Protein AF-A0A9N8YZ48-F1 (afdb_monomer_lite)

Sequence (680 aa):
MASTFPLLSEIAFDYMWLPISSCAVEWSFSVYNNILSDNRQNLSTESLKILNMITSTLDWCEENYKDHKCIAEFINTLTNILFIGLALFGVYNTAKQRLEKRFIVAYGGIALIGIGSWMFHMTLLYQFQLLDELPMQYATCILAYNIFETGSKTKYGIYLPLGLLTYAIGVTTIYLRIVNPVFHQVTYGILVTIINVRSYYLLGFIPKGKTHKTLKDLLFVAWTIFGTGFVFWNIDNIACDNLRLIRAKIGKPFGYLMEFHGWWHICTAIGGYYWIVFNQYLRVLLLGDISNWKLKWGFFDRIPYLNIQNNSYFRRNYHTDTTKLPNKVPFIITQEGKGIQSPQPIIGTSITEIEQTVDSKYGKKYKLKWPTPPQNVLIIKKPNTTFTADRTFVEVIEWLHETYPNLNIIIESEVAEKFRELREFAYAVSKVDFIITLGGDGTILHTSSLFDQAVPPVISFSMGTLGFLLQFHIEHYQQAISDLIKGDVSLLLRMRLACSLWTAESKRLDIGDLVDLQAMNEVSLHRGRFPNLAVINCFVDDEFLTEAVADGLVVATPTGSTAYSLSAGGPIVHPSVQSLLITPICPRSLSFRPALIPPTAKVKLEICGESRLTEVTIDGKKICMLSQGDFLEVKMSSYPIPCVNRIDKGIAWVKDINNLLKWNQSFVNKKHLIHELFET

Foldseek 3Di:
DPDDDPPPPVVPPVPPDDDPPDQPPVVVCVVVVVVPPPDPDDDPPCVLVVQQDQAAPDDFLAQACPPHVQFTHVLQLVLLVLQQVLLVVQLVQCVVQVHDCLLNVLSVLSNQLSVLSNVCRRRNHHVSVCSNQLSLLVSLLSLVVLLQQLAPDRPCPPNSNVVSVVVSVVLVVVCVVVVDVVSSVVVSVVSVVVSLVSLVVLLVVDDDDPLSVVLVVLLVLLCVLLVVLVVLRVCRVPCSVVLVVVLVVVDPDVSSVSRSSSSNSNSNSLSSSSSSQSSSSSSCVNLVVPPQWDWAADDVSPRTHIHGPPPVPDPDPDADPLLDAAAADAWAKAFPDDDDDDPPDPPDDDSHQLFDDLPDLLLGKIFIDGPDQFAEEEEFEDPPDDPQLLVLVVVLVVCCCVVPVSHQYAYHNNNCVSVVVCSSRHDPDNYHQEYEYREEPVSVQVQQQSDLFAHHEYAYEHPDDDYLQHAHHSVCVVVLVVCVSNRVFIWRWFWKKWKWKAALVRHTDDDPPDHTGIFRFKKKWFLPPDPAFFWKFKDKQNHTDDTFRARIKIKTGLSNQPPVQVVLVHHRHDRSDQWIKIGGRGTPDPPDHIDTHHLAIKMKIAGAPVGAWIWIDGNNHTRDTGGHSMIMIMHIGRYTHIYTHDPDDPCRSVVSCCSVVVPPDDPPPPPPPPPPPPDD

Radius of gyration: 38.07 Å; chains: 1; bounding box: 86×57×123 Å

InterPro domains:
  IPR002504 NAD kinase [MF_00361] (375-663)
  IPR002504 NAD kinase [PF01513] (378-489)
  IPR008901 Alkaline ceramidase [PF05875] (54-306)
  IPR008906 HAT, C-terminal dimerisation domain [PF05699] (3-51)
  IPR012337 Ribonuclease H-like superfamily [SSF53098] (2-54)
  IPR016064 NAD kinase/diacylglycerol kinase-like domain superfamily [SSF111331] (376-667)
  IPR017437 ATP-NAD kinase, PpnK-type, C-terminal [G3DSA:2.60.200.30] (496-638)
  IPR017438 Inorganic polyphosphate/ATP-NAD kinase, N-terminal [G3DSA:3.40.50.10330] (365-664)

pLDDT: mean 76.79, std 20.78, range [25.23, 97.81]

Organism: NCBI:txid1213867

Secondary structure (DSSP, 8-state):
---S--TTTHHHHTTS---TTS-S-GGGHHHHTTT-TT--S---TTHHHHTT----S---SSPTTSSBTTBSSHHHHHHHHHHHHHHHHHHHHHHHTT--HHHHHHHHHHHHHHHHHHHHHHH--HHHHHHHHHHHHHHHHHHHHHHHT-SSS-SSTTHHHHHHHHHHHHHHHHHHHH--HHHHHHHHHHHHHHHHHHHHHHHTTSPSSHHHHHHHHHHHHHHHHHHHHHHHHHHHHHSHHHHHHHHHHH-TTGGGGG-HHHHHHHHHHHHHHHHHHHHHHHHHHHHT--SSEEEEEEHHHHEEEEEE---TT--------GGGPPPBPP-EEEETT----------SS-TT-----TT--TTS-EEEE-SS---EEEEEE-TT--HHHHHHHHHHHHHHHHH-TTPEEEE-HHHHHH-GGGGGG----S-BSEEEEEESHHHHHHHHHT-SSPPPPEEEEESSS--SS--EEGGGHHHHHHHHHHT--EEEEE--EEEEEE-TTS-B--BTTBSSEEESSEEEEE-TT-SSPEEEEEEETTEEEEEEEESEEEEE-TTGGGTHHHHTTPPP--TTS--EEEEEES-S-TT---EEE-TT--EEEEE-TT---EEEEETTEEEEEE-TT-EEEEEE-S--EEEEE-S-SS-HHHHHHHHHH-TT--GGGGGGSSSSSS--

Structure (mmCIF, N/CA/C/O backbone):
data_AF-A0A9N8YZ48-F1
#
_entry.id   AF-A0A9N8YZ48-F1
#
loop_
_atom_site.group_PDB
_atom_site.id
_atom_site.type_symbol
_atom_site.label_atom_id
_atom_site.label_alt_id
_atom_site.label_comp_id
_atom_site.label_asym_id
_atom_site.label_entity_id
_atom_site.label_seq_id
_atom_site.pdbx_PDB_ins_code
_atom_site.Cartn_x
_atom_site.Cartn_y
_atom_site.Cartn_z
_atom_site.occupancy
_atom_site.B_iso_or_equiv
_atom_site.auth_seq_id
_atom_site.auth_comp_id
_atom_site.auth_asym_id
_atom_site.auth_atom_id
_atom_site.pdbx_PDB_model_num
ATOM 1 N N . MET A 1 1 ? -19.723 1.711 -37.297 1.00 32.72 1 MET A N 1
ATOM 2 C CA . MET A 1 1 ? -18.637 2.396 -38.033 1.00 32.72 1 MET A CA 1
ATOM 3 C C . MET A 1 1 ? -17.643 1.358 -38.525 1.00 32.72 1 MET A C 1
ATOM 5 O O . MET A 1 1 ? -16.574 1.195 -37.957 1.00 32.72 1 MET A O 1
ATOM 9 N N . ALA A 1 2 ? -18.048 0.610 -39.545 1.00 31.95 2 ALA A N 1
ATOM 10 C CA . ALA A 1 2 ? -17.231 -0.365 -40.247 1.00 31.95 2 ALA A CA 1
ATOM 11 C C . ALA A 1 2 ? -17.410 -0.048 -41.732 1.00 31.95 2 ALA A C 1
ATOM 13 O O . ALA A 1 2 ? -18.412 -0.460 -42.298 1.00 31.95 2 ALA A O 1
ATOM 14 N N . SER A 1 3 ? -16.524 0.784 -42.291 1.00 27.52 3 SER A N 1
ATOM 15 C CA . SER A 1 3 ? -16.393 1.040 -43.738 1.00 27.52 3 SER A CA 1
ATOM 16 C C . SER A 1 3 ? -15.394 2.180 -44.002 1.00 27.52 3 SER A C 1
ATOM 18 O O . SER A 1 3 ? -15.808 3.272 -44.366 1.00 27.52 3 SER A O 1
ATOM 20 N N . THR A 1 4 ? -14.095 1.959 -43.797 1.00 29.56 4 THR A N 1
ATOM 21 C CA . THR A 1 4 ? -13.006 2.748 -44.418 1.00 29.56 4 THR A CA 1
ATOM 22 C C . THR A 1 4 ? -11.674 2.102 -44.044 1.00 29.56 4 THR A C 1
ATOM 24 O O . THR A 1 4 ? -11.130 2.430 -43.007 1.00 29.56 4 THR A O 1
ATOM 27 N N . PHE A 1 5 ? -11.202 1.124 -44.823 1.00 31.61 5 PHE A N 1
ATOM 28 C CA . PHE A 1 5 ? -9.784 0.757 -45.041 1.00 31.61 5 PHE A CA 1
ATOM 29 C C . PHE A 1 5 ? -9.723 -0.597 -45.784 1.00 31.61 5 PHE A C 1
ATOM 31 O O . PHE A 1 5 ? -9.581 -1.628 -45.132 1.00 31.61 5 PHE A O 1
ATOM 38 N N . PRO A 1 6 ? -9.825 -0.633 -47.129 1.00 25.86 6 PRO A N 1
ATOM 39 C CA . PRO A 1 6 ? -9.418 -1.817 -47.890 1.00 25.86 6 PRO A CA 1
ATOM 40 C C . PRO A 1 6 ? -8.095 -1.632 -48.656 1.00 25.86 6 PRO A C 1
ATOM 42 O O . PRO A 1 6 ? -7.582 -2.597 -49.197 1.00 25.86 6 PRO A O 1
ATOM 45 N N . LEU A 1 7 ? -7.498 -0.433 -48.701 1.00 29.28 7 LEU A N 1
ATOM 46 C CA . LEU A 1 7 ? -6.435 -0.146 -49.681 1.00 29.28 7 LEU A CA 1
ATOM 47 C C . LEU A 1 7 ? -4.989 -0.430 -49.221 1.00 29.28 7 LEU A C 1
ATOM 49 O O . LEU A 1 7 ? -4.072 -0.321 -50.021 1.00 29.28 7 LEU A O 1
ATOM 53 N N . LEU A 1 8 ? -4.751 -0.770 -47.949 1.00 30.09 8 LEU A N 1
ATOM 54 C CA . LEU A 1 8 ? -3.388 -0.956 -47.410 1.00 30.09 8 LEU A CA 1
ATOM 55 C C . LEU A 1 8 ? -2.960 -2.424 -47.268 1.00 30.09 8 LEU A C 1
ATOM 57 O O . LEU A 1 8 ? -1.770 -2.690 -47.133 1.00 30.09 8 LEU A O 1
ATOM 61 N N . SER A 1 9 ? -3.894 -3.380 -47.310 1.00 28.45 9 SER A N 1
ATOM 62 C CA . SER A 1 9 ? -3.569 -4.809 -47.189 1.00 28.45 9 SER A CA 1
ATOM 63 C C . SER A 1 9 ? -3.205 -5.464 -48.521 1.00 28.45 9 SER A C 1
ATOM 65 O O . SER A 1 9 ? -2.387 -6.377 -48.524 1.00 28.45 9 SER A O 1
ATOM 67 N N . GLU A 1 10 ? -3.751 -4.986 -49.644 1.00 26.95 10 GLU A N 1
ATOM 68 C CA . GLU A 1 10 ? -3.410 -5.505 -50.981 1.00 26.95 10 GLU A CA 1
ATOM 69 C C . GLU A 1 10 ? -2.080 -4.935 -51.507 1.00 26.95 10 GLU A C 1
ATOM 71 O O . GLU A 1 10 ? -1.317 -5.644 -52.150 1.00 26.95 10 GLU A O 1
ATOM 76 N N . ILE A 1 11 ? -1.711 -3.705 -51.125 1.00 33.81 11 ILE A N 1
ATOM 77 C CA . ILE A 1 11 ? -0.456 -3.058 -51.564 1.00 33.81 11 ILE A CA 1
ATOM 78 C C . ILE A 1 11 ? 0.776 -3.569 -50.788 1.00 33.81 11 ILE A C 1
ATOM 80 O O . ILE A 1 11 ? 1.905 -3.361 -51.202 1.00 33.81 11 ILE A O 1
ATOM 84 N N . ALA A 1 12 ? 0.620 -4.261 -49.659 1.00 31.16 12 ALA A N 1
ATOM 85 C CA . ALA A 1 12 ? 1.775 -4.780 -48.914 1.00 31.16 12 ALA A CA 1
ATOM 86 C C . ALA A 1 12 ? 2.137 -6.228 -49.289 1.00 31.16 12 ALA A C 1
ATOM 88 O O . ALA A 1 12 ? 3.295 -6.623 -49.160 1.00 31.16 12 ALA A O 1
ATOM 89 N N . PHE A 1 13 ? 1.163 -7.028 -49.740 1.00 28.50 13 PHE A N 1
ATOM 90 C CA . PHE A 1 13 ? 1.351 -8.472 -49.910 1.00 28.50 13 PHE A CA 1
ATOM 91 C C . PHE A 1 13 ? 1.890 -8.857 -51.297 1.00 28.50 13 PHE A C 1
ATOM 93 O O . PHE A 1 13 ? 2.738 -9.743 -51.382 1.00 28.50 13 PHE A O 1
ATOM 100 N N . ASP A 1 14 ? 1.516 -8.127 -52.352 1.00 28.02 14 ASP A N 1
ATOM 101 C CA . ASP A 1 14 ? 2.036 -8.359 -53.712 1.00 28.02 14 ASP A CA 1
ATOM 102 C C . ASP A 1 14 ? 3.445 -7.770 -53.942 1.00 28.02 14 ASP A C 1
ATOM 104 O O . ASP A 1 14 ? 4.120 -8.099 -54.914 1.00 28.02 14 ASP A O 1
ATOM 108 N N . TYR A 1 15 ? 3.938 -6.938 -53.018 1.00 39.03 15 TYR A N 1
ATOM 109 C CA . TYR A 1 15 ? 5.199 -6.194 -53.162 1.00 39.03 15 TYR A CA 1
ATOM 110 C C . TYR A 1 15 ? 6.403 -6.856 -52.480 1.00 39.03 15 TYR A C 1
ATOM 112 O O . TYR A 1 15 ? 7.535 -6.405 -52.649 1.00 39.03 15 TYR A O 1
ATOM 120 N N . MET A 1 16 ? 6.184 -7.935 -51.722 1.00 32.50 16 MET A N 1
ATOM 121 C CA . MET A 1 16 ? 7.241 -8.620 -50.968 1.00 32.50 16 MET A CA 1
ATOM 122 C C . MET A 1 16 ? 7.870 -9.808 -51.721 1.00 32.50 16 MET A C 1
ATOM 124 O O . MET A 1 16 ? 8.877 -10.341 -51.261 1.00 32.50 16 MET A O 1
ATOM 128 N N . TRP A 1 17 ? 7.304 -10.217 -52.867 1.00 34.47 17 TRP A N 1
ATOM 129 C CA . TRP A 1 17 ? 7.699 -11.433 -53.601 1.00 34.47 17 TRP A CA 1
ATOM 130 C C . TRP A 1 17 ? 7.734 -11.282 -55.133 1.00 34.47 17 TRP A C 1
ATOM 132 O O . TRP A 1 17 ? 7.464 -12.238 -55.860 1.00 34.47 17 TRP A O 1
ATOM 142 N N . LEU A 1 18 ? 8.110 -10.113 -55.657 1.00 28.52 18 LEU A N 1
ATOM 143 C CA . LEU A 1 18 ? 8.438 -10.013 -57.083 1.00 28.52 18 LEU A CA 1
ATOM 144 C C . LEU A 1 18 ? 9.813 -10.659 -57.347 1.00 28.52 18 LEU A C 1
ATOM 146 O O . LEU A 1 18 ? 10.787 -10.327 -56.664 1.00 28.52 18 LEU A O 1
ATOM 150 N N . PRO A 1 19 ? 9.922 -11.600 -58.305 1.00 27.97 19 PRO A N 1
ATOM 151 C CA . PRO A 1 19 ? 11.179 -12.266 -58.586 1.00 27.97 19 PRO A CA 1
ATOM 152 C C . PRO A 1 19 ? 12.211 -11.263 -59.104 1.00 27.97 19 PRO A C 1
ATOM 154 O O . PRO A 1 19 ? 11.920 -10.404 -59.933 1.00 27.97 19 PRO A O 1
ATOM 157 N N . ILE A 1 20 ? 13.455 -11.449 -58.663 1.00 37.53 20 ILE A N 1
ATOM 158 C CA . ILE A 1 20 ? 14.687 -10.728 -59.042 1.00 37.53 20 ILE A CA 1
ATOM 159 C C . ILE A 1 20 ? 15.010 -10.856 -60.561 1.00 37.53 20 ILE A C 1
ATOM 161 O O . ILE A 1 20 ? 16.102 -10.534 -61.016 1.00 37.53 20 ILE A O 1
ATOM 165 N N . SER A 1 21 ? 14.079 -11.320 -61.399 1.00 31.75 21 SER A N 1
ATOM 166 C CA . SER A 1 21 ? 14.313 -11.646 -62.811 1.00 31.75 21 SER A CA 1
ATOM 167 C C . SER A 1 21 ? 14.188 -10.472 -63.785 1.00 31.75 21 SER A C 1
ATOM 169 O O . SER A 1 21 ? 14.523 -10.622 -64.956 1.00 31.75 21 SER A O 1
ATOM 171 N N . SER A 1 22 ? 13.777 -9.292 -63.336 1.00 34.09 22 SER A N 1
ATOM 172 C CA . SER A 1 22 ? 13.787 -8.088 -64.168 1.00 34.09 22 SER A CA 1
ATOM 173 C C . SER A 1 22 ? 13.887 -6.875 -63.258 1.00 34.09 22 SER A C 1
ATOM 175 O O . SER A 1 22 ? 12.922 -6.520 -62.592 1.00 34.09 22 SER A O 1
ATOM 177 N N . CYS A 1 23 ? 15.103 -6.318 -63.194 1.00 37.81 23 CYS A N 1
ATOM 178 C CA . CYS A 1 23 ? 15.486 -5.049 -62.566 1.00 37.81 23 CYS A CA 1
ATOM 179 C C . CYS A 1 23 ? 14.266 -4.122 -62.415 1.00 37.81 23 CYS A C 1
ATOM 181 O O . CYS A 1 23 ? 13.604 -3.859 -63.417 1.00 37.81 23 CYS A O 1
ATOM 183 N N . ALA A 1 24 ? 13.949 -3.693 -61.189 1.00 37.22 24 ALA A N 1
ATOM 184 C CA . ALA A 1 24 ? 12.758 -2.923 -60.822 1.00 37.22 24 ALA A CA 1
ATOM 185 C C . ALA A 1 24 ? 12.682 -1.564 -61.552 1.00 37.22 24 ALA A C 1
ATOM 187 O O . ALA A 1 24 ? 12.957 -0.510 -60.991 1.00 37.22 24 ALA A O 1
ATOM 188 N N . VAL A 1 25 ? 12.327 -1.612 -62.833 1.00 40.25 25 VAL A N 1
ATOM 189 C CA . VAL A 1 25 ? 12.298 -0.489 -63.779 1.00 40.25 25 VAL A CA 1
ATOM 190 C C . VAL A 1 25 ? 10.858 -0.151 -64.179 1.00 40.25 25 VAL A C 1
ATOM 192 O O . VAL A 1 25 ? 10.605 0.907 -64.746 1.00 40.25 25 VAL A O 1
ATOM 195 N N . GLU A 1 26 ? 9.868 -0.967 -63.812 1.00 36.66 26 GLU A N 1
ATOM 196 C CA . GLU A 1 26 ? 8.460 -0.657 -64.108 1.00 36.66 26 GLU A CA 1
ATOM 197 C C . GLU A 1 26 ? 7.865 0.452 -63.224 1.00 36.66 26 GLU A C 1
ATOM 199 O O . GLU A 1 26 ? 6.859 1.052 -63.597 1.00 36.66 26 GLU A O 1
ATOM 204 N N . TRP A 1 27 ? 8.511 0.828 -62.112 1.00 34.88 27 TRP A N 1
ATOM 205 C CA . TRP A 1 27 ? 8.031 1.930 -61.262 1.00 34.88 27 TRP A CA 1
ATOM 206 C C . TRP A 1 27 ? 8.182 3.316 -61.917 1.00 34.88 27 TRP A C 1
ATOM 208 O O . TRP A 1 27 ? 7.383 4.215 -61.665 1.00 34.88 27 TRP A O 1
ATOM 218 N N . SER A 1 28 ? 9.148 3.477 -62.827 1.00 38.78 28 SER A N 1
ATOM 219 C CA . SER A 1 28 ? 9.387 4.728 -63.565 1.00 38.78 28 SER A CA 1
ATOM 220 C C . SER A 1 28 ? 8.510 4.867 -64.819 1.00 38.78 28 SER A C 1
ATOM 222 O O . SER A 1 28 ? 8.435 5.948 -65.402 1.00 38.78 28 SER A O 1
ATOM 224 N N . PHE A 1 29 ? 7.818 3.805 -65.248 1.00 35.84 29 PHE A N 1
ATOM 225 C CA . PHE A 1 29 ? 7.097 3.790 -66.526 1.00 35.84 29 PHE A CA 1
ATOM 226 C C . PHE A 1 29 ? 5.754 4.538 -66.493 1.00 35.84 29 PHE A C 1
ATOM 228 O O . PHE A 1 29 ? 5.348 5.085 -67.515 1.00 35.84 29 PHE A O 1
ATOM 235 N N . SER A 1 30 ? 5.078 4.654 -65.343 1.00 34.31 30 SER A N 1
ATOM 236 C CA . SER A 1 30 ? 3.778 5.353 -65.279 1.00 34.31 30 SER A CA 1
ATOM 237 C C . SER A 1 30 ? 3.893 6.882 -65.322 1.00 34.31 30 SER A C 1
ATOM 239 O O . SER A 1 30 ? 2.966 7.540 -65.790 1.00 34.31 30 SER A O 1
ATOM 241 N N . VAL A 1 31 ? 5.001 7.460 -64.848 1.00 39.03 31 VAL A N 1
ATOM 242 C CA . VAL A 1 31 ? 5.235 8.918 -64.907 1.00 39.03 31 VAL A CA 1
ATOM 243 C C . VAL A 1 31 ? 5.903 9.303 -66.230 1.00 39.03 31 VAL A C 1
ATOM 245 O O . VAL A 1 31 ? 5.611 10.357 -66.789 1.00 39.03 31 VAL A O 1
ATOM 248 N N . TYR A 1 32 ? 6.732 8.417 -66.788 1.00 37.28 32 TYR A N 1
ATOM 249 C CA . TYR A 1 32 ? 7.460 8.655 -68.034 1.00 37.28 32 TYR A CA 1
ATOM 250 C C . TYR A 1 32 ? 6.606 8.413 -69.298 1.00 37.28 32 TYR A C 1
ATOM 252 O O . TYR A 1 32 ? 6.750 9.141 -70.280 1.00 37.28 32 TYR A O 1
ATOM 260 N N . ASN A 1 33 ? 5.633 7.488 -69.265 1.00 36.00 33 ASN A N 1
ATOM 261 C CA . ASN A 1 33 ? 4.703 7.267 -70.387 1.00 36.00 33 ASN A CA 1
ATOM 262 C C . ASN A 1 33 ? 3.773 8.460 -70.670 1.00 36.00 33 ASN A C 1
ATOM 264 O O . ASN A 1 33 ? 3.315 8.599 -71.801 1.00 36.00 33 ASN A O 1
ATOM 268 N N . ASN A 1 34 ? 3.531 9.344 -69.695 1.00 35.22 34 ASN A N 1
ATOM 269 C CA . ASN A 1 34 ? 2.772 10.582 -69.924 1.00 35.22 34 ASN A CA 1
ATOM 270 C C . ASN A 1 34 ? 3.602 11.687 -70.602 1.00 35.22 34 ASN A C 1
ATOM 272 O O . ASN A 1 34 ? 3.034 12.681 -71.042 1.00 35.22 34 ASN A O 1
ATOM 276 N N . ILE A 1 35 ? 4.927 11.526 -70.699 1.00 36.84 35 ILE A N 1
ATOM 277 C CA . ILE A 1 35 ? 5.837 12.490 -71.342 1.00 36.84 35 ILE A CA 1
ATOM 278 C C . ILE A 1 35 ? 6.290 11.988 -72.728 1.00 36.84 35 ILE A C 1
ATOM 280 O O . ILE A 1 35 ? 6.598 12.790 -73.605 1.00 36.84 35 ILE A O 1
ATOM 284 N N . LEU A 1 36 ? 6.283 10.672 -72.967 1.00 35.59 36 LEU A N 1
ATOM 285 C CA . LEU A 1 36 ? 6.780 10.044 -74.201 1.00 35.59 36 LEU A CA 1
ATOM 286 C C . LEU A 1 36 ? 5.705 9.598 -75.205 1.00 35.59 36 LEU A C 1
ATOM 288 O O . LEU A 1 36 ? 5.989 8.794 -76.095 1.00 35.59 36 LEU A O 1
ATOM 292 N N . SER A 1 37 ? 4.491 10.147 -75.144 1.00 37.56 37 SER A N 1
ATOM 293 C CA . SER A 1 37 ? 3.491 9.892 -76.190 1.00 37.56 37 SER A CA 1
ATOM 294 C C . SER A 1 37 ? 3.862 10.472 -77.563 1.00 37.56 37 SER A C 1
ATOM 296 O O . SER A 1 37 ? 3.111 10.238 -78.503 1.00 37.56 37 SER A O 1
ATOM 298 N N . ASP A 1 38 ? 4.993 11.180 -77.704 1.00 34.09 38 ASP A N 1
ATOM 299 C CA . ASP A 1 38 ? 5.247 11.995 -78.897 1.00 34.09 38 ASP A CA 1
ATOM 300 C C . ASP A 1 38 ? 6.518 11.705 -79.706 1.00 34.09 38 ASP A C 1
ATOM 302 O O . ASP A 1 38 ? 6.710 12.356 -80.720 1.00 34.09 38 ASP A O 1
ATOM 306 N N . ASN A 1 39 ? 7.379 10.734 -79.368 1.00 32.91 39 ASN A N 1
ATOM 307 C CA . ASN A 1 39 ? 8.504 10.395 -80.262 1.00 32.91 39 ASN A CA 1
ATOM 308 C C . ASN A 1 39 ? 8.998 8.948 -80.113 1.00 32.91 39 ASN A C 1
ATOM 310 O O . ASN A 1 39 ? 9.939 8.644 -79.382 1.00 32.91 39 ASN A O 1
ATOM 314 N N . ARG A 1 40 ? 8.386 8.035 -80.878 1.00 36.34 40 ARG A N 1
ATOM 315 C CA . ARG A 1 40 ? 8.984 6.737 -81.220 1.00 36.34 40 ARG A CA 1
ATOM 316 C C . ARG A 1 40 ? 9.903 6.926 -82.419 1.00 36.34 40 ARG A C 1
ATOM 318 O O . ARG A 1 40 ? 9.408 6.927 -83.537 1.00 36.34 40 ARG A O 1
ATOM 325 N N . GLN A 1 41 ? 11.209 7.017 -82.185 1.00 37.31 41 GLN A N 1
ATOM 326 C CA . GLN A 1 41 ? 12.262 6.413 -83.016 1.00 37.31 41 GLN A CA 1
ATOM 327 C C . GLN A 1 41 ? 13.644 6.803 -82.466 1.00 37.31 41 GLN A C 1
ATOM 329 O O . GLN A 1 41 ? 13.880 7.957 -82.135 1.00 37.31 41 GLN A O 1
ATOM 334 N N . ASN A 1 42 ? 14.549 5.822 -82.413 1.00 35.97 42 ASN A N 1
ATOM 335 C CA . ASN A 1 42 ? 15.974 5.927 -82.059 1.00 35.97 42 ASN A CA 1
ATOM 336 C C . ASN A 1 42 ? 16.313 6.191 -80.583 1.00 35.97 42 ASN A C 1
ATOM 338 O O . ASN A 1 42 ? 16.692 7.288 -80.191 1.00 35.97 42 ASN A O 1
ATOM 342 N N . LEU A 1 43 ? 16.310 5.123 -79.786 1.00 35.59 43 LEU A N 1
ATOM 343 C CA . LEU A 1 43 ? 16.948 5.092 -78.470 1.00 35.59 43 LEU A CA 1
ATOM 344 C C . LEU A 1 43 ? 18.285 4.340 -78.603 1.00 35.59 43 LEU A C 1
ATOM 346 O O . LEU A 1 43 ? 18.341 3.112 -78.616 1.00 35.59 43 LEU A O 1
ATOM 350 N N . SER A 1 44 ? 19.358 5.113 -78.807 1.00 33.56 44 SER A N 1
ATOM 351 C CA . SER A 1 44 ? 20.759 4.673 -78.837 1.00 33.56 44 SER A CA 1
ATOM 352 C C . SER A 1 44 ? 21.269 4.386 -77.415 1.00 33.56 44 SER A C 1
ATOM 354 O O . SER A 1 44 ? 20.564 4.576 -76.427 1.00 33.56 44 SER A O 1
ATOM 356 N N . THR A 1 45 ? 22.513 3.935 -77.276 1.00 35.78 45 THR A N 1
ATOM 357 C CA . THR A 1 45 ? 23.199 3.556 -76.024 1.00 35.78 45 THR A CA 1
ATOM 358 C C . THR A 1 45 ? 23.170 4.617 -74.896 1.00 35.78 45 THR A C 1
ATOM 360 O O . THR A 1 45 ? 23.523 4.307 -73.761 1.00 35.78 45 THR A O 1
ATOM 363 N N . GLU A 1 46 ? 22.709 5.846 -75.157 1.00 34.78 46 GLU A N 1
ATOM 364 C CA . GLU A 1 46 ? 22.426 6.884 -74.148 1.00 34.78 46 GLU A CA 1
ATOM 365 C C . GLU A 1 46 ? 21.154 6.636 -73.319 1.00 34.78 46 GLU A C 1
ATOM 367 O O . GLU A 1 46 ? 21.088 7.046 -72.164 1.00 34.78 46 GLU A O 1
ATOM 372 N N . SER A 1 47 ? 20.183 5.887 -73.840 1.00 33.59 47 SER A N 1
ATOM 373 C CA . SER A 1 47 ? 18.932 5.520 -73.144 1.00 33.59 47 SER A CA 1
ATOM 374 C C . SER A 1 47 ? 19.170 4.771 -71.831 1.00 33.59 47 SER A C 1
ATOM 376 O O . SER A 1 47 ? 18.435 4.924 -70.861 1.00 33.59 47 SER A O 1
ATOM 378 N N . LEU A 1 48 ? 20.232 3.960 -71.801 1.00 35.22 48 LEU A N 1
ATOM 379 C CA . LEU A 1 48 ? 20.657 3.187 -70.634 1.00 35.22 48 LEU A CA 1
ATOM 380 C C . LEU A 1 48 ? 21.325 4.057 -69.557 1.00 35.22 48 LEU A C 1
ATOM 382 O O . LEU A 1 48 ? 21.421 3.617 -68.417 1.00 35.22 48 LEU A O 1
ATOM 386 N N . LYS A 1 49 ? 21.743 5.293 -69.877 1.00 36.84 49 LYS A N 1
ATOM 387 C CA . LYS A 1 49 ? 22.225 6.260 -68.874 1.00 36.84 49 LYS A CA 1
ATOM 388 C C . LYS A 1 49 ? 21.083 6.945 -68.116 1.00 36.84 49 LYS A C 1
ATOM 390 O O . LYS A 1 49 ? 21.307 7.396 -66.999 1.00 36.84 49 LYS A O 1
ATOM 395 N N . ILE A 1 50 ? 19.871 6.991 -68.676 1.00 41.47 50 ILE A N 1
ATOM 396 C CA . ILE A 1 50 ? 18.703 7.642 -68.049 1.00 41.47 50 ILE A CA 1
ATOM 397 C C . ILE A 1 50 ? 18.150 6.808 -66.875 1.00 41.47 50 ILE A C 1
ATOM 399 O O . ILE A 1 50 ? 17.574 7.363 -65.945 1.00 41.47 50 ILE A O 1
ATOM 403 N N . LEU A 1 51 ? 18.397 5.492 -66.850 1.00 43.59 51 LEU A N 1
ATOM 404 C CA . LEU A 1 51 ? 17.983 4.603 -65.754 1.00 43.59 51 LEU A CA 1
ATOM 405 C C . LEU A 1 51 ? 18.779 4.778 -64.442 1.00 43.59 51 LEU A C 1
ATOM 407 O O . LEU A 1 51 ? 18.334 4.283 -63.413 1.00 43.59 51 LEU A O 1
ATOM 411 N N . ASN A 1 52 ? 19.917 5.482 -64.468 1.00 52.19 52 ASN A N 1
ATOM 412 C CA . ASN A 1 52 ? 20.830 5.657 -63.328 1.00 52.19 52 ASN A CA 1
ATOM 413 C C . ASN A 1 52 ? 20.906 7.125 -62.857 1.00 52.19 52 ASN A C 1
ATOM 415 O O . ASN A 1 52 ? 21.976 7.606 -62.480 1.00 52.19 52 ASN A O 1
ATOM 419 N N . MET A 1 53 ? 19.804 7.880 -62.920 1.00 57.50 53 MET A N 1
ATOM 420 C CA . MET A 1 53 ? 19.779 9.255 -62.405 1.00 57.50 53 MET A CA 1
ATOM 421 C C . MET A 1 53 ? 19.712 9.259 -60.872 1.00 57.50 53 MET A C 1
ATOM 423 O O . MET A 1 53 ? 18.642 9.128 -60.278 1.00 57.50 53 MET A O 1
ATOM 427 N N . ILE A 1 54 ? 20.871 9.445 -60.239 1.00 66.94 54 ILE A N 1
ATOM 428 C CA . ILE A 1 54 ? 20.982 9.809 -58.824 1.00 66.94 54 ILE A CA 1
ATOM 429 C C . ILE A 1 54 ? 20.365 11.204 -58.671 1.00 66.94 54 ILE A C 1
ATOM 431 O O . ILE A 1 54 ? 20.835 12.166 -59.277 1.00 66.94 54 ILE A O 1
ATOM 435 N N . THR A 1 55 ? 19.268 11.301 -57.919 1.00 76.50 55 THR A N 1
ATOM 436 C CA . THR A 1 55 ? 18.557 12.574 -57.672 1.00 76.50 55 THR A CA 1
ATOM 437 C C . THR A 1 55 ? 18.705 13.053 -56.235 1.00 76.50 55 THR A C 1
ATOM 439 O O . THR A 1 55 ? 18.273 14.158 -55.911 1.00 76.50 55 THR A O 1
ATOM 442 N N . SER A 1 56 ? 19.290 12.227 -55.367 1.00 80.19 56 SER A N 1
ATOM 443 C CA . SER A 1 56 ? 19.577 12.569 -53.983 1.00 80.19 56 SER A CA 1
ATOM 444 C C . SER A 1 56 ? 20.610 13.686 -53.869 1.00 80.19 56 SER A C 1
ATOM 446 O O . SER A 1 56 ? 21.486 13.859 -54.713 1.00 80.19 56 SER A O 1
ATOM 448 N N . THR A 1 57 ? 20.512 14.452 -52.784 1.00 76.81 57 THR A N 1
ATOM 449 C CA . THR A 1 57 ? 21.535 15.439 -52.412 1.00 76.81 57 THR A CA 1
ATOM 450 C C . THR A 1 57 ? 22.686 14.802 -51.634 1.00 76.81 57 THR A C 1
ATOM 452 O O . THR A 1 57 ? 23.677 15.471 -51.355 1.00 76.81 57 THR A O 1
ATOM 455 N N . LEU A 1 58 ? 22.519 13.538 -51.236 1.00 74.06 58 LEU A N 1
ATOM 456 C CA . LEU A 1 58 ? 23.484 12.723 -50.510 1.00 74.06 58 LEU A CA 1
ATOM 457 C C . LEU A 1 58 ? 23.945 11.557 -51.389 1.00 74.06 58 LEU A C 1
ATOM 459 O O . LEU A 1 58 ? 23.116 10.883 -52.004 1.00 74.06 58 LEU A O 1
ATOM 463 N N . ASP A 1 59 ? 25.253 11.337 -51.409 1.00 77.62 59 ASP A N 1
ATOM 464 C CA . ASP A 1 59 ? 25.940 10.197 -52.017 1.00 77.62 59 ASP A CA 1
ATOM 465 C C . ASP A 1 59 ? 27.114 9.861 -51.092 1.00 77.62 59 ASP A C 1
ATOM 467 O O . ASP A 1 59 ? 27.907 10.753 -50.762 1.00 77.62 59 ASP A O 1
ATOM 471 N N . TRP A 1 60 ? 27.158 8.633 -50.578 1.00 80.19 60 TRP A N 1
ATOM 472 C CA . TRP A 1 60 ? 28.097 8.263 -49.520 1.00 80.19 60 TRP A CA 1
ATOM 473 C C . TRP A 1 60 ? 29.413 7.737 -50.094 1.00 80.19 60 TRP A C 1
ATOM 475 O O . TRP A 1 60 ? 29.695 7.826 -51.294 1.00 80.19 60 TRP A O 1
ATOM 485 N N . CYS A 1 61 ? 30.307 7.264 -49.224 1.00 78.62 61 CYS A N 1
ATOM 486 C CA . CYS A 1 61 ? 31.650 6.915 -49.653 1.00 78.62 61 CYS A CA 1
ATOM 487 C C . CYS A 1 61 ? 31.706 5.648 -50.519 1.00 78.62 61 CYS A C 1
ATOM 489 O O . CYS A 1 61 ? 32.730 5.352 -51.146 1.00 78.62 61 CYS A O 1
ATOM 491 N N . GLU A 1 62 ? 30.642 4.865 -50.581 1.00 80.62 62 GLU A N 1
ATOM 492 C CA . GLU A 1 62 ? 30.564 3.641 -51.365 1.00 80.62 62 GLU A CA 1
ATOM 493 C C . GLU A 1 62 ? 30.600 3.913 -52.884 1.00 80.62 62 GLU A C 1
ATOM 495 O O . GLU A 1 62 ? 30.517 5.047 -53.352 1.00 80.62 62 GLU A O 1
ATOM 500 N N . GLU A 1 63 ? 30.869 2.873 -53.678 1.00 79.25 63 GLU A N 1
ATOM 501 C CA . GLU A 1 63 ? 30.882 2.976 -55.142 1.00 79.25 63 GLU A CA 1
ATOM 502 C C . GLU A 1 63 ? 29.551 2.485 -55.718 1.00 79.25 63 GLU A C 1
ATOM 504 O O . GLU A 1 63 ? 29.186 1.317 -55.561 1.00 79.25 63 GLU A O 1
ATOM 509 N N . ASN A 1 64 ? 28.870 3.364 -56.451 1.00 82.00 64 ASN A N 1
ATOM 510 C CA . ASN A 1 64 ? 27.515 3.117 -56.929 1.00 82.00 64 ASN A CA 1
ATOM 511 C C . ASN A 1 64 ? 27.457 2.085 -58.067 1.00 82.00 64 ASN A C 1
ATOM 513 O O . ASN A 1 64 ? 28.214 2.156 -59.037 1.00 82.00 64 ASN A O 1
ATOM 517 N N . TYR A 1 65 ? 26.525 1.132 -57.962 1.00 77.88 65 TYR A N 1
ATOM 518 C CA . TYR A 1 65 ? 26.228 0.072 -58.937 1.00 77.88 65 TYR A CA 1
ATOM 519 C C . TYR A 1 65 ? 27.416 -0.845 -59.280 1.00 77.88 65 TYR A C 1
ATOM 521 O O . TYR A 1 65 ? 27.407 -1.542 -60.300 1.00 77.88 65 TYR A O 1
ATOM 529 N N . LYS A 1 66 ? 28.449 -0.875 -58.428 1.00 76.50 66 LYS A N 1
ATOM 530 C CA . LYS A 1 66 ? 29.674 -1.658 -58.657 1.00 76.50 66 LYS A CA 1
ATOM 531 C C . LYS A 1 66 ? 29.460 -3.165 -58.517 1.00 76.50 66 LYS A C 1
ATOM 533 O O . LYS A 1 66 ? 30.112 -3.960 -59.196 1.00 76.50 66 LYS A O 1
ATOM 538 N N . ASP A 1 67 ? 28.556 -3.554 -57.627 1.00 75.31 67 ASP A N 1
ATOM 539 C CA . ASP A 1 67 ? 28.382 -4.943 -57.194 1.00 75.31 67 ASP A CA 1
ATOM 540 C C . ASP A 1 67 ? 27.166 -5.599 -57.831 1.00 75.31 67 ASP A C 1
ATOM 542 O O . ASP A 1 67 ? 27.176 -6.795 -58.126 1.00 75.31 67 ASP A O 1
ATOM 546 N N . HIS A 1 68 ? 26.126 -4.804 -58.068 1.00 75.81 68 HIS A N 1
ATOM 547 C CA . HIS A 1 68 ? 24.889 -5.250 -58.672 1.00 75.81 68 HIS A CA 1
ATOM 548 C C . HIS A 1 68 ? 24.304 -4.145 -59.553 1.00 75.81 68 HIS A C 1
ATOM 550 O O . HIS A 1 68 ? 24.298 -2.975 -59.188 1.00 75.81 68 HIS A O 1
ATOM 556 N N . LYS A 1 69 ? 23.751 -4.520 -60.712 1.00 68.44 69 LYS A N 1
ATOM 557 C CA . LYS A 1 69 ? 23.243 -3.558 -61.707 1.00 68.44 69 LYS A CA 1
ATOM 558 C C . LYS A 1 69 ? 21.998 -2.787 -61.254 1.00 68.44 69 LYS A C 1
ATOM 560 O O . LYS A 1 69 ? 21.698 -1.754 -61.831 1.00 68.44 69 LYS A O 1
ATOM 565 N N . CYS A 1 70 ? 21.278 -3.309 -60.262 1.00 70.19 70 CYS A N 1
ATOM 566 C CA . CYS A 1 70 ? 20.014 -2.748 -59.768 1.00 70.19 70 CYS A CA 1
ATOM 567 C C . CYS A 1 70 ? 20.096 -2.225 -58.322 1.00 70.19 70 CYS A C 1
ATOM 569 O O . CYS A 1 70 ? 19.074 -1.824 -57.785 1.00 70.19 70 CYS A O 1
ATOM 571 N N . ILE A 1 71 ? 21.259 -2.319 -57.664 1.00 79.75 71 ILE A N 1
ATOM 572 C CA . ILE A 1 71 ? 21.443 -1.855 -56.280 1.00 79.75 71 ILE A CA 1
ATOM 573 C C . ILE A 1 71 ? 22.592 -0.858 -56.307 1.00 79.75 71 ILE A C 1
ATOM 575 O O . ILE A 1 71 ? 23.712 -1.247 -56.643 1.00 79.75 71 ILE A O 1
ATOM 579 N N . ALA A 1 72 ? 22.301 0.402 -55.986 1.00 80.44 72 ALA A N 1
ATOM 580 C CA . ALA A 1 72 ? 23.301 1.458 -55.998 1.00 80.44 72 ALA A CA 1
ATOM 581 C C . ALA A 1 72 ? 24.405 1.174 -54.969 1.00 80.44 72 ALA A C 1
ATOM 583 O O . ALA A 1 72 ? 25.550 0.957 -55.353 1.00 80.44 72 ALA A O 1
ATOM 584 N N . GLU A 1 73 ? 24.057 1.037 -53.692 1.00 85.31 73 GLU A N 1
ATOM 585 C CA . GLU A 1 73 ? 25.016 0.775 -52.619 1.00 85.31 73 GLU A CA 1
ATOM 586 C C . GLU A 1 73 ? 24.726 -0.587 -51.977 1.00 85.31 73 GLU A C 1
ATOM 588 O O . GLU A 1 73 ? 23.819 -0.746 -51.155 1.00 85.31 73 GLU A O 1
ATOM 593 N N . PHE A 1 74 ? 25.474 -1.615 -52.389 1.00 85.62 74 PHE A N 1
ATOM 594 C CA . PHE A 1 74 ? 25.153 -3.009 -52.063 1.00 85.62 74 PHE A CA 1
ATOM 595 C C . PHE A 1 74 ? 25.210 -3.319 -50.561 1.00 85.62 74 PHE A C 1
ATOM 597 O O . PHE A 1 74 ? 24.253 -3.873 -50.015 1.00 85.62 74 PHE A O 1
ATOM 604 N N . ILE A 1 75 ? 26.291 -2.941 -49.871 1.00 89.62 75 ILE A N 1
ATOM 605 C CA . ILE A 1 75 ? 26.431 -3.205 -48.432 1.00 89.62 75 ILE A CA 1
ATOM 606 C C . ILE A 1 75 ? 25.491 -2.324 -47.613 1.00 89.62 75 ILE A C 1
ATOM 608 O O . ILE A 1 75 ? 24.839 -2.840 -46.707 1.00 89.62 75 ILE A O 1
ATOM 612 N N . ASN A 1 76 ? 25.349 -1.040 -47.942 1.00 88.75 76 ASN A N 1
ATOM 613 C CA . ASN A 1 76 ? 24.428 -0.143 -47.233 1.00 88.75 76 ASN A CA 1
ATOM 614 C C . ASN A 1 76 ? 22.972 -0.623 -47.356 1.00 88.75 76 ASN A C 1
ATOM 616 O O . ASN A 1 76 ? 22.222 -0.631 -46.382 1.00 88.75 76 ASN A O 1
ATOM 620 N N . THR A 1 77 ? 22.586 -1.164 -48.514 1.00 88.44 77 THR A N 1
ATOM 621 C CA . THR A 1 77 ? 21.275 -1.808 -48.684 1.00 88.44 77 THR A CA 1
ATOM 622 C C . THR A 1 77 ? 21.145 -3.068 -47.816 1.00 88.44 77 THR A C 1
ATOM 624 O O . THR A 1 77 ? 20.143 -3.255 -47.128 1.00 88.44 77 THR A O 1
ATOM 627 N N . LEU A 1 78 ? 22.165 -3.935 -47.805 1.00 90.69 78 LEU A N 1
ATOM 628 C CA . LEU A 1 78 ? 22.127 -5.214 -47.087 1.00 90.69 78 LEU A CA 1
ATOM 629 C C . LEU A 1 78 ? 22.122 -5.044 -45.560 1.00 90.69 78 LEU A C 1
ATOM 631 O O . LEU A 1 78 ? 21.420 -5.769 -44.853 1.00 90.69 78 LEU A O 1
ATOM 635 N N . THR A 1 79 ? 22.897 -4.099 -45.030 1.00 93.25 79 THR A N 1
ATOM 636 C CA . THR A 1 79 ? 23.031 -3.883 -43.579 1.00 93.25 79 THR A CA 1
ATOM 637 C C . THR A 1 79 ? 21.720 -3.427 -42.933 1.00 93.25 79 THR A C 1
ATOM 639 O O . THR A 1 79 ? 21.462 -3.752 -41.771 1.00 93.25 79 THR A O 1
ATOM 642 N N . ASN A 1 80 ? 20.822 -2.807 -43.704 1.00 92.19 80 ASN A N 1
ATOM 643 C CA . ASN A 1 80 ? 19.482 -2.418 -43.267 1.00 92.19 80 ASN A CA 1
ATOM 644 C C . ASN A 1 80 ? 18.523 -3.597 -42.997 1.00 92.19 80 ASN A C 1
ATOM 646 O O . ASN A 1 80 ? 17.546 -3.435 -42.260 1.00 92.19 80 ASN A O 1
ATOM 650 N N . ILE A 1 81 ? 18.832 -4.818 -43.459 1.00 91.81 81 ILE A N 1
ATOM 651 C CA . ILE A 1 81 ? 18.113 -6.038 -43.035 1.00 91.81 81 ILE A CA 1
ATOM 652 C C . ILE A 1 81 ? 18.130 -6.170 -41.507 1.00 91.81 81 ILE A C 1
ATOM 654 O O . ILE A 1 81 ? 17.134 -6.582 -40.907 1.00 91.81 81 ILE A O 1
ATOM 658 N N . LEU A 1 82 ? 19.244 -5.808 -40.859 1.00 91.19 82 LEU A N 1
ATOM 659 C CA . LEU A 1 82 ? 19.381 -5.928 -39.411 1.00 91.19 82 LEU A CA 1
ATOM 660 C C . LEU A 1 82 ? 18.420 -4.991 -38.668 1.00 91.19 82 LEU A C 1
ATOM 662 O O . LEU A 1 82 ? 17.812 -5.412 -37.682 1.00 91.19 82 LEU A O 1
ATOM 666 N N . PHE A 1 83 ? 18.240 -3.761 -39.160 1.00 88.62 83 PHE A N 1
ATOM 667 C CA . PHE A 1 83 ? 17.258 -2.808 -38.633 1.00 88.62 83 PHE A CA 1
ATOM 668 C C . PHE A 1 83 ? 15.853 -3.415 -38.612 1.00 88.62 83 PHE A C 1
ATOM 670 O O . PHE A 1 83 ? 15.188 -3.436 -37.573 1.00 88.62 83 PHE A O 1
ATOM 677 N N . ILE A 1 84 ? 15.430 -3.958 -39.755 1.00 92.62 84 ILE A N 1
ATOM 678 C CA . ILE A 1 84 ? 14.097 -4.539 -39.937 1.00 92.62 84 ILE A CA 1
ATOM 679 C C . ILE A 1 84 ? 13.945 -5.796 -39.070 1.00 92.62 84 ILE A C 1
ATOM 681 O O . ILE A 1 84 ? 12.958 -5.940 -38.348 1.00 92.62 84 ILE A O 1
ATOM 685 N N . GLY A 1 85 ? 14.942 -6.684 -39.075 1.00 92.94 85 GLY A N 1
ATOM 686 C CA . GLY A 1 85 ? 14.928 -7.926 -38.302 1.00 92.94 85 GLY A CA 1
ATOM 687 C C . GLY A 1 85 ? 14.840 -7.695 -36.790 1.00 92.94 85 GLY A C 1
ATOM 688 O O . GLY A 1 85 ? 13.994 -8.297 -36.123 1.00 92.94 85 GLY A O 1
ATOM 689 N N . LEU A 1 86 ? 15.661 -6.789 -36.243 1.00 93.62 86 LEU A N 1
ATOM 690 C CA . LEU A 1 86 ? 15.631 -6.436 -34.818 1.00 93.62 86 LEU A CA 1
ATOM 691 C C . LEU A 1 86 ? 14.316 -5.762 -34.423 1.00 93.62 86 LEU A C 1
ATOM 693 O O . LEU A 1 86 ? 13.767 -6.062 -33.360 1.00 93.62 86 LEU A O 1
ATOM 697 N N . ALA A 1 87 ? 13.785 -4.885 -35.276 1.00 93.62 87 ALA A N 1
ATOM 698 C CA . ALA A 1 87 ? 12.513 -4.224 -35.032 1.00 93.62 87 ALA A CA 1
ATOM 699 C C . ALA A 1 87 ? 11.343 -5.219 -35.006 1.00 93.62 87 ALA A C 1
ATOM 701 O O . ALA A 1 87 ? 10.558 -5.212 -34.056 1.00 93.62 87 ALA A O 1
ATOM 702 N N . LEU A 1 88 ? 11.256 -6.129 -35.983 1.00 94.12 88 LEU A N 1
ATOM 703 C CA . LEU A 1 88 ? 10.228 -7.175 -36.021 1.00 94.12 88 LEU A CA 1
ATOM 704 C C . LEU A 1 88 ? 10.340 -8.128 -34.826 1.00 94.12 88 LEU A C 1
ATOM 706 O O . LEU A 1 88 ? 9.329 -8.464 -34.206 1.00 94.12 88 LEU A O 1
ATOM 710 N N . PHE A 1 89 ? 11.562 -8.512 -34.445 1.00 93.19 89 PHE A N 1
ATOM 711 C CA . PHE A 1 89 ? 11.804 -9.302 -33.238 1.00 93.19 89 PHE A CA 1
ATOM 712 C C . PHE A 1 89 ? 11.357 -8.558 -31.969 1.00 93.19 89 PHE A C 1
ATOM 714 O O . PHE A 1 89 ? 10.721 -9.146 -31.090 1.00 93.19 89 PHE A O 1
ATOM 721 N N . GLY A 1 90 ? 11.635 -7.255 -31.878 1.00 91.75 90 GLY A N 1
ATOM 722 C CA . GLY A 1 90 ? 11.173 -6.384 -30.798 1.00 91.75 90 GLY A CA 1
ATOM 723 C C . GLY A 1 90 ? 9.647 -6.304 -30.718 1.00 91.75 90 GLY A C 1
ATOM 724 O O . GLY A 1 90 ? 9.079 -6.522 -29.645 1.00 91.75 90 GLY A O 1
ATOM 725 N N . VAL A 1 91 ? 8.968 -6.078 -31.849 1.00 93.19 91 VAL A N 1
ATOM 726 C CA . VAL A 1 91 ? 7.497 -6.071 -31.949 1.00 93.19 91 VAL A CA 1
ATOM 727 C C . VAL A 1 91 ? 6.914 -7.410 -31.512 1.00 93.19 91 VAL A C 1
ATOM 729 O O . VAL A 1 91 ? 6.032 -7.435 -30.652 1.00 93.19 91 VAL A O 1
ATOM 732 N N . TYR A 1 92 ? 7.425 -8.519 -32.053 1.00 92.19 92 TYR A N 1
ATOM 733 C CA . TYR A 1 92 ? 6.941 -9.860 -31.740 1.00 92.19 92 TYR A CA 1
ATOM 734 C C . TYR A 1 92 ? 7.044 -10.164 -30.244 1.00 92.19 92 TYR A C 1
ATOM 736 O O . TYR A 1 92 ? 6.060 -10.586 -29.638 1.00 92.19 92 TYR A O 1
ATOM 744 N N . ASN A 1 93 ? 8.195 -9.901 -29.616 1.00 89.88 93 ASN A N 1
ATOM 745 C CA . ASN A 1 93 ? 8.358 -10.140 -28.182 1.00 89.88 93 ASN A CA 1
ATOM 746 C C . ASN A 1 93 ? 7.497 -9.195 -27.343 1.00 89.88 93 ASN A C 1
ATOM 748 O O . ASN A 1 93 ? 6.824 -9.645 -26.423 1.00 89.88 93 ASN A O 1
ATOM 752 N N . THR A 1 94 ? 7.441 -7.909 -27.685 1.00 89.12 94 THR A N 1
ATOM 753 C CA . THR A 1 94 ? 6.614 -6.928 -26.965 1.00 89.12 94 THR A CA 1
ATOM 754 C C . THR A 1 94 ? 5.134 -7.318 -27.002 1.00 89.12 94 THR A C 1
ATOM 756 O O . THR A 1 94 ? 4.458 -7.291 -25.973 1.00 89.12 94 THR A O 1
ATOM 759 N N . ALA A 1 95 ? 4.641 -7.761 -28.163 1.00 87.38 95 ALA A N 1
ATOM 760 C CA . ALA A 1 95 ? 3.274 -8.242 -28.335 1.00 87.38 95 ALA A CA 1
ATOM 761 C C . ALA A 1 95 ? 3.026 -9.571 -27.604 1.00 87.38 95 ALA A C 1
ATOM 763 O O . ALA A 1 95 ? 2.049 -9.694 -26.863 1.00 87.38 95 ALA A O 1
ATOM 764 N N . LYS A 1 96 ? 3.930 -10.550 -27.752 1.00 85.31 96 LYS A N 1
ATOM 765 C CA . LYS A 1 96 ? 3.844 -11.867 -27.099 1.00 85.31 96 LYS A CA 1
ATOM 766 C C . LYS A 1 96 ? 3.804 -11.754 -25.576 1.00 85.31 96 LYS A C 1
ATOM 768 O O . LYS A 1 96 ? 3.048 -12.472 -24.928 1.00 85.31 96 LYS A O 1
ATOM 773 N N . GLN A 1 97 ? 4.594 -10.842 -25.021 1.00 81.62 97 GLN A N 1
ATOM 774 C CA . GLN A 1 97 ? 4.713 -10.619 -23.581 1.00 81.62 97 GLN A CA 1
ATOM 775 C C . GLN A 1 97 ? 3.669 -9.624 -23.045 1.00 81.62 97 GLN A C 1
ATOM 777 O O . GLN A 1 97 ? 3.631 -9.370 -21.848 1.00 81.62 97 GLN A O 1
ATOM 782 N N . ARG A 1 98 ? 2.786 -9.083 -23.902 1.00 80.25 98 ARG A N 1
ATOM 783 C CA . ARG A 1 98 ? 1.720 -8.124 -23.544 1.00 80.25 98 ARG A CA 1
ATOM 784 C C . ARG A 1 98 ? 2.227 -6.828 -22.891 1.00 80.25 98 ARG A C 1
ATOM 786 O O . ARG A 1 98 ? 1.550 -6.259 -22.036 1.00 80.25 98 ARG A O 1
ATOM 793 N N . LEU A 1 99 ? 3.391 -6.345 -23.321 1.00 82.94 99 LEU A N 1
ATOM 794 C CA . LEU A 1 99 ? 3.910 -5.032 -22.929 1.00 82.94 99 LEU A CA 1
ATOM 795 C C . LEU A 1 99 ? 3.082 -3.889 -23.553 1.00 82.94 99 LEU A C 1
ATOM 797 O O . LEU A 1 99 ? 2.308 -4.088 -24.493 1.00 82.94 99 LEU A O 1
ATOM 801 N N . GLU A 1 100 ? 3.231 -2.671 -23.023 1.00 83.94 100 GLU A N 1
ATOM 802 C CA . GLU A 1 100 ? 2.466 -1.496 -23.465 1.00 83.94 100 GLU A CA 1
ATOM 803 C C . GLU A 1 100 ? 2.634 -1.234 -24.978 1.00 83.94 100 GLU A C 1
ATOM 805 O O . GLU A 1 100 ? 3.745 -1.221 -25.514 1.00 83.94 100 GLU A O 1
ATOM 810 N N . LYS A 1 101 ? 1.525 -0.939 -25.674 1.00 88.12 101 LYS A N 1
ATOM 811 C CA . LYS A 1 101 ? 1.496 -0.762 -27.141 1.00 88.12 101 LYS A CA 1
ATOM 812 C C . LYS A 1 101 ? 2.444 0.327 -27.662 1.00 88.12 101 LYS A C 1
ATOM 814 O O . LYS A 1 101 ? 2.892 0.245 -28.798 1.00 88.12 101 LYS A O 1
ATOM 819 N N . ARG A 1 102 ? 2.797 1.324 -26.848 1.00 90.00 102 ARG A N 1
ATOM 820 C CA . ARG A 1 102 ? 3.744 2.389 -27.229 1.00 90.00 102 ARG A CA 1
ATOM 821 C C . ARG A 1 102 ? 5.147 1.876 -27.573 1.00 90.00 102 ARG A C 1
ATOM 823 O O . ARG A 1 102 ? 5.829 2.478 -28.394 1.00 90.00 102 ARG A O 1
ATOM 830 N N . PHE A 1 103 ? 5.556 0.738 -27.011 1.00 92.81 103 PHE A N 1
ATOM 831 C CA . PHE A 1 103 ? 6.822 0.099 -27.372 1.00 92.81 103 PHE A CA 1
ATOM 832 C C . PHE A 1 103 ? 6.747 -0.615 -28.723 1.00 92.81 103 PHE A C 1
ATOM 834 O O . PHE A 1 103 ? 7.724 -0.620 -29.462 1.00 92.81 103 PHE A O 1
ATOM 841 N N . ILE A 1 104 ? 5.576 -1.152 -29.086 1.00 93.12 104 ILE A N 1
ATOM 842 C CA . ILE A 1 104 ? 5.327 -1.684 -30.434 1.00 93.12 104 ILE A CA 1
ATOM 843 C C . ILE A 1 104 ? 5.461 -0.555 -31.459 1.00 93.12 104 ILE A C 1
ATOM 845 O O . ILE A 1 104 ? 6.123 -0.728 -32.475 1.00 93.12 104 ILE A O 1
ATOM 849 N N . VAL A 1 105 ? 4.895 0.619 -31.159 1.00 94.06 105 VAL A N 1
ATOM 850 C CA . VAL A 1 105 ? 5.024 1.815 -32.007 1.00 94.06 105 VAL A CA 1
ATOM 851 C C . VAL A 1 105 ? 6.484 2.275 -32.106 1.00 94.06 105 VAL A C 1
ATOM 853 O O . VAL A 1 105 ? 6.935 2.610 -33.196 1.00 94.06 105 VAL A O 1
ATOM 856 N N . ALA A 1 106 ? 7.252 2.226 -31.011 1.00 94.56 106 ALA A N 1
ATOM 857 C CA . ALA A 1 106 ? 8.680 2.557 -31.024 1.00 94.56 106 ALA A CA 1
ATOM 858 C C . ALA A 1 106 ? 9.499 1.622 -31.931 1.00 94.56 106 ALA A C 1
ATOM 860 O O . ALA A 1 106 ? 10.275 2.098 -32.757 1.00 94.56 106 ALA A O 1
ATOM 861 N N . TYR A 1 107 ? 9.293 0.303 -31.831 1.00 95.38 107 TYR A N 1
ATOM 862 C CA . TYR A 1 107 ? 9.935 -0.649 -32.742 1.00 95.38 107 TYR A CA 1
ATOM 863 C C . TYR A 1 107 ? 9.448 -0.490 -34.187 1.00 95.38 107 TYR A C 1
ATOM 865 O O . TYR A 1 107 ? 10.251 -0.601 -35.106 1.00 95.38 107 TYR A O 1
ATOM 873 N N . GLY A 1 108 ? 8.170 -0.165 -34.400 1.00 94.38 108 GLY A N 1
ATOM 874 C CA . GLY A 1 108 ? 7.645 0.185 -35.722 1.00 94.38 108 GLY A CA 1
ATOM 875 C C . GLY A 1 108 ? 8.356 1.395 -36.339 1.00 94.38 108 GLY A C 1
ATOM 876 O O . GLY A 1 108 ? 8.672 1.373 -37.524 1.00 94.38 108 GLY A O 1
ATOM 877 N N . GLY A 1 109 ? 8.689 2.407 -35.531 1.00 93.00 109 GLY A N 1
ATOM 878 C CA . GLY A 1 109 ? 9.512 3.542 -35.958 1.00 93.00 109 GLY A CA 1
ATOM 879 C C . GLY A 1 109 ? 10.914 3.124 -36.415 1.00 93.00 109 GLY A C 1
ATOM 880 O O . GLY A 1 109 ? 11.359 3.558 -37.471 1.00 93.00 109 GLY A O 1
ATOM 881 N N . ILE A 1 110 ? 11.581 2.225 -35.679 1.00 92.81 110 ILE A N 1
ATOM 882 C CA . ILE A 1 110 ? 12.885 1.662 -36.082 1.00 92.81 110 ILE A CA 1
ATOM 883 C C . ILE A 1 110 ? 12.778 0.858 -37.388 1.00 92.81 110 ILE A C 1
ATOM 885 O O . ILE A 1 110 ? 13.645 0.983 -38.251 1.00 92.81 110 ILE A O 1
ATOM 889 N N . ALA A 1 111 ? 11.719 0.060 -37.562 1.00 94.12 111 ALA A N 1
ATOM 890 C CA . ALA A 1 111 ? 11.489 -0.669 -38.811 1.00 94.12 111 ALA A CA 1
ATOM 891 C C . ALA A 1 111 ? 11.326 0.285 -40.002 1.00 94.12 111 ALA A C 1
ATOM 893 O O . ALA A 1 111 ? 11.872 0.022 -41.069 1.00 94.12 111 ALA A O 1
ATOM 894 N N . LEU A 1 112 ? 10.607 1.397 -39.810 1.00 93.94 112 LEU A N 1
ATOM 895 C CA . LEU A 1 112 ? 10.392 2.395 -40.854 1.00 93.94 112 LEU A CA 1
ATOM 896 C C . LEU A 1 112 ? 11.702 3.063 -41.294 1.00 93.94 112 LEU A C 1
ATOM 898 O O . LEU A 1 112 ? 11.894 3.231 -42.493 1.00 93.94 112 LEU A O 1
ATOM 902 N N . ILE A 1 113 ? 12.607 3.368 -40.355 1.00 94.31 113 ILE A N 1
ATOM 903 C CA . ILE A 1 113 ? 13.962 3.857 -40.674 1.00 94.31 113 ILE A CA 1
ATOM 904 C C . ILE A 1 113 ? 14.695 2.832 -41.545 1.00 94.31 113 ILE A C 1
ATOM 906 O O . ILE A 1 113 ? 15.185 3.180 -42.609 1.00 94.31 113 ILE A O 1
ATOM 910 N N . GLY A 1 114 ? 14.714 1.556 -41.146 1.00 93.12 114 GLY A N 1
ATOM 911 C CA . GLY A 1 114 ? 15.404 0.507 -41.907 1.00 93.12 114 GLY A CA 1
ATOM 912 C C . GLY A 1 114 ? 14.845 0.292 -43.315 1.00 93.12 114 GLY A C 1
ATOM 913 O O . GLY A 1 114 ? 15.608 0.108 -44.259 1.00 93.12 114 GLY A O 1
ATOM 914 N N . ILE A 1 115 ? 13.518 0.335 -43.474 1.00 93.00 115 ILE A N 1
ATOM 915 C CA . ILE A 1 115 ? 12.865 0.232 -44.788 1.00 93.00 115 ILE A CA 1
ATOM 916 C C . ILE A 1 115 ? 13.211 1.450 -45.649 1.00 93.00 115 ILE A C 1
ATOM 918 O O . ILE A 1 115 ? 13.573 1.289 -46.811 1.00 93.00 115 ILE A O 1
ATOM 922 N N . GLY A 1 116 ? 13.132 2.657 -45.084 1.00 91.75 116 GLY A N 1
ATOM 923 C CA . GLY A 1 116 ? 13.479 3.888 -45.789 1.00 91.75 116 GLY A CA 1
ATOM 924 C C . GLY A 1 116 ? 14.930 3.913 -46.248 1.00 91.75 116 GLY A C 1
ATOM 925 O O . GLY A 1 116 ? 15.197 4.137 -47.427 1.00 91.75 116 GLY A O 1
ATOM 926 N N . SER A 1 117 ? 15.840 3.568 -45.341 1.00 93.38 117 SER A N 1
ATOM 927 C CA . SER A 1 117 ? 17.273 3.456 -45.597 1.00 93.38 117 SER A CA 1
ATOM 928 C C . SER A 1 117 ? 17.589 2.413 -46.668 1.00 93.38 117 SER A C 1
ATOM 930 O O . SER A 1 117 ? 18.324 2.691 -47.612 1.00 93.38 117 SER A O 1
ATOM 932 N N . TRP A 1 118 ? 16.950 1.238 -46.619 1.00 92.31 118 TRP A N 1
ATOM 933 C CA . TRP A 1 118 ? 17.071 0.237 -47.681 1.00 92.31 118 TRP A CA 1
ATOM 934 C C . TRP A 1 118 ? 16.667 0.811 -49.038 1.00 92.31 118 TRP A C 1
ATOM 936 O O . TRP A 1 118 ? 17.419 0.704 -50.007 1.00 92.31 118 TRP A O 1
ATOM 946 N N . MET A 1 119 ? 15.470 1.399 -49.132 1.00 89.00 119 MET A N 1
ATOM 947 C CA . MET A 1 119 ? 14.957 1.933 -50.396 1.00 89.00 119 MET A CA 1
ATOM 948 C C . MET A 1 119 ? 15.852 3.050 -50.936 1.00 89.00 119 MET A C 1
ATOM 950 O O . MET A 1 119 ? 16.066 3.127 -52.148 1.00 89.00 119 MET A O 1
ATOM 954 N N . PHE A 1 120 ? 16.404 3.878 -50.048 1.00 90.50 120 PHE A N 1
ATOM 955 C CA . PHE A 1 120 ? 17.355 4.920 -50.398 1.00 90.50 120 PHE A CA 1
ATOM 956 C C . PHE A 1 120 ? 18.648 4.334 -50.958 1.00 90.50 120 PHE A C 1
ATOM 958 O O . PHE A 1 120 ? 18.958 4.590 -52.113 1.00 90.50 120 PHE A O 1
ATOM 965 N N . HIS A 1 121 ? 19.349 3.479 -50.220 1.00 88.94 121 HIS A N 1
ATOM 966 C CA . HIS A 1 121 ? 20.634 2.919 -50.654 1.00 88.94 121 HIS A CA 1
ATOM 967 C C . HIS A 1 121 ? 20.521 1.986 -51.867 1.00 88.94 121 HIS A C 1
ATOM 969 O O . HIS A 1 121 ? 21.474 1.816 -52.627 1.00 88.94 121 HIS A O 1
ATOM 975 N N . MET A 1 122 ? 19.337 1.424 -52.112 1.00 86.25 122 MET A N 1
ATOM 976 C CA . MET A 1 122 ? 19.079 0.650 -53.321 1.00 86.25 122 MET A CA 1
ATOM 977 C C . MET A 1 122 ? 18.985 1.534 -54.573 1.00 86.25 122 MET A C 1
ATOM 979 O O . MET A 1 122 ? 19.362 1.075 -55.651 1.00 86.25 122 MET A O 1
ATOM 983 N N . THR A 1 123 ? 18.487 2.773 -54.452 1.00 81.81 123 THR A N 1
ATOM 984 C CA . THR A 1 123 ? 18.046 3.590 -55.605 1.00 81.81 123 THR A CA 1
ATOM 985 C C . THR A 1 123 ? 18.687 4.977 -55.729 1.00 81.81 123 THR A C 1
ATOM 987 O O . THR A 1 123 ? 18.735 5.519 -56.829 1.00 81.81 123 THR A O 1
ATOM 990 N N . LEU A 1 124 ? 19.153 5.566 -54.626 1.00 82.12 124 LEU A N 1
ATOM 991 C CA . LEU A 1 124 ? 19.655 6.940 -54.484 1.00 82.12 124 LEU A CA 1
ATOM 992 C C . LEU A 1 124 ? 18.696 8.024 -55.016 1.00 82.12 124 LEU A C 1
ATOM 994 O O . LEU A 1 124 ? 19.098 9.030 -55.612 1.00 82.12 124 LEU A O 1
ATOM 998 N N . LEU A 1 125 ? 17.389 7.830 -54.806 1.00 82.38 125 LEU A N 1
ATOM 999 C CA . LEU A 1 125 ? 16.377 8.830 -55.153 1.00 82.38 125 LEU A CA 1
ATOM 1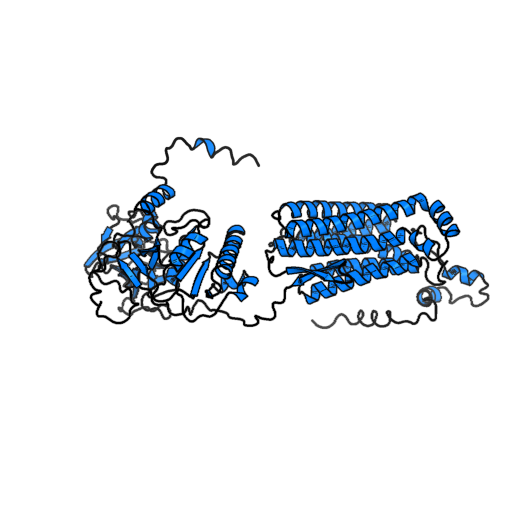000 C C . LEU A 1 125 ? 16.076 9.765 -53.980 1.00 82.38 125 LEU A C 1
ATOM 1002 O O . LEU A 1 125 ? 15.925 9.322 -52.840 1.00 82.38 125 LEU A O 1
ATOM 1006 N N . TYR A 1 126 ? 15.869 11.051 -54.276 1.00 79.75 126 TYR A N 1
ATOM 1007 C CA . TYR A 1 126 ? 15.577 12.075 -53.264 1.00 79.75 126 TYR A CA 1
ATOM 1008 C C . TYR A 1 126 ? 14.350 11.749 -52.396 1.00 79.75 126 TYR A C 1
ATOM 1010 O O . TYR A 1 126 ? 14.363 11.943 -51.184 1.00 79.75 126 TYR A O 1
ATOM 1018 N N . GLN A 1 127 ? 13.295 11.181 -52.986 1.00 85.12 127 GLN A N 1
ATOM 1019 C CA . GLN A 1 127 ? 12.101 10.769 -52.237 1.00 85.12 127 GLN A CA 1
ATOM 1020 C C . GLN A 1 127 ? 12.399 9.708 -51.165 1.00 85.12 127 GLN A C 1
ATOM 1022 O O . GLN A 1 127 ? 11.779 9.714 -50.104 1.00 85.12 127 GLN A O 1
ATOM 1027 N N . PHE A 1 128 ? 13.361 8.819 -51.425 1.00 87.75 128 PHE A N 1
ATOM 1028 C CA . PHE A 1 128 ? 13.770 7.795 -50.472 1.00 87.75 128 PHE A CA 1
ATOM 1029 C C . PHE A 1 128 ? 14.828 8.315 -49.502 1.00 87.75 128 PHE A C 1
ATOM 1031 O O . PHE A 1 128 ? 14.819 7.885 -48.358 1.00 87.75 128 PHE A O 1
ATOM 1038 N N . GLN A 1 129 ? 15.626 9.320 -49.881 1.00 87.88 129 GLN A N 1
ATOM 1039 C CA . GLN A 1 129 ? 16.456 10.073 -48.932 1.00 87.88 129 GLN A CA 1
ATOM 1040 C C . GLN A 1 129 ? 15.592 10.680 -47.815 1.00 87.88 129 GLN A C 1
ATOM 1042 O O . GLN A 1 129 ? 15.900 10.550 -46.634 1.00 87.88 129 GLN A O 1
ATOM 1047 N N . LEU A 1 130 ? 14.446 11.273 -48.174 1.00 88.31 130 LEU A N 1
ATOM 1048 C CA . LEU A 1 130 ? 13.485 11.770 -47.186 1.00 88.31 130 LEU A CA 1
ATOM 1049 C C . LEU A 1 130 ? 12.945 10.651 -46.282 1.00 88.31 130 LEU A C 1
ATOM 1051 O O . LEU A 1 130 ? 12.666 10.905 -45.112 1.00 88.31 130 LEU A O 1
ATOM 1055 N N . LEU A 1 131 ? 12.792 9.434 -46.810 1.00 89.56 131 LEU A N 1
ATOM 1056 C CA . LEU A 1 131 ? 12.328 8.263 -46.063 1.00 89.56 131 LEU A CA 1
ATOM 1057 C C . LEU A 1 131 ? 13.435 7.618 -45.208 1.00 89.56 131 LEU A C 1
ATOM 1059 O O . LEU A 1 131 ? 13.119 6.924 -44.250 1.00 89.56 131 LEU A O 1
ATOM 1063 N N . ASP A 1 132 ? 14.706 7.855 -45.512 1.00 89.88 132 ASP A N 1
ATOM 1064 C CA . ASP A 1 132 ? 15.842 7.475 -44.667 1.00 89.88 132 ASP A CA 1
ATOM 1065 C C . ASP A 1 132 ? 15.984 8.452 -43.485 1.00 89.88 132 ASP A C 1
ATOM 1067 O O . ASP A 1 132 ? 16.048 8.051 -42.324 1.00 89.88 132 ASP A O 1
ATOM 1071 N N . GLU A 1 133 ? 15.910 9.758 -43.758 1.00 90.69 133 GLU A N 1
ATOM 1072 C CA . GLU A 1 133 ? 16.177 10.799 -42.763 1.00 90.69 133 GLU A CA 1
ATOM 1073 C C . GLU A 1 133 ? 14.963 11.125 -41.877 1.00 90.69 133 GLU A C 1
ATOM 1075 O O . GLU A 1 133 ? 15.033 11.023 -40.651 1.00 90.69 133 GLU A O 1
ATOM 1080 N N . LEU A 1 134 ? 13.814 11.496 -42.457 1.00 91.75 134 LEU A N 1
ATOM 1081 C CA . LEU A 1 134 ? 12.690 12.026 -41.673 1.00 91.75 134 LEU A CA 1
ATOM 1082 C C . LEU A 1 134 ? 12.127 11.025 -40.652 1.00 91.75 134 LEU A C 1
ATOM 1084 O O . LEU A 1 134 ? 11.855 11.446 -39.521 1.00 91.75 134 LEU A O 1
ATOM 1088 N N . PRO A 1 135 ? 11.961 9.720 -40.953 1.00 93.94 135 PRO A N 1
ATOM 1089 C CA . PRO A 1 135 ? 11.508 8.751 -39.958 1.00 93.94 135 PRO A CA 1
ATOM 1090 C C . PRO A 1 135 ? 12.389 8.673 -38.714 1.00 93.94 135 PRO A C 1
ATOM 1092 O O . PRO A 1 135 ? 11.852 8.404 -37.637 1.00 93.94 135 PRO A O 1
ATOM 1095 N N . MET A 1 136 ? 13.691 8.973 -38.812 1.00 93.25 136 MET A N 1
ATOM 1096 C CA . MET A 1 136 ? 14.568 9.050 -37.640 1.00 93.25 136 MET A CA 1
ATOM 1097 C C . MET A 1 136 ? 14.047 10.086 -36.645 1.00 93.25 136 MET A C 1
ATOM 1099 O O . MET A 1 136 ? 13.912 9.792 -35.458 1.00 93.25 136 MET A O 1
ATOM 1103 N N . GLN A 1 137 ? 13.647 11.261 -37.131 1.00 94.25 137 GLN A N 1
ATOM 1104 C CA . GLN A 1 137 ? 13.121 12.337 -36.300 1.00 94.25 137 GLN A CA 1
ATOM 1105 C C . GLN A 1 137 ? 11.820 11.945 -35.579 1.00 94.25 137 GLN A C 1
ATOM 1107 O O . GLN A 1 137 ? 11.673 12.168 -34.371 1.00 94.25 137 GLN A O 1
ATOM 1112 N N . TYR A 1 138 ? 10.874 11.331 -36.297 1.00 95.19 138 TYR A N 1
ATOM 1113 C CA . TYR A 1 138 ? 9.595 10.896 -35.722 1.00 95.19 138 TYR A CA 1
ATOM 1114 C C . TYR A 1 138 ? 9.772 9.730 -34.744 1.00 95.19 138 TYR A C 1
ATOM 1116 O O . TYR A 1 138 ? 9.175 9.734 -33.664 1.00 95.19 138 TYR A O 1
ATOM 1124 N N . ALA A 1 139 ? 10.623 8.756 -35.077 1.00 94.12 139 ALA A N 1
ATOM 1125 C CA . ALA A 1 139 ? 10.947 7.648 -34.188 1.00 94.12 139 ALA A CA 1
ATOM 1126 C C . ALA A 1 139 ? 11.565 8.163 -32.883 1.00 94.12 139 ALA A C 1
ATOM 1128 O O . ALA A 1 139 ? 11.117 7.786 -31.801 1.00 94.12 139 ALA A O 1
ATOM 1129 N N . THR A 1 140 ? 12.515 9.097 -32.951 1.00 94.50 140 THR A N 1
ATOM 1130 C CA . THR A 1 140 ? 13.127 9.689 -31.757 1.00 94.50 140 THR A CA 1
ATOM 1131 C C . THR A 1 140 ? 12.121 10.491 -30.927 1.00 94.50 140 THR A C 1
ATOM 1133 O O . THR A 1 140 ? 12.183 10.445 -29.699 1.00 94.50 140 THR A O 1
ATOM 1136 N N . CYS A 1 141 ? 11.123 11.135 -31.540 1.00 95.69 141 CYS A N 1
ATOM 1137 C CA . CYS A 1 141 ? 10.011 11.745 -30.802 1.00 95.69 141 CYS A CA 1
ATOM 1138 C C . CYS A 1 141 ? 9.179 10.702 -30.030 1.00 95.69 141 CYS A C 1
ATOM 1140 O O . CYS A 1 141 ? 8.808 10.939 -28.880 1.00 95.69 141 CYS A O 1
ATOM 1142 N N . ILE A 1 142 ? 8.930 9.522 -30.605 1.00 94.75 142 ILE A N 1
ATOM 1143 C CA . ILE A 1 142 ? 8.259 8.414 -29.900 1.00 94.75 142 ILE A CA 1
ATOM 1144 C C . ILE A 1 142 ? 9.110 7.929 -28.715 1.00 94.75 142 ILE A C 1
ATOM 1146 O O . ILE A 1 142 ? 8.585 7.696 -27.623 1.00 94.75 142 ILE A O 1
ATOM 1150 N N . LEU A 1 143 ? 10.431 7.827 -28.889 1.00 94.56 143 LEU A N 1
ATOM 1151 C CA . LEU A 1 143 ? 11.354 7.481 -27.802 1.00 94.56 143 LEU A CA 1
ATOM 1152 C C . LEU A 1 143 ? 11.365 8.552 -26.697 1.00 94.56 143 LEU A C 1
ATOM 1154 O O . LEU A 1 143 ? 11.350 8.209 -25.512 1.00 94.56 143 LEU A O 1
ATOM 1158 N N . ALA A 1 144 ? 11.309 9.839 -27.064 1.00 94.88 144 ALA A N 1
ATOM 1159 C CA . ALA A 1 144 ? 11.166 10.945 -26.119 1.00 94.88 144 ALA A CA 1
ATOM 1160 C C . ALA A 1 144 ? 9.867 10.819 -25.313 1.00 94.88 144 ALA A C 1
ATOM 1162 O O . ALA A 1 144 ? 9.887 10.874 -24.085 1.00 94.88 144 ALA A O 1
ATOM 1163 N N . TYR A 1 145 ? 8.738 10.570 -25.975 1.00 94.19 145 TYR A N 1
ATOM 1164 C CA . TYR A 1 145 ? 7.475 10.329 -25.282 1.00 94.19 145 TYR A CA 1
ATOM 1165 C C . TYR A 1 145 ? 7.598 9.189 -24.256 1.00 94.19 145 TYR A C 1
ATOM 1167 O O . TYR A 1 145 ? 7.220 9.359 -23.095 1.00 94.19 145 TYR A O 1
ATOM 1175 N N . ASN A 1 146 ? 8.204 8.063 -24.644 1.00 92.25 146 ASN A N 1
ATOM 1176 C CA . ASN A 1 146 ? 8.343 6.900 -23.767 1.00 92.25 146 ASN A CA 1
ATOM 1177 C C . ASN A 1 146 ? 9.212 7.170 -22.524 1.00 92.25 146 ASN A C 1
ATOM 1179 O O . ASN A 1 146 ? 8.862 6.698 -21.444 1.00 92.25 146 ASN A O 1
ATOM 1183 N N . ILE A 1 147 ? 10.300 7.948 -22.634 1.00 92.75 147 ILE A N 1
ATOM 1184 C CA . ILE A 1 147 ? 11.182 8.256 -21.489 1.00 92.75 147 ILE A CA 1
ATOM 1185 C C . ILE A 1 147 ? 10.631 9.372 -20.584 1.00 92.75 147 ILE A C 1
ATOM 1187 O O . ILE A 1 147 ? 10.822 9.347 -19.363 1.00 92.75 147 ILE A O 1
ATOM 1191 N N . PHE A 1 148 ? 9.927 10.360 -21.139 1.00 90.88 148 PHE A N 1
ATOM 1192 C CA . PHE A 1 148 ? 9.357 11.450 -20.342 1.00 90.88 148 PHE A CA 1
ATOM 1193 C C . PHE A 1 148 ? 8.069 11.027 -19.617 1.00 90.88 148 PHE A C 1
ATOM 1195 O O . PHE A 1 148 ? 7.853 11.464 -18.486 1.00 90.88 148 PHE A O 1
ATOM 1202 N N . GLU A 1 149 ? 7.290 10.100 -20.185 1.00 86.50 149 GLU A N 1
ATOM 1203 C CA . GLU A 1 149 ? 6.096 9.496 -19.566 1.00 86.50 149 GLU A CA 1
ATOM 1204 C C . GLU A 1 149 ? 6.382 8.100 -18.977 1.00 86.50 149 GLU A C 1
ATOM 1206 O O . GLU A 1 149 ? 5.657 7.126 -19.206 1.00 86.50 149 GLU A O 1
ATOM 1211 N N . THR A 1 150 ? 7.467 7.980 -18.203 1.00 78.81 150 THR A N 1
ATOM 1212 C CA . THR A 1 150 ? 7.851 6.703 -17.563 1.00 78.81 150 THR A CA 1
ATOM 1213 C C . THR A 1 150 ? 7.171 6.473 -16.196 1.00 78.81 150 THR A C 1
ATOM 1215 O O . THR A 1 150 ? 7.200 5.358 -15.681 1.00 78.81 150 THR A O 1
ATOM 1218 N N . GLY A 1 151 ? 6.528 7.483 -15.594 1.00 66.12 151 GLY A N 1
ATOM 1219 C CA . GLY A 1 151 ? 5.898 7.397 -14.260 1.00 66.12 151 GLY A CA 1
ATOM 1220 C C . GLY A 1 151 ? 4.525 6.705 -14.233 1.00 66.12 151 GLY A C 1
ATOM 1221 O O . GLY A 1 151 ? 3.869 6.565 -15.263 1.00 66.12 151 GLY A O 1
ATOM 1222 N N . SER A 1 152 ? 4.067 6.257 -13.056 1.00 58.78 152 SER A N 1
ATOM 1223 C CA . SER A 1 152 ? 2.774 5.557 -12.894 1.00 58.78 152 SER A CA 1
ATOM 1224 C C . SER A 1 152 ? 1.553 6.434 -13.199 1.00 58.78 152 SER A C 1
ATOM 1226 O O . SER A 1 152 ? 0.538 5.934 -13.679 1.00 58.78 152 SER A O 1
ATOM 1228 N N . LYS A 1 153 ? 1.665 7.747 -12.974 1.00 61.59 153 LYS A N 1
ATOM 1229 C CA . LYS A 1 153 ? 0.704 8.759 -13.425 1.00 61.59 153 LYS A CA 1
ATOM 1230 C C . LYS A 1 153 ? 1.300 9.533 -14.593 1.00 61.59 153 LYS A C 1
ATOM 1232 O O . LYS A 1 153 ? 2.477 9.892 -14.546 1.00 61.59 153 LYS A O 1
ATOM 1237 N N . THR A 1 154 ? 0.479 9.821 -15.601 1.00 68.81 154 THR A N 1
ATOM 1238 C CA . THR A 1 154 ? 0.890 10.659 -16.730 1.00 68.81 154 THR A CA 1
ATOM 1239 C C . THR A 1 154 ? 1.155 12.077 -16.240 1.00 68.81 154 THR A C 1
ATOM 1241 O O . THR A 1 154 ? 0.238 12.719 -15.723 1.00 68.81 154 THR A O 1
ATOM 1244 N N . LYS A 1 155 ? 2.392 12.563 -16.366 1.00 74.56 155 LYS A N 1
ATOM 1245 C CA . LYS A 1 155 ? 2.778 13.879 -15.828 1.00 74.56 155 LYS A CA 1
ATOM 1246 C C . LYS A 1 155 ? 2.355 15.018 -16.753 1.00 74.56 155 LYS A C 1
ATOM 1248 O O . LYS A 1 155 ? 1.941 16.069 -16.276 1.00 74.56 155 LYS A O 1
ATOM 1253 N N . TYR A 1 156 ? 2.471 14.806 -18.059 1.00 77.94 156 TYR A N 1
ATOM 1254 C CA . TYR A 1 156 ? 2.211 15.801 -19.097 1.00 77.94 156 TYR A CA 1
ATOM 1255 C C . TYR A 1 156 ? 0.982 15.443 -19.947 1.00 77.94 156 TYR A C 1
ATOM 1257 O O . TYR A 1 156 ? 0.420 16.310 -20.617 1.00 77.94 156 TYR A O 1
ATOM 1265 N N . GLY A 1 157 ? 0.524 14.188 -19.901 1.00 83.12 157 GLY A N 1
ATOM 1266 C CA . GLY A 1 157 ? -0.727 13.759 -20.524 1.00 83.12 157 GLY A CA 1
ATOM 1267 C C . GLY A 1 157 ? -0.691 13.918 -22.046 1.00 83.12 157 GLY A C 1
ATOM 1268 O O . GLY A 1 157 ? 0.276 13.521 -22.691 1.00 83.12 157 GLY A O 1
ATOM 1269 N N . ILE A 1 158 ? -1.741 14.503 -22.632 1.00 85.25 158 ILE A N 1
ATOM 1270 C CA . ILE A 1 158 ? -1.852 14.702 -24.090 1.00 85.25 158 ILE A CA 1
ATOM 1271 C C . ILE A 1 158 ? -0.961 15.834 -24.628 1.00 85.25 158 ILE A C 1
ATOM 1273 O O . ILE A 1 158 ? -0.651 15.864 -25.816 1.00 85.25 158 ILE A O 1
ATOM 1277 N N . TYR A 1 159 ? -0.498 16.746 -23.770 1.00 90.25 159 TYR A N 1
ATOM 1278 C CA . TYR A 1 159 ? 0.276 17.911 -24.205 1.00 90.25 159 TYR A CA 1
ATOM 1279 C C . TYR A 1 159 ? 1.671 17.537 -24.716 1.00 90.25 159 TYR A C 1
ATOM 1281 O O . TYR A 1 159 ? 2.148 18.127 -25.683 1.00 90.25 159 TYR A O 1
ATOM 1289 N N . LEU A 1 160 ? 2.312 16.530 -24.115 1.00 91.12 160 LEU A N 1
ATOM 1290 C CA . LEU A 1 160 ? 3.628 16.060 -24.549 1.00 91.12 160 LEU A CA 1
ATOM 1291 C C . LEU A 1 160 ? 3.623 15.454 -25.966 1.00 91.12 160 LEU A C 1
ATOM 1293 O O . LEU A 1 160 ? 4.421 15.912 -26.784 1.00 91.12 160 LEU A O 1
ATOM 1297 N N . PRO A 1 161 ? 2.768 14.466 -26.309 1.00 90.38 161 PRO A N 1
ATOM 1298 C CA . PRO A 1 161 ? 2.733 13.931 -27.668 1.00 90.38 161 PRO A CA 1
ATOM 1299 C C . PRO A 1 161 ? 2.319 14.990 -28.699 1.00 90.38 161 PRO A C 1
ATOM 1301 O O . PRO A 1 161 ? 2.871 14.996 -29.795 1.00 90.38 161 PRO A O 1
ATOM 1304 N N . LEU A 1 162 ? 1.422 15.923 -28.350 1.00 92.38 162 LEU A N 1
ATOM 1305 C CA . LEU A 1 162 ? 1.047 17.027 -29.241 1.00 92.38 162 LEU A CA 1
ATOM 1306 C C . LEU A 1 162 ? 2.234 17.969 -29.513 1.00 92.38 162 LEU A C 1
ATOM 1308 O O . LEU A 1 162 ? 2.486 18.346 -30.657 1.00 92.38 162 LEU A O 1
ATOM 1312 N N . GLY A 1 163 ? 2.994 18.316 -28.471 1.00 94.69 163 GLY A N 1
ATOM 1313 C CA . GLY A 1 163 ? 4.203 19.131 -28.590 1.00 94.69 163 GLY A CA 1
ATOM 1314 C C . GLY A 1 163 ? 5.299 18.453 -29.417 1.00 94.69 163 GLY A C 1
ATOM 1315 O O . GLY A 1 163 ? 5.866 19.080 -30.309 1.00 94.69 163 GLY A O 1
ATOM 1316 N N . LEU A 1 164 ? 5.555 17.161 -29.185 1.00 94.81 164 LEU A N 1
ATOM 1317 C CA . LEU A 1 164 ? 6.537 16.380 -29.948 1.00 94.81 164 LEU A CA 1
ATOM 1318 C C . LEU A 1 164 ? 6.138 16.224 -31.422 1.00 94.81 164 LEU A C 1
ATOM 1320 O O . LEU A 1 164 ? 6.989 16.345 -32.301 1.00 94.81 164 LEU A O 1
ATOM 1324 N N . LEU A 1 165 ? 4.849 16.022 -31.706 1.00 94.31 165 LEU A N 1
ATOM 1325 C CA . LEU A 1 165 ? 4.337 15.979 -33.076 1.00 94.31 165 LEU A CA 1
ATOM 1326 C C . LEU A 1 165 ? 4.496 17.335 -33.778 1.00 94.31 165 LEU A C 1
ATOM 1328 O O . LEU A 1 165 ? 4.938 17.390 -34.922 1.00 94.31 165 LEU A O 1
ATOM 1332 N N . THR A 1 166 ? 4.189 18.429 -33.077 1.00 95.38 166 THR A N 1
ATOM 1333 C CA . THR A 1 166 ? 4.336 19.796 -33.604 1.00 95.38 166 THR A CA 1
ATOM 1334 C C . THR A 1 166 ? 5.801 20.097 -33.927 1.00 95.38 166 THR A C 1
ATOM 1336 O O . THR A 1 166 ? 6.109 20.642 -34.985 1.00 95.38 166 THR A O 1
ATOM 1339 N N . TYR A 1 167 ? 6.717 19.679 -33.051 1.00 95.56 167 TYR A N 1
ATOM 1340 C CA . TYR A 1 167 ? 8.156 19.762 -33.278 1.00 95.56 167 TYR A CA 1
ATOM 1341 C C . TYR A 1 167 ? 8.605 18.949 -34.505 1.00 95.56 167 TYR A C 1
ATOM 1343 O O . TYR A 1 167 ? 9.297 19.493 -35.365 1.00 95.56 167 TYR A O 1
ATOM 1351 N N . ALA A 1 168 ? 8.177 17.688 -34.642 1.00 95.12 168 ALA A N 1
ATOM 1352 C CA . ALA A 1 168 ? 8.542 16.842 -35.783 1.00 95.12 168 ALA A CA 1
ATOM 1353 C C . ALA A 1 168 ? 8.034 17.405 -37.126 1.00 95.12 168 ALA A C 1
ATOM 1355 O O . ALA A 1 168 ? 8.785 17.453 -38.105 1.00 95.12 168 ALA A O 1
ATOM 1356 N N . ILE A 1 169 ? 6.793 17.905 -37.164 1.00 95.62 169 ILE A N 1
ATOM 1357 C CA . ILE A 1 169 ? 6.216 18.565 -38.347 1.00 95.62 169 ILE A CA 1
ATOM 1358 C C . ILE A 1 169 ? 6.972 19.861 -38.669 1.00 95.62 169 ILE A C 1
ATOM 1360 O O . ILE A 1 169 ? 7.262 20.130 -39.836 1.00 95.62 169 ILE A O 1
ATOM 1364 N N . GLY A 1 170 ? 7.336 20.647 -37.652 1.00 95.50 170 GLY A N 1
ATOM 1365 C CA . GLY A 1 170 ? 8.130 21.866 -37.814 1.00 95.50 170 GLY A CA 1
ATOM 1366 C C . GLY A 1 170 ? 9.504 21.592 -38.427 1.00 95.50 170 GLY A C 1
ATOM 1367 O O . GLY A 1 170 ? 9.858 22.210 -39.431 1.00 95.50 170 GLY A O 1
ATOM 1368 N N . VAL A 1 171 ? 10.244 20.615 -37.887 1.00 94.12 171 VAL A N 1
ATOM 1369 C CA . VAL A 1 171 ? 11.541 20.178 -38.437 1.00 94.12 171 VAL A CA 1
ATOM 1370 C C . VAL A 1 171 ? 11.381 19.696 -39.877 1.00 94.12 171 VAL A C 1
ATOM 1372 O O . VAL A 1 171 ? 12.131 20.136 -40.743 1.00 94.12 171 VAL A O 1
ATOM 1375 N N . THR A 1 172 ? 10.363 18.876 -40.157 1.00 94.56 172 THR A N 1
ATOM 1376 C CA . THR A 1 172 ? 10.068 18.389 -41.516 1.00 94.56 172 THR A CA 1
ATOM 1377 C C . THR A 1 172 ? 9.821 19.548 -42.483 1.00 94.56 172 THR A C 1
ATOM 1379 O O . THR A 1 172 ? 10.390 19.595 -43.569 1.00 94.56 172 THR A O 1
ATOM 1382 N N . THR A 1 173 ? 9.010 20.526 -42.077 1.00 94.19 173 THR A N 1
ATOM 1383 C CA . THR A 1 173 ? 8.655 21.678 -42.915 1.00 94.19 173 THR A CA 1
ATOM 1384 C C . THR A 1 173 ? 9.877 22.535 -43.237 1.00 94.19 173 THR A C 1
ATOM 1386 O O . THR A 1 173 ? 10.049 22.946 -44.381 1.00 94.19 173 THR A O 1
ATOM 1389 N N . ILE A 1 174 ? 10.740 22.792 -42.251 1.00 93.38 174 ILE A N 1
ATOM 1390 C CA . ILE A 1 174 ? 11.978 23.556 -42.452 1.00 93.38 174 ILE A CA 1
ATOM 1391 C C . ILE A 1 174 ? 12.953 22.767 -43.332 1.00 93.38 174 ILE A C 1
ATOM 1393 O O . ILE A 1 174 ? 13.550 23.332 -44.249 1.00 93.38 174 ILE A O 1
ATOM 1397 N N . TYR A 1 175 ? 13.073 21.458 -43.102 1.00 92.06 175 TYR A N 1
ATOM 1398 C CA . TYR A 1 175 ? 13.971 20.596 -43.862 1.00 92.06 175 TYR A CA 1
ATOM 1399 C C . TYR A 1 175 ? 13.623 20.567 -45.353 1.00 92.06 175 TYR A C 1
ATOM 1401 O O . TYR A 1 175 ? 14.497 20.790 -46.187 1.00 92.06 175 TYR A O 1
ATOM 1409 N N . LEU A 1 176 ? 12.338 20.428 -45.691 1.00 90.56 176 LEU A N 1
ATOM 1410 C CA . LEU A 1 176 ? 11.855 20.458 -47.077 1.00 90.56 176 LEU A CA 1
ATOM 1411 C C . LEU A 1 176 ? 12.041 21.821 -47.771 1.00 90.56 176 LEU A C 1
ATOM 1413 O O . LEU A 1 176 ? 11.910 21.908 -48.989 1.00 90.56 176 LEU A O 1
ATOM 1417 N N . ARG A 1 177 ? 12.321 22.897 -47.021 1.00 90.12 177 ARG A N 1
ATOM 1418 C CA . ARG A 1 177 ? 12.569 24.243 -47.568 1.00 90.12 177 ARG A CA 1
ATOM 1419 C C . ARG A 1 177 ? 14.049 24.545 -47.750 1.00 90.12 177 ARG A C 1
ATOM 1421 O O . ARG A 1 177 ? 14.416 25.143 -48.753 1.00 90.12 177 ARG A O 1
ATOM 1428 N N . ILE A 1 178 ? 14.870 24.183 -46.766 1.00 85.56 178 ILE A N 1
ATOM 1429 C CA . ILE A 1 178 ? 16.307 24.488 -46.755 1.00 85.56 178 ILE A CA 1
ATOM 1430 C C . ILE A 1 178 ? 17.101 23.412 -47.512 1.00 85.56 178 ILE A C 1
ATOM 1432 O O . ILE A 1 178 ? 18.151 23.722 -48.064 1.00 85.56 178 ILE A O 1
ATOM 1436 N N . VAL A 1 179 ? 16.597 22.170 -47.554 1.00 85.00 179 VAL A N 1
ATOM 1437 C CA . VAL A 1 179 ? 17.211 21.007 -48.224 1.00 85.00 179 VAL A CA 1
ATOM 1438 C C . VAL A 1 179 ? 18.694 20.859 -47.850 1.00 85.00 179 VAL A C 1
ATOM 1440 O O . VAL A 1 179 ? 19.564 20.650 -48.688 1.00 85.00 179 VAL A O 1
ATOM 1443 N N . ASN A 1 180 ? 18.995 21.027 -46.559 1.00 87.06 180 ASN A N 1
ATOM 1444 C CA . ASN A 1 180 ? 20.347 20.893 -46.024 1.00 87.06 180 ASN A CA 1
ATOM 1445 C C . ASN A 1 180 ? 20.390 19.755 -44.990 1.00 87.06 180 ASN A C 1
ATOM 1447 O O . ASN A 1 180 ? 19.837 19.931 -43.898 1.00 87.06 180 ASN A O 1
ATOM 1451 N N . PRO A 1 181 ? 21.058 18.624 -45.286 1.00 85.00 181 PRO A N 1
ATOM 1452 C CA . PRO A 1 181 ? 21.081 17.442 -44.416 1.00 85.00 181 PRO A CA 1
ATOM 1453 C C . PRO A 1 181 ? 21.701 17.721 -43.038 1.00 85.00 181 PRO A C 1
ATOM 1455 O O . PRO A 1 181 ? 21.305 17.115 -42.042 1.00 85.00 181 PRO A O 1
ATOM 1458 N N . VAL A 1 182 ? 22.592 18.713 -42.927 1.00 89.06 182 VAL A N 1
ATOM 1459 C CA . VAL A 1 182 ? 23.201 19.111 -41.647 1.00 89.06 182 VAL A CA 1
ATOM 1460 C C . VAL A 1 182 ? 22.147 19.636 -40.667 1.00 89.06 182 VAL A C 1
ATOM 1462 O O . VAL A 1 182 ? 22.226 19.363 -39.470 1.00 89.06 182 VAL A O 1
ATOM 1465 N N . PHE A 1 183 ? 21.119 20.346 -41.149 1.00 91.56 183 PHE A N 1
ATOM 1466 C CA . PHE A 1 183 ? 20.029 20.820 -40.290 1.00 91.56 183 PHE A CA 1
ATOM 1467 C C . PHE A 1 183 ? 19.292 19.647 -39.631 1.00 91.56 183 PHE A C 1
ATOM 1469 O O . PHE A 1 183 ? 19.087 19.644 -38.414 1.00 91.56 183 PHE A O 1
ATOM 1476 N N . HIS A 1 184 ? 18.947 18.625 -40.421 1.00 89.88 184 HIS A N 1
ATOM 1477 C CA . HIS A 1 184 ? 18.322 17.410 -39.910 1.00 89.88 184 HIS A CA 1
ATOM 1478 C C . HIS A 1 184 ? 19.220 16.729 -38.865 1.00 89.88 184 HIS A C 1
ATOM 1480 O O . HIS A 1 184 ? 18.788 16.527 -37.731 1.00 89.88 184 HIS A O 1
ATOM 1486 N N . GLN A 1 185 ? 20.493 16.492 -39.192 1.00 90.50 185 GLN A N 1
ATOM 1487 C CA . GLN A 1 185 ? 21.460 15.840 -38.301 1.00 90.50 185 GLN A CA 1
ATOM 1488 C C . GLN A 1 185 ? 21.610 16.558 -36.949 1.00 90.50 185 GLN A C 1
ATOM 1490 O O . GLN A 1 185 ? 21.616 15.910 -35.900 1.00 90.50 185 GLN A O 1
ATOM 1495 N N . VAL A 1 186 ? 21.680 17.896 -36.949 1.00 92.62 186 VAL A N 1
ATOM 1496 C CA . VAL A 1 186 ? 21.786 18.695 -35.716 1.00 92.62 186 VAL A CA 1
ATOM 1497 C C . VAL A 1 186 ? 20.513 18.584 -34.877 1.00 92.62 186 VAL A C 1
ATOM 1499 O O . VAL A 1 186 ? 20.591 18.337 -33.672 1.00 92.62 186 VAL A O 1
ATOM 1502 N N . THR A 1 187 ? 19.335 18.739 -35.489 1.00 93.94 187 THR A N 1
ATOM 1503 C CA . THR A 1 187 ? 18.058 18.647 -34.755 1.00 93.94 187 THR A CA 1
ATOM 1504 C C . THR A 1 187 ? 17.831 17.258 -34.159 1.00 93.94 187 THR A C 1
ATOM 1506 O O . THR A 1 187 ? 17.440 17.149 -32.993 1.00 93.94 187 THR A O 1
ATOM 1509 N N . TYR A 1 188 ? 18.167 16.209 -34.909 1.00 93.62 188 TYR A N 1
ATOM 1510 C CA . TYR A 1 188 ? 18.169 14.828 -34.447 1.00 93.62 188 TYR A CA 1
ATOM 1511 C C . TYR A 1 188 ? 19.139 14.624 -33.271 1.00 93.62 188 TYR A C 1
ATOM 1513 O O . TYR A 1 188 ? 18.744 14.126 -32.213 1.00 93.62 188 TYR A O 1
ATOM 1521 N N . GLY A 1 189 ? 20.391 15.079 -33.403 1.00 93.56 189 GLY A N 1
ATOM 1522 C CA . GLY A 1 189 ? 21.425 14.943 -32.372 1.00 93.56 189 GLY A CA 1
ATOM 1523 C C . GLY A 1 189 ? 21.072 15.633 -31.049 1.00 93.56 189 GLY A C 1
ATOM 1524 O O . GLY A 1 189 ? 21.308 15.075 -29.971 1.00 93.56 189 GLY A O 1
ATOM 1525 N N . ILE A 1 190 ? 20.434 16.808 -31.106 1.00 95.19 190 ILE A N 1
ATOM 1526 C CA . ILE A 1 190 ? 19.922 17.506 -29.916 1.00 95.19 190 ILE A CA 1
ATOM 1527 C C . ILE A 1 190 ? 18.866 16.651 -29.207 1.00 95.19 190 ILE A C 1
ATOM 1529 O O . ILE A 1 190 ? 18.958 16.442 -27.994 1.00 95.19 190 ILE A O 1
ATOM 1533 N N . LEU A 1 191 ? 17.884 16.119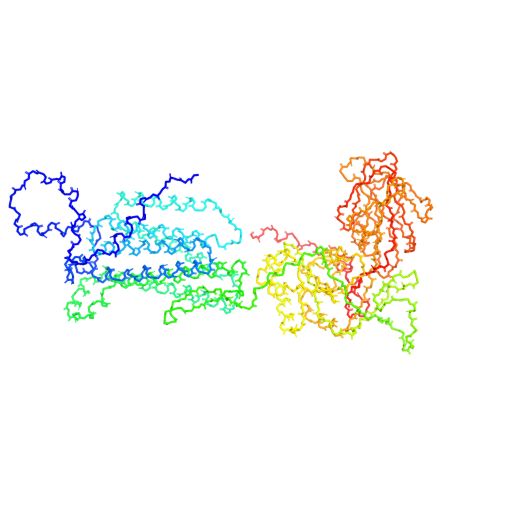 -29.942 1.00 94.38 191 LEU A N 1
ATOM 1534 C CA . LEU A 1 191 ? 16.818 15.318 -29.341 1.00 94.38 191 LEU A CA 1
ATOM 1535 C C . LEU A 1 191 ? 17.359 14.016 -28.727 1.00 94.38 191 LEU A C 1
ATOM 1537 O O . LEU A 1 191 ? 16.997 13.671 -27.599 1.00 94.38 191 LEU A O 1
ATOM 1541 N N . VAL A 1 192 ? 18.277 13.331 -29.417 1.00 94.56 192 VAL A N 1
ATOM 1542 C CA . VAL A 1 192 ? 18.972 12.144 -28.892 1.00 94.56 192 VAL A CA 1
ATOM 1543 C C . VAL A 1 192 ? 19.730 12.478 -27.603 1.00 94.56 192 VAL A C 1
ATOM 1545 O O . VAL A 1 192 ? 19.662 11.722 -26.631 1.00 94.56 192 VAL A O 1
ATOM 1548 N N . THR A 1 193 ? 20.403 13.628 -27.540 1.00 94.56 193 THR A N 1
ATOM 1549 C CA . THR A 1 193 ? 21.115 14.074 -26.331 1.00 94.56 193 THR A CA 1
ATOM 1550 C C . THR A 1 193 ? 20.153 14.278 -25.159 1.00 94.56 193 THR A C 1
ATOM 1552 O O . THR A 1 193 ? 20.389 13.750 -24.072 1.00 94.56 193 THR A O 1
ATOM 1555 N N . ILE A 1 194 ? 19.027 14.965 -25.379 1.00 95.38 194 ILE A N 1
ATOM 1556 C CA . ILE A 1 194 ? 17.996 15.203 -24.353 1.00 95.38 194 ILE A CA 1
ATOM 1557 C C . ILE A 1 194 ? 17.467 13.879 -23.784 1.00 95.38 194 ILE A C 1
ATOM 1559 O O . ILE A 1 194 ? 17.376 13.709 -22.564 1.00 95.38 194 ILE A O 1
ATOM 1563 N N . ILE A 1 195 ? 17.147 12.921 -24.657 1.00 95.31 195 ILE A N 1
ATOM 1564 C CA . ILE A 1 195 ? 16.649 11.597 -24.266 1.00 95.31 195 ILE A CA 1
ATOM 1565 C C . ILE A 1 195 ? 17.678 10.852 -23.411 1.00 95.31 195 ILE A C 1
ATOM 1567 O O . ILE A 1 195 ? 17.317 10.235 -22.405 1.00 95.31 195 ILE A O 1
ATOM 1571 N N . ASN A 1 196 ? 18.960 10.919 -23.769 1.00 93.94 196 ASN A N 1
ATOM 1572 C CA . ASN A 1 196 ? 20.021 10.222 -23.045 1.00 93.94 196 ASN A CA 1
ATOM 1573 C C . ASN A 1 196 ? 20.341 10.863 -21.691 1.00 93.94 196 ASN A C 1
ATOM 1575 O O . ASN A 1 196 ? 20.463 10.144 -20.697 1.00 93.94 196 ASN A O 1
ATOM 1579 N N . VAL A 1 197 ? 20.360 12.197 -21.606 1.00 94.69 197 VAL A N 1
ATOM 1580 C CA . VAL A 1 197 ? 20.469 12.918 -20.326 1.00 94.69 197 VAL A CA 1
ATOM 1581 C C . VAL A 1 197 ? 19.312 12.532 -19.403 1.00 94.69 197 VAL A C 1
ATOM 1583 O O . VAL A 1 197 ? 19.521 12.202 -18.233 1.00 94.69 197 VAL A O 1
ATOM 1586 N N . ARG A 1 198 ? 18.083 12.486 -19.934 1.00 93.81 198 ARG A N 1
ATOM 1587 C CA . ARG A 1 198 ? 16.908 12.058 -19.166 1.00 93.81 198 ARG A CA 1
ATOM 1588 C C . ARG A 1 198 ? 16.993 10.592 -18.736 1.00 93.81 198 ARG A C 1
ATOM 1590 O O . ARG A 1 198 ? 16.632 10.278 -17.602 1.00 93.81 198 ARG A O 1
ATOM 1597 N N . SER A 1 199 ? 17.481 9.713 -19.608 1.00 93.75 199 SER A N 1
ATOM 1598 C CA . SER A 1 199 ? 17.674 8.285 -19.321 1.00 93.75 199 SER A CA 1
ATOM 1599 C C . SER A 1 199 ? 18.646 8.070 -18.159 1.00 93.75 199 SER A C 1
ATOM 1601 O O . SER A 1 199 ? 18.350 7.306 -17.242 1.00 93.75 199 SER A O 1
ATOM 1603 N N . TYR A 1 200 ? 19.761 8.806 -18.147 1.00 93.38 200 TYR A N 1
ATOM 1604 C CA . TYR A 1 200 ? 20.732 8.769 -17.053 1.00 93.38 200 TYR A CA 1
ATOM 1605 C C . TYR A 1 200 ? 20.165 9.327 -15.744 1.00 93.38 200 TYR A C 1
ATOM 1607 O O . TYR A 1 200 ? 20.333 8.725 -14.686 1.00 93.38 200 TYR A O 1
ATOM 1615 N N . TYR A 1 201 ? 19.437 10.445 -15.812 1.00 91.50 201 TYR A N 1
ATOM 1616 C CA . TYR A 1 201 ? 18.767 11.024 -14.647 1.00 91.50 201 TYR A CA 1
ATOM 1617 C C . TYR A 1 201 ? 17.792 10.031 -13.996 1.00 91.50 201 TYR A C 1
ATOM 1619 O O . TYR A 1 201 ? 17.800 9.870 -12.778 1.00 91.50 201 TYR A O 1
ATOM 1627 N N . LEU A 1 202 ? 16.989 9.320 -14.797 1.00 86.94 202 LEU A N 1
ATOM 1628 C CA . LEU A 1 202 ? 16.037 8.323 -14.296 1.00 86.94 202 LEU A CA 1
ATOM 1629 C C . LEU A 1 202 ? 16.718 7.096 -13.675 1.00 86.94 202 LEU A C 1
ATOM 1631 O O . LEU A 1 202 ? 16.196 6.545 -12.707 1.00 86.94 202 LEU A O 1
ATOM 1635 N N . LEU A 1 203 ? 17.899 6.707 -14.163 1.00 86.31 203 LEU A N 1
ATOM 1636 C CA . LEU A 1 203 ? 18.692 5.631 -13.562 1.00 86.31 203 LEU A CA 1
ATOM 1637 C C . LEU A 1 203 ? 19.088 5.949 -12.107 1.00 86.31 203 LEU A C 1
ATOM 1639 O O . LEU A 1 203 ? 19.182 5.038 -11.284 1.00 86.31 203 LEU A O 1
ATOM 1643 N N . GLY A 1 204 ? 19.263 7.233 -11.771 1.00 80.50 204 GLY A N 1
ATOM 1644 C CA . GLY A 1 204 ? 19.582 7.697 -10.417 1.00 80.50 204 GLY A CA 1
ATOM 1645 C C . GLY A 1 204 ? 18.485 7.442 -9.375 1.00 80.50 204 GLY A C 1
ATOM 1646 O O . GLY A 1 204 ? 18.792 7.347 -8.191 1.00 80.50 204 GLY A O 1
ATOM 1647 N N . PHE A 1 205 ? 17.227 7.268 -9.797 1.00 79.69 205 PHE A N 1
ATOM 1648 C CA . PHE A 1 205 ? 16.101 6.965 -8.899 1.00 79.69 205 PHE A CA 1
ATOM 1649 C C . PHE A 1 205 ? 16.001 5.481 -8.534 1.00 79.69 205 PHE A C 1
ATOM 1651 O O . PHE A 1 205 ? 15.213 5.111 -7.665 1.00 79.69 205 PHE A O 1
ATOM 1658 N N . ILE A 1 206 ? 16.776 4.616 -9.193 1.00 75.19 206 ILE A N 1
ATOM 1659 C CA . ILE A 1 206 ? 16.714 3.170 -8.988 1.00 75.19 206 ILE A CA 1
ATOM 1660 C C . ILE A 1 206 ? 17.725 2.768 -7.908 1.00 75.19 206 ILE A C 1
ATOM 1662 O O . ILE A 1 206 ? 18.915 3.060 -8.068 1.00 75.19 206 ILE A O 1
ATOM 1666 N N . PRO A 1 207 ? 17.304 2.048 -6.847 1.00 70.88 207 PRO A N 1
ATOM 1667 C CA . PRO A 1 207 ? 18.203 1.580 -5.797 1.00 70.88 207 PRO A CA 1
ATOM 1668 C C . PRO A 1 207 ? 19.377 0.767 -6.351 1.00 70.88 207 PRO A C 1
ATOM 1670 O O . PRO A 1 207 ? 19.208 -0.073 -7.237 1.00 70.88 207 PRO A O 1
ATOM 1673 N N . LYS A 1 208 ? 20.578 0.985 -5.804 1.00 73.31 208 LYS A N 1
ATOM 1674 C CA . LYS A 1 208 ? 21.785 0.256 -6.213 1.00 73.31 208 LYS A CA 1
ATOM 1675 C C . LYS A 1 208 ? 21.639 -1.232 -5.865 1.00 73.31 208 LYS A C 1
ATOM 1677 O O . LYS A 1 208 ? 21.466 -1.589 -4.707 1.00 73.31 208 LYS A O 1
ATOM 1682 N N . GLY A 1 209 ? 21.729 -2.093 -6.876 1.00 75.38 209 GLY A N 1
ATOM 1683 C CA . GLY A 1 209 ? 21.573 -3.545 -6.768 1.00 75.38 209 GLY A CA 1
ATOM 1684 C C . GLY A 1 209 ? 21.850 -4.244 -8.103 1.00 75.38 209 GLY A C 1
ATOM 1685 O O . GLY A 1 209 ? 22.291 -3.605 -9.063 1.00 75.38 209 GLY A O 1
ATOM 1686 N N . LYS A 1 210 ? 21.573 -5.552 -8.194 1.00 76.88 210 LYS A N 1
ATOM 1687 C CA . LYS A 1 210 ? 21.804 -6.349 -9.418 1.00 76.88 210 LYS A CA 1
ATOM 1688 C C . LYS A 1 210 ? 21.034 -5.791 -10.624 1.00 76.88 210 LYS A C 1
ATOM 1690 O O . LYS A 1 210 ? 21.611 -5.619 -11.690 1.00 76.88 210 LYS A O 1
ATOM 1695 N N . THR A 1 211 ? 19.772 -5.423 -10.422 1.00 78.12 211 THR A N 1
ATOM 1696 C CA . THR A 1 211 ? 18.893 -4.817 -11.434 1.00 78.12 211 THR A CA 1
ATOM 1697 C C . THR A 1 211 ? 19.406 -3.464 -11.930 1.00 78.12 211 THR A C 1
ATOM 1699 O O . THR A 1 211 ? 19.444 -3.224 -13.134 1.00 78.12 211 THR A O 1
ATOM 1702 N N . HIS A 1 212 ? 19.868 -2.601 -11.018 1.00 83.31 212 HIS A N 1
ATOM 1703 C CA . HIS A 1 212 ? 20.479 -1.318 -11.376 1.00 83.31 212 HIS A CA 1
ATOM 1704 C C . HIS A 1 212 ? 21.742 -1.518 -12.219 1.00 83.31 212 HIS A C 1
ATOM 1706 O O . HIS A 1 212 ? 21.934 -0.812 -13.205 1.00 83.31 212 HIS A O 1
ATOM 1712 N N . LYS A 1 213 ? 22.578 -2.509 -11.874 1.00 86.06 213 LYS A N 1
ATOM 1713 C CA . LYS A 1 213 ? 23.751 -2.870 -12.678 1.00 86.06 213 LYS A CA 1
ATOM 1714 C C . LYS A 1 213 ? 23.339 -3.309 -14.085 1.00 86.06 213 LYS A C 1
ATOM 1716 O O . LYS A 1 213 ? 23.850 -2.758 -15.045 1.00 86.06 213 LYS A O 1
ATOM 1721 N N . THR A 1 214 ? 22.357 -4.201 -14.215 1.00 87.94 214 THR A N 1
ATOM 1722 C CA . THR A 1 214 ? 21.865 -4.649 -15.529 1.00 87.94 214 THR A CA 1
ATOM 1723 C C . THR A 1 214 ? 21.312 -3.502 -16.381 1.00 87.94 214 THR A C 1
ATOM 1725 O O . THR A 1 214 ? 21.616 -3.432 -17.566 1.00 87.94 214 THR A O 1
ATOM 1728 N N . LEU A 1 215 ? 20.533 -2.580 -15.805 1.00 90.44 215 LEU A N 1
ATOM 1729 C CA . LEU A 1 215 ? 20.047 -1.402 -16.532 1.00 90.44 215 LEU A CA 1
ATOM 1730 C C . LEU A 1 215 ? 21.177 -0.464 -16.956 1.00 90.44 215 LEU A C 1
ATOM 1732 O O . LEU A 1 215 ? 21.170 0.036 -18.079 1.00 90.44 215 LEU A O 1
ATOM 1736 N N . LYS A 1 216 ? 22.143 -0.229 -16.062 1.00 92.44 216 LYS A N 1
ATOM 1737 C CA . LYS A 1 216 ? 23.328 0.573 -16.364 1.00 92.44 216 LYS A CA 1
ATOM 1738 C C . LYS A 1 216 ? 24.130 -0.055 -17.501 1.00 92.44 216 LYS A C 1
ATOM 1740 O O . LYS A 1 216 ? 24.534 0.665 -18.405 1.00 92.44 216 LYS A O 1
ATOM 1745 N N . ASP A 1 217 ? 24.312 -1.373 -17.475 1.00 92.00 217 ASP A N 1
ATOM 1746 C CA . ASP A 1 217 ? 25.031 -2.118 -18.507 1.00 92.00 217 ASP A CA 1
ATOM 1747 C C . ASP A 1 217 ? 24.286 -2.047 -19.852 1.00 92.00 217 ASP A C 1
ATOM 1749 O O . ASP A 1 217 ? 24.907 -1.758 -20.868 1.00 92.00 217 ASP A O 1
ATOM 1753 N N . LEU A 1 218 ? 22.955 -2.213 -19.872 1.00 93.44 218 LEU A N 1
ATOM 1754 C CA . LEU A 1 218 ? 22.143 -2.060 -21.090 1.00 93.44 218 LEU A CA 1
ATOM 1755 C C . LEU A 1 218 ? 22.266 -0.658 -21.700 1.00 93.44 218 LEU A C 1
ATOM 1757 O O . LEU A 1 218 ? 22.473 -0.531 -22.906 1.00 93.44 218 LEU A O 1
ATOM 1761 N N . LEU A 1 219 ? 22.156 0.385 -20.871 1.00 94.62 219 LEU A N 1
ATOM 1762 C CA . LEU A 1 219 ? 22.277 1.772 -21.318 1.00 94.62 219 LEU A CA 1
ATOM 1763 C C . LEU A 1 219 ? 23.696 2.082 -21.810 1.00 94.62 219 LEU A C 1
ATOM 1765 O O . LEU A 1 219 ? 23.865 2.719 -22.846 1.00 94.62 219 LEU A O 1
ATOM 1769 N N . PHE A 1 220 ? 24.714 1.598 -21.097 1.00 95.19 220 PHE A N 1
ATOM 1770 C CA . PHE A 1 220 ? 26.111 1.782 -21.476 1.00 95.19 220 PHE A CA 1
ATOM 1771 C C . PHE A 1 220 ? 26.430 1.078 -22.798 1.00 95.19 220 PHE A C 1
ATOM 1773 O O . PHE A 1 220 ? 27.003 1.701 -23.685 1.00 95.19 220 PHE A O 1
ATOM 1780 N N . VAL A 1 221 ? 25.991 -0.173 -22.976 1.00 93.94 221 VAL A N 1
ATOM 1781 C CA . VAL A 1 221 ? 26.146 -0.911 -24.239 1.00 93.94 221 VAL A CA 1
ATOM 1782 C C . VAL A 1 221 ? 25.451 -0.180 -25.388 1.00 93.94 221 VAL A C 1
ATOM 1784 O O . VAL A 1 221 ? 26.057 -0.019 -26.446 1.00 93.94 221 VAL A O 1
ATOM 1787 N N . ALA A 1 222 ? 24.228 0.323 -25.180 1.00 94.69 222 ALA A N 1
ATOM 1788 C CA . ALA A 1 222 ? 23.525 1.114 -26.189 1.00 94.69 222 ALA A CA 1
ATOM 1789 C C . ALA A 1 222 ? 24.344 2.343 -26.621 1.00 94.69 222 ALA A C 1
ATOM 1791 O O . ALA A 1 222 ? 24.526 2.574 -27.816 1.00 94.69 222 ALA A O 1
ATOM 1792 N N . TRP A 1 223 ? 24.882 3.101 -25.660 1.00 94.75 223 TRP A N 1
ATOM 1793 C CA . TRP A 1 223 ? 25.695 4.291 -25.928 1.00 94.75 223 TRP A CA 1
ATOM 1794 C C . TRP A 1 223 ? 27.018 3.973 -26.605 1.00 94.75 223 TRP A C 1
ATOM 1796 O O . TRP A 1 223 ? 27.390 4.663 -27.549 1.00 94.75 223 TRP A O 1
ATOM 1806 N N . THR A 1 224 ? 27.726 2.941 -26.145 1.00 95.62 224 THR A N 1
ATOM 1807 C CA . THR A 1 224 ? 29.006 2.548 -26.733 1.00 95.62 224 THR A CA 1
ATOM 1808 C C . THR A 1 224 ? 28.815 2.123 -28.181 1.00 95.62 224 THR A C 1
ATOM 1810 O O . THR A 1 224 ? 29.503 2.647 -29.046 1.00 95.62 224 THR A O 1
ATOM 1813 N N . ILE A 1 225 ? 27.849 1.245 -28.469 1.00 94.62 225 ILE A N 1
ATOM 1814 C CA . ILE A 1 225 ? 27.617 0.761 -29.835 1.00 94.62 225 ILE A CA 1
ATOM 1815 C C . ILE A 1 225 ? 27.173 1.908 -30.749 1.00 94.62 225 ILE A C 1
ATOM 1817 O O . ILE A 1 225 ? 27.724 2.063 -31.838 1.00 94.62 225 ILE A O 1
ATOM 1821 N N . PHE A 1 226 ? 26.223 2.737 -30.308 1.00 93.94 226 PHE A N 1
ATOM 1822 C CA . PHE A 1 226 ? 25.755 3.876 -31.099 1.00 93.94 226 PHE A CA 1
ATOM 1823 C C .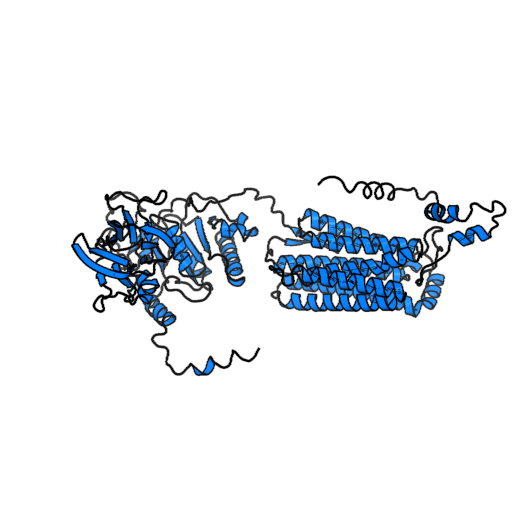 PHE A 1 226 ? 26.882 4.890 -31.354 1.00 93.94 226 PHE A C 1
ATOM 1825 O O . PHE A 1 226 ? 27.074 5.342 -32.481 1.00 93.94 226 PHE A O 1
ATOM 1832 N N . GLY A 1 227 ? 27.672 5.208 -30.323 1.00 93.94 227 GLY A N 1
ATOM 1833 C CA . GLY A 1 227 ? 28.822 6.105 -30.421 1.00 93.94 227 GLY A CA 1
ATOM 1834 C C . GLY A 1 227 ? 29.919 5.568 -31.341 1.00 93.94 227 GLY A C 1
ATOM 1835 O O . GLY A 1 227 ? 30.468 6.328 -32.133 1.00 93.94 227 GLY A O 1
ATOM 1836 N N . THR A 1 228 ? 30.202 4.262 -31.308 1.00 94.75 228 THR A N 1
ATOM 1837 C CA . THR A 1 228 ? 31.127 3.621 -32.255 1.00 94.75 228 THR A CA 1
ATOM 1838 C C . THR A 1 228 ? 30.634 3.756 -33.692 1.00 94.75 228 THR A C 1
ATOM 1840 O O . THR A 1 228 ? 31.418 4.130 -34.560 1.00 94.75 228 THR A O 1
ATOM 1843 N N . GLY A 1 229 ? 29.339 3.534 -33.937 1.00 93.50 229 GLY A N 1
ATOM 1844 C CA . GLY A 1 229 ? 28.741 3.777 -35.249 1.00 93.50 229 GLY A CA 1
ATOM 1845 C C . GLY A 1 229 ? 28.948 5.217 -35.709 1.00 93.50 229 GLY A C 1
ATOM 1846 O O . GLY A 1 229 ? 29.378 5.445 -36.834 1.00 93.50 229 GLY A O 1
ATOM 1847 N N . PHE A 1 230 ? 28.686 6.191 -34.830 1.00 91.81 230 PHE A N 1
ATOM 1848 C CA . PHE A 1 230 ? 28.866 7.611 -35.142 1.00 91.81 230 PHE A CA 1
ATOM 1849 C C . PHE A 1 230 ? 30.317 7.942 -35.510 1.00 91.81 230 PHE A C 1
ATOM 1851 O O . PHE A 1 230 ? 30.561 8.704 -36.443 1.00 91.81 230 PHE A O 1
ATOM 1858 N N . VAL A 1 231 ? 31.289 7.349 -34.812 1.00 93.88 231 VAL A N 1
ATOM 1859 C CA . VAL A 1 231 ? 32.713 7.504 -35.140 1.00 93.88 231 VAL A CA 1
ATOM 1860 C C . VAL A 1 231 ? 33.024 6.921 -36.518 1.00 93.88 231 VAL A C 1
ATOM 1862 O O . VAL A 1 231 ? 33.662 7.602 -37.316 1.00 93.88 231 VAL A O 1
ATOM 1865 N N . PHE A 1 232 ? 32.553 5.710 -36.826 1.00 92.38 232 PHE A N 1
ATOM 1866 C CA . PHE A 1 232 ? 32.760 5.094 -38.140 1.00 92.38 232 PHE A CA 1
ATOM 1867 C C . PHE A 1 232 ? 32.151 5.918 -39.272 1.00 92.38 232 PHE A C 1
ATOM 1869 O O . PHE A 1 232 ? 32.846 6.204 -40.241 1.00 92.38 232 PHE A O 1
ATOM 1876 N N . TRP A 1 233 ? 30.921 6.398 -39.102 1.00 90.31 233 TRP A N 1
ATOM 1877 C CA . TRP A 1 233 ? 30.279 7.297 -40.060 1.00 90.31 233 TRP A CA 1
ATOM 1878 C C . TRP A 1 233 ? 31.091 8.579 -40.311 1.00 90.31 233 TRP A C 1
ATOM 1880 O O . TRP A 1 233 ? 31.278 8.997 -41.449 1.00 90.31 233 TRP A O 1
ATOM 1890 N N . ASN A 1 234 ? 31.643 9.196 -39.260 1.00 90.31 234 ASN A N 1
ATOM 1891 C CA . ASN A 1 234 ? 32.475 10.392 -39.424 1.00 90.31 234 ASN A CA 1
ATOM 1892 C C . ASN A 1 234 ? 33.817 10.095 -40.108 1.00 90.31 234 ASN A C 1
ATOM 1894 O O . ASN A 1 234 ? 34.298 10.919 -40.883 1.00 90.31 234 ASN A O 1
ATOM 1898 N N . ILE A 1 235 ? 34.420 8.933 -39.843 1.00 89.94 235 ILE A N 1
ATOM 1899 C CA . ILE A 1 235 ? 35.624 8.491 -40.560 1.00 89.94 235 ILE A CA 1
ATOM 1900 C C . ILE A 1 235 ? 35.308 8.322 -42.048 1.00 89.94 235 ILE A C 1
ATOM 1902 O O . ILE A 1 235 ? 36.100 8.765 -42.877 1.00 89.94 235 ILE A O 1
ATOM 1906 N N . ASP A 1 236 ? 34.151 7.746 -42.375 1.00 86.06 236 ASP A N 1
ATOM 1907 C CA . ASP A 1 236 ? 33.687 7.572 -43.752 1.00 86.06 236 ASP A CA 1
ATOM 1908 C C . ASP A 1 236 ? 33.556 8.919 -44.481 1.00 86.06 236 ASP A C 1
ATOM 1910 O O . ASP A 1 236 ? 34.115 9.099 -45.560 1.00 86.06 236 ASP A O 1
ATOM 1914 N N . ASN A 1 237 ? 32.944 9.914 -43.828 1.00 85.38 237 ASN A N 1
ATOM 1915 C CA . ASN A 1 237 ? 32.777 11.263 -44.379 1.00 85.38 237 ASN A CA 1
ATOM 1916 C C . ASN A 1 237 ? 34.102 12.017 -44.582 1.00 85.38 237 ASN A C 1
ATOM 1918 O O . ASN A 1 237 ? 34.247 12.769 -45.543 1.00 85.38 237 ASN A O 1
ATOM 1922 N N . ILE A 1 238 ? 35.067 11.865 -43.667 1.00 90.19 238 ILE A N 1
ATOM 1923 C CA . ILE A 1 238 ? 36.313 12.653 -43.677 1.00 90.19 238 ILE A CA 1
ATOM 1924 C C . ILE A 1 238 ? 37.400 11.994 -44.534 1.00 90.19 238 ILE A C 1
ATOM 1926 O O . ILE A 1 238 ? 38.170 12.685 -45.199 1.00 90.19 238 ILE A O 1
ATOM 1930 N N . ALA A 1 239 ? 37.506 10.665 -44.501 1.00 89.62 239 ALA A N 1
ATOM 1931 C CA . ALA A 1 239 ? 38.612 9.917 -45.099 1.00 89.62 239 ALA A CA 1
ATOM 1932 C C . ALA A 1 239 ? 38.221 9.168 -46.382 1.00 89.62 239 ALA A C 1
ATOM 1934 O O . ALA A 1 239 ? 38.928 8.235 -46.777 1.00 89.62 239 ALA A O 1
ATOM 1935 N N . CYS A 1 240 ? 37.126 9.564 -47.038 1.00 86.62 240 CYS A N 1
ATOM 1936 C CA . CYS A 1 240 ? 36.521 8.772 -48.101 1.00 86.62 240 CYS A CA 1
ATOM 1937 C C . CYS A 1 240 ? 37.479 8.406 -49.250 1.00 86.62 240 CYS A C 1
ATOM 1939 O O . CYS A 1 240 ? 37.595 7.234 -49.621 1.00 86.62 240 CYS A O 1
ATOM 1941 N N . ASP A 1 241 ? 38.232 9.376 -49.778 1.00 85.25 241 ASP A N 1
ATOM 1942 C CA . ASP A 1 241 ? 39.159 9.136 -50.894 1.00 85.25 241 ASP A CA 1
ATOM 1943 C C . ASP A 1 241 ? 40.240 8.106 -50.533 1.00 85.25 241 ASP A C 1
ATOM 1945 O O . ASP A 1 241 ? 40.564 7.207 -51.315 1.00 85.25 241 ASP A O 1
ATOM 1949 N N . ASN A 1 242 ? 40.754 8.176 -49.302 1.00 87.75 242 ASN A N 1
ATOM 1950 C CA . ASN A 1 242 ? 41.745 7.230 -48.798 1.00 87.75 242 ASN A CA 1
ATOM 1951 C C . ASN A 1 242 ? 41.140 5.832 -48.612 1.00 87.75 242 ASN A C 1
ATOM 1953 O O . ASN A 1 242 ? 41.778 4.836 -48.957 1.00 87.75 242 ASN A O 1
ATOM 1957 N N . LEU A 1 243 ? 39.905 5.743 -48.108 1.00 85.06 243 LEU A N 1
ATOM 1958 C CA . LEU A 1 243 ? 39.197 4.475 -47.932 1.00 85.06 243 LEU A CA 1
ATOM 1959 C C . LEU A 1 243 ? 38.918 3.798 -49.275 1.00 85.06 243 LEU A C 1
ATOM 1961 O O . LEU A 1 243 ? 39.186 2.605 -49.416 1.00 85.06 243 LEU A O 1
ATOM 1965 N N . ARG A 1 244 ? 38.493 4.553 -50.296 1.00 83.88 244 ARG A N 1
ATOM 1966 C CA . ARG A 1 244 ? 38.309 4.048 -51.669 1.00 83.88 244 ARG A CA 1
ATOM 1967 C C . ARG A 1 244 ? 39.605 3.461 -52.238 1.00 83.88 244 ARG A C 1
ATOM 1969 O O . ARG A 1 244 ? 39.596 2.346 -52.764 1.00 83.88 244 ARG A O 1
ATOM 1976 N N . LEU A 1 245 ? 40.735 4.150 -52.063 1.00 84.38 245 LEU A N 1
ATOM 1977 C CA . LEU A 1 245 ? 42.050 3.663 -52.503 1.00 84.38 245 LEU A CA 1
ATOM 1978 C C . LEU A 1 245 ? 42.489 2.388 -51.767 1.00 84.38 245 LEU A C 1
ATOM 1980 O O . LEU A 1 245 ? 43.056 1.478 -52.376 1.00 84.38 245 LEU A O 1
ATOM 1984 N N . ILE A 1 246 ? 42.234 2.308 -50.461 1.00 84.69 246 ILE A N 1
ATOM 1985 C CA . ILE A 1 246 ? 42.557 1.131 -49.647 1.00 84.69 246 ILE A CA 1
ATOM 1986 C C . ILE A 1 246 ? 41.671 -0.058 -50.047 1.00 84.69 246 ILE A C 1
ATOM 1988 O O . ILE A 1 246 ? 42.189 -1.154 -50.264 1.00 84.69 246 ILE A O 1
ATOM 1992 N N . ARG A 1 247 ? 40.360 0.151 -50.235 1.00 86.25 247 ARG A N 1
ATOM 1993 C CA . ARG A 1 247 ? 39.418 -0.883 -50.703 1.00 86.25 247 ARG A CA 1
ATOM 1994 C C . ARG A 1 247 ? 39.806 -1.431 -52.073 1.00 86.25 247 ARG A C 1
ATOM 1996 O O . ARG A 1 247 ? 39.785 -2.646 -52.267 1.00 86.25 247 ARG A O 1
ATOM 2003 N N . ALA A 1 248 ? 40.235 -0.560 -52.988 1.00 82.75 248 ALA A N 1
ATOM 2004 C CA . ALA A 1 248 ? 40.719 -0.961 -54.306 1.00 82.75 248 ALA A CA 1
ATOM 2005 C C . ALA A 1 248 ? 41.959 -1.874 -54.238 1.00 82.75 248 ALA A C 1
ATOM 2007 O O . ALA A 1 248 ? 42.104 -2.760 -55.077 1.00 82.75 248 ALA A O 1
ATOM 2008 N N . LYS A 1 249 ? 42.829 -1.700 -53.230 1.00 86.12 249 LYS A N 1
ATOM 2009 C CA . LYS A 1 249 ? 44.012 -2.554 -53.010 1.00 86.12 249 LYS A CA 1
ATOM 2010 C C . LYS A 1 249 ? 43.694 -3.872 -52.303 1.00 86.12 249 LYS A C 1
ATOM 2012 O O . LYS A 1 249 ? 44.298 -4.885 -52.632 1.00 86.12 249 LYS A O 1
ATOM 2017 N N . ILE A 1 250 ? 42.791 -3.856 -51.321 1.00 86.12 250 ILE A N 1
ATOM 2018 C CA . ILE A 1 250 ? 42.428 -5.043 -50.529 1.00 86.12 250 ILE A CA 1
ATOM 2019 C C . ILE A 1 250 ? 41.571 -6.019 -51.352 1.00 86.12 250 ILE A C 1
ATOM 2021 O O . ILE A 1 250 ? 41.731 -7.233 -51.230 1.00 86.12 250 ILE A O 1
ATOM 2025 N N . GLY A 1 251 ? 40.677 -5.503 -52.202 1.00 80.12 251 GLY A N 1
ATOM 2026 C CA . GLY A 1 251 ? 39.748 -6.322 -52.981 1.00 80.12 251 GLY A CA 1
ATOM 2027 C C . GLY A 1 251 ? 38.633 -6.961 -52.137 1.00 80.12 251 GLY A C 1
ATOM 2028 O O . GLY A 1 251 ? 38.540 -6.786 -50.921 1.00 80.12 251 GLY A O 1
ATOM 2029 N N . LYS A 1 252 ? 37.730 -7.695 -52.791 1.00 80.81 252 LYS A N 1
ATOM 2030 C CA . LYS A 1 252 ? 36.571 -8.338 -52.144 1.00 80.81 252 LYS A CA 1
ATOM 2031 C C . LYS A 1 252 ? 36.925 -9.739 -51.627 1.00 80.81 252 LYS A C 1
ATOM 2033 O O . LYS A 1 252 ? 37.720 -10.419 -52.273 1.00 80.81 252 LYS A O 1
ATOM 2038 N N . PRO A 1 253 ? 36.325 -10.210 -50.516 1.00 78.06 253 PRO A N 1
ATOM 2039 C CA . PRO A 1 253 ? 35.244 -9.582 -49.741 1.00 78.06 253 PRO A CA 1
ATOM 2040 C C . PRO A 1 253 ? 35.720 -8.628 -48.629 1.00 78.06 253 PRO A C 1
ATOM 2042 O O . PRO A 1 253 ? 34.902 -7.937 -48.032 1.00 78.06 253 PRO A O 1
ATOM 2045 N N . PHE A 1 254 ? 37.021 -8.562 -48.336 1.00 83.69 254 PHE A N 1
ATOM 2046 C CA . PHE A 1 254 ? 37.542 -7.793 -47.196 1.00 83.69 254 PHE A CA 1
ATOM 2047 C C . PHE A 1 254 ? 37.383 -6.272 -47.347 1.00 83.69 254 PHE A C 1
ATOM 2049 O O . PHE A 1 254 ? 37.287 -5.575 -46.341 1.00 83.69 254 PHE A O 1
ATOM 2056 N N . GLY A 1 255 ? 37.287 -5.760 -48.578 1.00 80.12 255 GLY A N 1
ATOM 2057 C CA . GLY A 1 255 ? 36.974 -4.356 -48.856 1.00 80.12 255 GLY A CA 1
ATOM 2058 C C . GLY A 1 255 ? 35.635 -3.892 -48.270 1.00 80.12 255 GLY A C 1
ATOM 2059 O O . GLY A 1 255 ? 35.544 -2.739 -47.859 1.00 80.12 255 GLY A O 1
ATOM 2060 N N . TYR A 1 256 ? 34.651 -4.789 -48.124 1.00 84.06 256 TYR A N 1
ATOM 2061 C CA . TYR A 1 256 ? 33.346 -4.469 -47.527 1.00 84.06 256 TYR A CA 1
ATOM 2062 C C . TYR A 1 256 ? 33.431 -4.095 -46.046 1.00 84.06 256 TYR A C 1
ATOM 2064 O O . TYR A 1 256 ? 32.593 -3.360 -45.540 1.00 84.06 256 TYR A O 1
ATOM 2072 N N . LEU A 1 257 ? 34.462 -4.559 -45.333 1.00 84.88 257 LEU A N 1
ATOM 2073 C CA . LEU A 1 257 ? 34.665 -4.193 -43.928 1.00 84.88 257 LEU A CA 1
ATOM 2074 C C . LEU A 1 257 ? 35.063 -2.720 -43.754 1.00 84.88 257 LEU A C 1
ATOM 2076 O O . LEU A 1 257 ? 34.981 -2.212 -42.640 1.00 84.88 257 LEU A O 1
ATOM 2080 N N . MET A 1 258 ? 35.486 -2.057 -44.832 1.00 84.62 258 MET A N 1
ATOM 2081 C CA . MET A 1 258 ? 35.889 -0.647 -44.864 1.00 84.62 258 MET A CA 1
ATOM 2082 C C . MET A 1 258 ? 34.792 0.256 -45.458 1.00 84.62 258 MET A C 1
ATOM 2084 O O . MET A 1 258 ? 35.076 1.384 -45.855 1.00 84.62 258 MET A O 1
ATOM 2088 N N . GLU A 1 259 ? 33.562 -0.245 -45.588 1.00 87.44 259 GLU A N 1
ATOM 2089 C CA . GLU A 1 259 ? 32.363 0.549 -45.895 1.00 87.44 259 GLU A CA 1
ATOM 2090 C C . GLU A 1 259 ? 31.731 0.949 -44.561 1.00 87.44 259 GLU A C 1
ATOM 2092 O O . GLU A 1 259 ? 30.946 0.213 -43.954 1.00 87.44 259 GLU A O 1
ATOM 2097 N N . PHE A 1 260 ? 32.211 2.068 -44.010 1.00 90.81 260 PHE A N 1
ATOM 2098 C CA . PHE A 1 260 ? 31.909 2.463 -42.637 1.00 90.81 260 PHE A CA 1
ATOM 2099 C C . PHE A 1 260 ? 30.499 3.035 -42.476 1.00 90.81 260 PHE A C 1
ATOM 2101 O O . PHE A 1 260 ? 29.954 2.963 -41.370 1.00 90.81 260 PHE A O 1
ATOM 2108 N N . HIS A 1 261 ? 29.858 3.471 -43.563 1.00 89.69 261 HIS A N 1
ATOM 2109 C CA . HIS A 1 261 ? 28.422 3.748 -43.567 1.00 89.69 261 HIS A CA 1
ATOM 2110 C C . HIS A 1 261 ? 27.593 2.470 -43.332 1.00 89.69 261 HIS A C 1
ATOM 2112 O O . HIS A 1 261 ? 26.668 2.452 -42.519 1.00 89.69 261 HIS A O 1
ATOM 2118 N N . GLY A 1 262 ? 28.028 1.329 -43.877 1.00 89.44 262 GLY A N 1
ATOM 2119 C CA . GLY A 1 262 ? 27.478 0.008 -43.551 1.00 89.44 262 GLY A CA 1
ATOM 2120 C C . GLY A 1 262 ? 27.510 -0.307 -42.047 1.00 89.44 262 GLY A C 1
ATOM 2121 O O . GLY A 1 262 ? 26.539 -0.805 -41.465 1.00 89.44 262 GLY A O 1
ATOM 2122 N N . TRP A 1 263 ? 28.617 0.030 -41.380 1.00 91.81 263 TRP A N 1
ATOM 2123 C CA . TRP A 1 263 ? 28.759 -0.137 -39.931 1.00 91.81 263 TRP A CA 1
ATOM 2124 C C . TRP A 1 263 ? 27.886 0.824 -39.127 1.00 91.81 263 TRP A C 1
ATOM 2126 O O . TRP A 1 263 ? 27.393 0.439 -38.065 1.00 91.81 263 TRP A O 1
ATOM 2136 N N . TRP A 1 264 ? 27.650 2.039 -39.626 1.00 93.38 264 TRP A N 1
ATOM 2137 C CA . TRP A 1 264 ? 26.695 2.969 -39.028 1.00 93.38 264 TRP A CA 1
ATOM 2138 C C . TRP A 1 264 ? 25.303 2.346 -38.933 1.00 93.38 264 TRP A C 1
ATOM 2140 O O . TRP A 1 264 ? 24.725 2.354 -37.843 1.00 93.38 264 TRP A O 1
ATOM 2150 N N . HIS A 1 265 ? 24.806 1.715 -40.001 1.00 92.94 265 HIS A N 1
ATOM 2151 C CA . HIS A 1 265 ? 23.507 1.037 -39.968 1.00 92.94 265 HIS A CA 1
ATOM 2152 C C . HIS A 1 265 ? 23.468 -0.082 -38.919 1.00 92.94 265 HIS A C 1
ATOM 2154 O O . HIS A 1 265 ? 22.546 -0.155 -38.105 1.00 92.94 265 HIS A O 1
ATOM 2160 N N . ILE A 1 266 ? 24.502 -0.928 -38.872 1.00 93.38 266 ILE A N 1
ATOM 2161 C CA . ILE A 1 266 ? 24.580 -2.035 -37.906 1.00 93.38 266 ILE A CA 1
ATOM 2162 C C . ILE A 1 266 ? 24.592 -1.511 -36.463 1.00 93.38 266 ILE A C 1
ATOM 2164 O O . ILE A 1 266 ? 23.827 -1.971 -35.608 1.00 93.38 266 ILE A O 1
ATOM 2168 N N . CYS A 1 267 ? 25.462 -0.544 -36.179 1.00 94.88 267 CYS A N 1
ATOM 2169 C CA . CYS A 1 267 ? 25.645 0.014 -34.847 1.00 94.88 267 CYS A CA 1
ATOM 2170 C C . CYS A 1 267 ? 24.403 0.768 -34.362 1.00 94.88 267 CYS A C 1
ATOM 2172 O O . CYS A 1 267 ? 23.984 0.599 -33.216 1.00 94.88 267 CYS A O 1
ATOM 2174 N N . THR A 1 268 ? 23.778 1.574 -35.217 1.00 93.06 268 THR A N 1
ATOM 2175 C CA . THR A 1 268 ? 22.578 2.331 -34.839 1.00 93.06 268 THR A CA 1
ATOM 2176 C C . THR A 1 268 ? 21.358 1.434 -34.659 1.00 93.06 268 THR A C 1
ATOM 2178 O O . THR A 1 268 ? 20.603 1.649 -33.708 1.00 93.06 268 THR A O 1
ATOM 2181 N N . ALA A 1 269 ? 21.211 0.373 -35.463 1.00 93.25 269 ALA A N 1
ATOM 2182 C CA . ALA A 1 269 ? 20.167 -0.637 -35.281 1.00 93.25 269 ALA A CA 1
ATOM 2183 C C . ALA A 1 269 ? 20.272 -1.323 -33.912 1.00 93.25 269 ALA A C 1
ATOM 2185 O O . ALA A 1 269 ? 19.301 -1.377 -33.151 1.00 93.25 269 ALA A O 1
ATOM 2186 N N . ILE A 1 270 ? 21.467 -1.819 -33.571 1.00 93.69 270 ILE A N 1
ATOM 2187 C CA . ILE A 1 270 ? 21.708 -2.513 -32.301 1.00 93.69 270 ILE A CA 1
ATOM 2188 C C . ILE A 1 270 ? 21.592 -1.534 -31.127 1.00 93.69 270 ILE A C 1
ATOM 2190 O O . ILE A 1 270 ? 20.900 -1.826 -30.152 1.00 93.69 270 ILE A O 1
ATOM 2194 N N . GLY A 1 271 ? 22.215 -0.357 -31.218 1.00 94.19 271 GLY A N 1
ATOM 2195 C CA . GLY A 1 271 ? 22.168 0.664 -30.170 1.00 94.19 271 GLY A CA 1
ATOM 2196 C C . GLY A 1 271 ? 20.740 1.130 -29.875 1.00 94.19 271 GLY A C 1
ATOM 2197 O O . GLY A 1 271 ? 20.326 1.159 -28.714 1.00 94.19 271 GLY A O 1
ATOM 2198 N N . GLY A 1 272 ? 19.952 1.410 -30.919 1.00 93.44 272 GLY A N 1
ATOM 2199 C CA . GLY A 1 272 ? 18.541 1.777 -30.796 1.00 93.44 272 GLY A CA 1
ATOM 2200 C C . GLY A 1 272 ? 17.692 0.660 -30.185 1.00 93.44 272 GLY A C 1
ATOM 2201 O O . GLY A 1 272 ? 16.893 0.914 -29.282 1.00 93.44 272 GLY A O 1
ATOM 2202 N N . TYR A 1 273 ? 17.909 -0.591 -30.603 1.00 95.06 273 TYR A N 1
ATOM 2203 C CA . TYR A 1 273 ? 17.227 -1.753 -30.029 1.00 95.06 273 TYR A CA 1
ATOM 2204 C C . TYR A 1 273 ? 17.503 -1.898 -28.525 1.00 95.06 273 TYR A C 1
ATOM 2206 O O . TYR A 1 273 ? 16.564 -1.993 -27.730 1.00 95.06 273 TYR A O 1
ATOM 2214 N N . TYR A 1 274 ? 18.777 -1.858 -28.120 1.00 94.81 274 TYR A N 1
ATOM 2215 C CA . TYR A 1 274 ? 19.178 -1.941 -26.712 1.00 94.81 274 TYR A CA 1
ATOM 2216 C C . TYR A 1 274 ? 18.597 -0.798 -25.883 1.00 94.81 274 TYR A C 1
ATOM 2218 O O . TYR A 1 274 ? 18.166 -1.020 -24.750 1.00 94.81 274 TYR A O 1
ATOM 2226 N N . TRP A 1 275 ? 18.534 0.410 -26.447 1.00 95.25 275 TRP A N 1
ATOM 2227 C CA . TRP A 1 275 ? 17.930 1.553 -25.774 1.00 95.25 275 TRP A CA 1
ATOM 2228 C C . TRP A 1 275 ? 16.427 1.345 -25.521 1.00 95.25 275 TRP A C 1
ATOM 2230 O O . TRP A 1 275 ? 15.947 1.622 -24.420 1.00 95.25 275 TRP A O 1
ATOM 2240 N N . ILE A 1 276 ? 15.677 0.795 -26.487 1.00 95.06 276 ILE A N 1
ATOM 2241 C CA . ILE A 1 276 ? 14.253 0.477 -26.277 1.00 95.06 276 ILE A CA 1
ATOM 2242 C C . ILE A 1 276 ? 14.090 -0.600 -25.200 1.00 95.06 276 ILE A C 1
ATOM 2244 O O . ILE A 1 276 ? 13.245 -0.440 -24.321 1.00 95.06 276 ILE A O 1
ATOM 2248 N N . VAL A 1 277 ? 14.911 -1.655 -25.211 1.00 93.94 277 VAL A N 1
ATOM 2249 C CA . VAL A 1 277 ? 14.877 -2.708 -24.176 1.00 93.94 277 VAL A CA 1
ATOM 2250 C C . VAL A 1 277 ? 15.203 -2.134 -22.793 1.00 93.94 277 VAL A C 1
ATOM 2252 O O . VAL A 1 277 ? 14.530 -2.460 -21.813 1.00 93.94 277 VAL A O 1
ATOM 2255 N N . PHE A 1 278 ? 16.181 -1.227 -22.703 1.00 94.94 278 PHE A N 1
ATOM 2256 C CA . PHE A 1 278 ? 16.462 -0.464 -21.486 1.00 94.94 278 PHE A CA 1
ATOM 2257 C C . PHE A 1 278 ? 15.226 0.314 -21.022 1.00 94.94 278 PHE A C 1
ATOM 2259 O O . PHE A 1 278 ? 14.859 0.227 -19.852 1.00 94.94 278 PHE A O 1
ATOM 2266 N N . ASN A 1 279 ? 14.553 1.039 -21.920 1.00 93.44 279 ASN A N 1
ATOM 2267 C CA . ASN A 1 279 ? 13.384 1.838 -21.564 1.00 93.44 279 ASN A CA 1
ATOM 2268 C C . ASN A 1 279 ? 12.183 0.971 -21.144 1.00 93.44 279 ASN A C 1
ATOM 2270 O O . ASN A 1 279 ? 11.498 1.310 -20.180 1.00 93.44 279 ASN A O 1
ATOM 2274 N N . GLN A 1 280 ? 11.972 -0.178 -21.794 1.00 91.81 280 GLN A N 1
ATOM 2275 C CA . GLN A 1 280 ? 10.986 -1.180 -21.380 1.00 91.81 280 GLN A CA 1
ATOM 2276 C C . GLN A 1 280 ? 11.262 -1.679 -19.964 1.00 91.81 280 GLN A C 1
ATOM 2278 O O . GLN A 1 280 ? 10.363 -1.691 -19.123 1.00 91.81 280 GLN A O 1
ATOM 2283 N N . TYR A 1 281 ? 12.510 -2.060 -19.687 1.00 89.69 281 TYR A N 1
ATOM 2284 C CA . TYR A 1 281 ? 12.874 -2.589 -18.381 1.00 89.69 281 TYR A CA 1
ATOM 2285 C C . TYR A 1 281 ? 12.785 -1.510 -17.295 1.00 89.69 281 TYR A C 1
ATOM 2287 O O . TYR A 1 281 ? 12.194 -1.737 -16.243 1.00 89.69 281 TYR A O 1
ATOM 2295 N N . LEU A 1 282 ? 13.270 -0.298 -17.578 1.00 88.44 282 LEU A N 1
ATOM 2296 C CA . LEU A 1 282 ? 13.132 0.870 -16.708 1.00 88.44 282 LEU A CA 1
ATOM 2297 C C . LEU A 1 282 ? 11.661 1.163 -16.382 1.00 88.44 282 LEU A C 1
ATOM 2299 O O . LEU A 1 282 ? 11.326 1.425 -15.228 1.00 88.44 282 LEU A O 1
ATOM 2303 N N . ARG A 1 283 ? 10.777 1.093 -17.383 1.00 85.62 283 ARG A N 1
ATOM 2304 C CA . ARG A 1 283 ? 9.337 1.310 -17.214 1.00 85.62 283 ARG A CA 1
ATOM 2305 C C . ARG A 1 283 ? 8.706 0.270 -16.294 1.00 85.62 283 ARG A C 1
ATOM 2307 O O . ARG A 1 283 ? 7.977 0.649 -15.384 1.00 85.62 283 ARG A O 1
ATOM 2314 N N . VAL A 1 284 ? 8.987 -1.010 -16.510 1.00 82.06 284 VAL A N 1
ATOM 2315 C CA . VAL A 1 284 ? 8.475 -2.104 -15.668 1.00 82.06 284 VAL A CA 1
ATOM 2316 C C . VAL A 1 284 ? 8.923 -1.935 -14.212 1.00 82.06 284 VAL A C 1
ATOM 2318 O O . VAL A 1 284 ? 8.113 -2.036 -13.292 1.00 82.06 284 VAL A O 1
ATOM 2321 N N . LEU A 1 285 ? 10.185 -1.558 -13.998 1.00 76.69 285 LEU A N 1
ATOM 2322 C CA . LEU A 1 285 ? 10.729 -1.326 -12.659 1.00 76.69 285 LEU A CA 1
ATOM 2323 C C . LEU A 1 285 ? 10.102 -0.109 -11.968 1.00 76.69 285 LEU A C 1
ATOM 2325 O O . LEU A 1 285 ? 9.786 -0.174 -10.784 1.00 76.69 285 LEU A O 1
ATOM 2329 N N . LEU A 1 286 ? 9.878 0.986 -12.699 1.00 71.81 286 LEU A N 1
ATOM 2330 C CA . LEU A 1 286 ? 9.216 2.182 -12.166 1.00 71.81 286 LEU A CA 1
ATOM 2331 C C . LEU A 1 286 ? 7.711 1.983 -11.916 1.00 71.81 286 LEU A C 1
ATOM 2333 O O . LEU A 1 286 ? 7.123 2.733 -11.139 1.00 71.81 286 LEU A O 1
ATOM 2337 N N . LEU A 1 287 ? 7.092 0.981 -12.547 1.00 66.88 287 LEU A N 1
ATOM 2338 C CA . LEU A 1 287 ? 5.726 0.542 -12.251 1.00 66.88 287 LEU A CA 1
ATOM 2339 C C . LEU A 1 287 ? 5.636 -0.421 -11.055 1.00 66.88 287 LEU A C 1
ATOM 2341 O O . LEU A 1 287 ? 4.532 -0.644 -10.565 1.00 66.88 287 LEU A O 1
ATOM 2345 N N . GLY A 1 288 ? 6.765 -0.940 -10.560 1.00 56.91 288 GLY A N 1
ATOM 2346 C CA . GLY A 1 288 ? 6.819 -1.833 -9.398 1.00 56.91 288 GLY A CA 1
ATOM 2347 C C . GLY A 1 288 ? 6.590 -3.322 -9.696 1.00 56.91 288 GLY A C 1
ATOM 2348 O O . GLY A 1 288 ? 6.334 -4.070 -8.763 1.00 56.91 288 GLY A O 1
ATOM 2349 N N . ASP A 1 289 ? 6.694 -3.755 -10.955 1.00 54.50 289 ASP A N 1
ATOM 2350 C CA . ASP A 1 289 ? 6.485 -5.144 -11.423 1.00 54.50 289 ASP A CA 1
ATOM 2351 C C . ASP A 1 289 ? 7.856 -5.851 -11.565 1.00 54.50 289 ASP A C 1
ATOM 2353 O O . ASP A 1 289 ? 8.308 -6.183 -12.659 1.00 54.50 289 ASP A O 1
ATOM 2357 N N . ILE A 1 290 ? 8.629 -5.915 -10.471 1.00 53.50 290 ILE A N 1
ATOM 2358 C CA . ILE A 1 290 ? 10.065 -6.278 -10.492 1.00 53.50 290 ILE A CA 1
ATOM 2359 C C . ILE A 1 290 ? 10.274 -7.801 -10.491 1.00 53.50 290 ILE A C 1
ATOM 2361 O O . ILE A 1 290 ? 11.283 -8.273 -11.023 1.00 53.50 290 ILE A O 1
ATOM 2365 N N . SER A 1 291 ? 9.355 -8.575 -9.904 1.00 48.88 291 SER A N 1
ATOM 2366 C CA . SER A 1 291 ? 9.557 -10.013 -9.685 1.00 48.88 291 SER A CA 1
ATOM 2367 C C . SER A 1 291 ? 9.125 -10.864 -10.888 1.00 48.88 291 SER A C 1
ATOM 2369 O O . SER A 1 291 ? 9.737 -11.900 -11.165 1.00 48.88 291 SER A O 1
ATOM 2371 N N . ASN A 1 292 ? 8.174 -10.379 -11.692 1.00 56.28 292 ASN A N 1
ATOM 2372 C CA . ASN A 1 292 ? 7.658 -11.102 -12.859 1.00 56.28 292 ASN A CA 1
ATOM 2373 C C . ASN A 1 292 ? 8.548 -11.057 -14.106 1.00 56.28 292 ASN A C 1
ATOM 2375 O O . ASN A 1 292 ? 8.387 -11.880 -15.015 1.00 56.28 292 ASN A O 1
ATOM 2379 N N . TRP A 1 293 ? 9.471 -10.099 -14.197 1.00 67.62 293 TRP A N 1
ATOM 2380 C CA . TRP A 1 293 ? 10.187 -9.811 -15.438 1.00 67.62 293 TRP A CA 1
ATOM 2381 C C . TRP A 1 293 ? 11.677 -10.092 -15.313 1.00 67.62 293 TRP A C 1
ATOM 2383 O O . TRP A 1 293 ? 12.389 -9.500 -14.506 1.00 67.62 293 TRP A O 1
ATOM 2393 N N . LYS A 1 294 ? 12.181 -10.975 -16.179 1.00 79.69 294 LYS A N 1
ATOM 2394 C CA . LYS A 1 294 ? 13.620 -11.211 -16.332 1.00 79.69 294 LYS A CA 1
ATOM 2395 C C . LYS A 1 294 ? 14.062 -10.890 -17.747 1.00 79.69 294 LYS A C 1
ATOM 2397 O O . LYS A 1 294 ? 13.381 -11.212 -18.723 1.00 79.69 294 LYS A O 1
ATOM 2402 N N . LEU A 1 295 ? 15.247 -10.296 -17.844 1.00 84.56 295 LEU A N 1
ATOM 2403 C CA . LEU A 1 295 ? 15.948 -10.150 -19.108 1.00 84.56 295 LEU A CA 1
ATOM 2404 C C . LEU A 1 295 ? 16.404 -11.539 -19.569 1.00 84.56 295 LEU A C 1
ATOM 2406 O O . LEU A 1 295 ? 17.173 -12.205 -18.871 1.00 84.56 295 LEU A O 1
ATOM 2410 N N . LYS A 1 296 ? 15.908 -11.986 -20.721 1.00 84.69 296 LYS A N 1
ATOM 2411 C CA . LYS A 1 296 ? 16.419 -13.169 -21.415 1.00 84.69 296 LYS A CA 1
ATOM 2412 C C . LYS A 1 296 ? 17.221 -12.730 -22.624 1.00 84.69 296 LYS A C 1
ATOM 2414 O O . LYS A 1 296 ? 16.981 -11.666 -23.184 1.00 84.69 296 LYS A O 1
ATOM 2419 N N . TRP A 1 297 ? 18.153 -13.575 -23.030 1.00 84.31 297 TRP A N 1
ATOM 2420 C CA . TRP A 1 297 ? 18.960 -13.355 -24.216 1.00 84.31 297 TRP A CA 1
ATOM 2421 C C . TRP A 1 297 ? 18.452 -14.290 -25.312 1.00 84.31 297 TRP A C 1
ATOM 2423 O O . TRP A 1 297 ? 18.241 -15.480 -25.092 1.00 84.31 297 TRP A O 1
ATOM 2433 N N . GLY A 1 298 ? 18.120 -13.719 -26.462 1.00 72.69 298 GLY A N 1
ATOM 2434 C CA . GLY A 1 298 ? 17.790 -14.427 -27.691 1.00 72.69 298 GLY A CA 1
ATOM 2435 C C . GLY A 1 298 ? 18.939 -14.300 -28.685 1.00 72.69 298 GLY A C 1
ATOM 2436 O O . GLY A 1 298 ? 19.793 -13.433 -28.524 1.00 72.69 298 GLY A O 1
ATOM 2437 N N . PHE A 1 299 ? 18.945 -15.158 -29.710 1.00 71.38 299 PHE A N 1
ATOM 2438 C CA . PHE A 1 299 ? 19.919 -15.165 -30.813 1.00 71.38 299 PHE A CA 1
ATOM 2439 C C . PHE A 1 299 ? 21.394 -15.117 -30.350 1.00 71.38 299 PHE A C 1
ATOM 2441 O O . PHE A 1 299 ? 21.965 -14.052 -30.114 1.00 71.38 299 PHE A O 1
ATOM 2448 N N . PHE A 1 300 ? 22.023 -16.293 -30.226 1.00 69.94 300 PHE A N 1
ATOM 2449 C CA . PHE A 1 300 ? 23.416 -16.449 -29.765 1.00 69.94 300 PHE A CA 1
ATOM 2450 C C . PHE A 1 300 ? 23.730 -15.742 -28.429 1.00 69.94 300 PHE A C 1
ATOM 2452 O O . PHE A 1 300 ? 24.841 -15.252 -28.246 1.00 69.94 300 PHE A O 1
ATOM 2459 N N . ASP A 1 301 ? 22.751 -15.644 -27.522 1.00 71.38 301 ASP A N 1
ATOM 2460 C CA . ASP A 1 301 ? 22.853 -14.950 -26.227 1.00 71.38 301 ASP A CA 1
ATOM 2461 C C . ASP A 1 301 ? 23.281 -13.472 -26.302 1.00 71.38 301 ASP A C 1
ATOM 2463 O O . ASP A 1 301 ? 23.794 -12.907 -25.337 1.00 71.38 301 ASP A O 1
ATOM 2467 N N . ARG A 1 302 ? 23.050 -12.818 -27.447 1.00 78.88 302 ARG A N 1
ATOM 2468 C CA . ARG A 1 302 ? 23.476 -11.430 -27.680 1.00 78.88 302 ARG A CA 1
ATOM 2469 C C . ARG A 1 302 ? 22.330 -10.439 -27.772 1.00 78.88 302 ARG A C 1
ATOM 2471 O O . ARG A 1 302 ? 22.574 -9.266 -27.555 1.00 78.88 302 ARG A O 1
ATOM 2478 N N . ILE A 1 303 ? 21.098 -10.855 -28.063 1.00 86.88 303 ILE A N 1
ATOM 2479 C CA . ILE A 1 303 ? 19.969 -9.928 -28.230 1.00 86.88 303 ILE A CA 1
ATOM 2480 C C . ILE A 1 303 ? 19.062 -10.004 -26.996 1.00 86.88 303 ILE A C 1
ATOM 2482 O O . ILE A 1 303 ? 18.329 -10.984 -26.840 1.00 86.88 303 ILE A O 1
ATOM 2486 N N . PRO A 1 304 ? 19.087 -9.008 -26.095 1.00 90.81 304 PRO A N 1
ATOM 2487 C CA . PRO A 1 304 ? 18.278 -9.048 -24.887 1.00 90.81 304 PRO A CA 1
ATOM 2488 C C . PRO A 1 304 ? 16.812 -8.742 -25.198 1.00 90.81 304 PRO A C 1
ATOM 2490 O O . PRO A 1 304 ? 16.511 -7.815 -25.936 1.00 90.81 304 PRO A O 1
ATOM 2493 N N . TYR A 1 305 ? 15.886 -9.463 -24.579 1.00 89.69 305 TYR A N 1
ATOM 2494 C CA . TYR A 1 305 ? 14.467 -9.122 -24.590 1.00 89.69 305 TYR A CA 1
ATOM 2495 C C . TYR A 1 305 ? 13.855 -9.368 -23.213 1.00 89.69 305 TYR A C 1
ATOM 2497 O O . TYR A 1 305 ? 14.301 -10.225 -22.441 1.00 89.69 305 TYR A O 1
ATOM 2505 N N . LEU A 1 306 ? 12.820 -8.597 -22.888 1.00 86.25 306 LEU A N 1
ATOM 2506 C CA . LEU A 1 306 ? 12.105 -8.766 -21.633 1.00 86.25 306 LEU A CA 1
ATOM 2507 C C . LEU A 1 306 ? 11.146 -9.953 -21.755 1.00 86.25 306 LEU A C 1
ATOM 2509 O O . LEU A 1 306 ? 10.347 -10.019 -22.688 1.00 86.25 306 LEU A O 1
ATOM 2513 N N . ASN A 1 307 ? 11.226 -10.899 -20.824 1.00 83.12 307 ASN A N 1
ATOM 2514 C CA . ASN A 1 307 ? 10.352 -12.062 -20.795 1.00 83.12 307 ASN A CA 1
ATOM 2515 C C . ASN A 1 307 ? 9.639 -12.138 -19.450 1.00 83.12 307 ASN A C 1
ATOM 2517 O O . ASN A 1 307 ? 10.301 -12.157 -18.407 1.00 83.12 307 ASN A O 1
ATOM 2521 N N . ILE A 1 308 ? 8.314 -12.275 -19.487 1.00 71.31 308 ILE A N 1
ATOM 2522 C CA . ILE A 1 308 ? 7.548 -12.590 -18.289 1.00 71.31 308 ILE A CA 1
ATOM 2523 C C . ILE A 1 308 ? 7.901 -14.018 -17.864 1.00 71.31 308 ILE A C 1
ATOM 2525 O O . ILE A 1 308 ? 7.958 -14.946 -18.686 1.00 71.31 308 ILE A O 1
ATOM 2529 N N . GLN A 1 309 ? 8.228 -14.223 -16.593 1.00 62.69 309 GLN A N 1
ATOM 2530 C CA . GLN A 1 309 ? 8.317 -15.571 -16.058 1.00 62.69 309 GLN A CA 1
ATOM 2531 C C . GLN A 1 309 ? 6.894 -16.137 -16.019 1.00 62.69 309 GLN A C 1
ATOM 2533 O O . GLN A 1 309 ? 6.151 -15.912 -15.076 1.00 62.69 309 GLN A O 1
ATOM 2538 N N . ASN A 1 310 ? 6.498 -16.879 -17.057 1.00 41.50 310 ASN A N 1
ATOM 2539 C CA . ASN A 1 310 ? 5.356 -17.777 -16.939 1.00 41.50 310 ASN A CA 1
ATOM 2540 C C . ASN A 1 310 ? 5.758 -18.888 -15.965 1.00 41.50 310 ASN A C 1
ATOM 2542 O O . ASN A 1 310 ? 6.295 -19.913 -16.386 1.00 41.50 310 ASN A O 1
ATOM 2546 N N . ASN A 1 311 ? 5.489 -18.701 -14.675 1.00 35.84 311 ASN A N 1
ATOM 2547 C CA . ASN A 1 311 ? 5.273 -19.833 -13.790 1.00 35.84 311 ASN A CA 1
ATOM 2548 C C . ASN A 1 311 ? 3.982 -20.510 -14.257 1.00 35.84 311 ASN A C 1
ATOM 2550 O O . ASN A 1 311 ? 2.872 -20.190 -13.843 1.00 35.84 311 ASN A O 1
ATOM 2554 N N . SER A 1 312 ? 4.122 -21.461 -15.178 1.00 31.36 312 SER A N 1
ATOM 2555 C CA . SER A 1 312 ? 3.039 -22.291 -15.707 1.00 31.36 312 SER A CA 1
ATOM 2556 C C . SER A 1 312 ? 2.472 -23.284 -14.678 1.00 31.36 312 SER A C 1
ATOM 2558 O O . SER A 1 312 ? 1.962 -24.329 -15.066 1.00 31.36 312 SER A O 1
ATOM 2560 N N . TYR A 1 313 ? 2.521 -22.961 -13.383 1.00 30.81 313 TYR A N 1
ATOM 2561 C CA . TYR A 1 313 ? 1.947 -23.774 -12.311 1.00 30.81 313 TYR A CA 1
ATOM 2562 C C . TYR A 1 313 ? 0.737 -23.160 -11.605 1.00 30.81 313 TYR A C 1
ATOM 2564 O O . TYR A 1 313 ? 0.041 -23.889 -10.908 1.00 30.81 313 TYR A O 1
ATOM 2572 N N . PHE A 1 314 ? 0.388 -21.891 -11.830 1.00 34.56 314 PHE A N 1
ATOM 2573 C CA . PHE A 1 314 ? -0.680 -21.265 -11.040 1.00 34.56 314 PHE A CA 1
ATOM 2574 C C . PHE A 1 314 ? -1.703 -20.515 -11.896 1.00 34.56 314 PHE A C 1
ATOM 2576 O O . PHE A 1 314 ? -1.900 -19.310 -11.808 1.00 34.56 314 PHE A O 1
ATOM 2583 N N . ARG A 1 315 ? -2.437 -21.276 -12.718 1.00 27.42 315 ARG A N 1
ATOM 2584 C CA . ARG A 1 315 ? -3.774 -20.879 -13.186 1.00 27.42 315 ARG A CA 1
ATOM 2585 C C . ARG A 1 315 ? -4.829 -21.479 -12.267 1.00 27.42 315 ARG A C 1
ATOM 2587 O O . ARG A 1 315 ? -5.466 -22.470 -12.614 1.00 27.42 315 ARG A O 1
ATOM 2594 N N . ARG A 1 316 ? -5.064 -20.845 -11.123 1.00 27.77 316 ARG A N 1
ATOM 2595 C CA . ARG A 1 316 ? -6.394 -20.851 -10.508 1.00 27.77 316 ARG A CA 1
ATOM 2596 C C . ARG A 1 316 ? -6.682 -19.453 -9.987 1.00 27.77 316 ARG A C 1
ATOM 2598 O O . ARG A 1 316 ? -6.025 -18.973 -9.077 1.00 27.77 316 ARG A O 1
ATOM 2605 N N . ASN A 1 317 ? -7.648 -18.799 -10.625 1.00 27.95 317 ASN A N 1
ATOM 2606 C CA . ASN A 1 317 ? -8.247 -17.582 -10.102 1.00 27.95 317 ASN A CA 1
ATOM 2607 C C . ASN A 1 317 ? -8.938 -17.951 -8.785 1.00 27.95 317 ASN A C 1
ATOM 2609 O O . ASN A 1 317 ? -10.016 -18.541 -8.813 1.00 27.95 317 ASN A O 1
ATOM 2613 N N . TYR A 1 318 ? -8.324 -17.629 -7.652 1.00 36.81 318 TYR A N 1
ATOM 2614 C CA . TYR A 1 318 ? -9.003 -17.636 -6.364 1.00 36.81 318 TYR A CA 1
ATOM 2615 C C . TYR A 1 318 ? -9.315 -16.186 -6.007 1.00 36.81 318 TYR A C 1
ATOM 2617 O O . TYR A 1 318 ? -8.481 -15.447 -5.499 1.00 36.81 318 TYR A O 1
ATOM 2625 N N . HIS A 1 319 ? -10.522 -15.764 -6.375 1.00 33.09 319 HIS A N 1
ATOM 2626 C CA . HIS A 1 319 ? -11.128 -14.550 -5.848 1.00 33.09 319 HIS A CA 1
ATOM 2627 C C . HIS A 1 319 ? -11.718 -14.897 -4.480 1.00 33.09 319 HIS A C 1
ATOM 2629 O O . HIS A 1 319 ? -12.661 -15.684 -4.405 1.00 33.09 319 HIS A O 1
ATOM 2635 N N . THR A 1 320 ? -11.167 -14.346 -3.402 1.00 40.44 320 THR A N 1
ATOM 2636 C CA . THR A 1 320 ? -11.814 -14.361 -2.087 1.00 40.44 320 THR A CA 1
ATOM 2637 C C . THR A 1 320 ? -12.598 -13.070 -1.922 1.00 40.44 320 THR A C 1
ATOM 2639 O O . THR A 1 320 ? -12.043 -11.998 -1.676 1.00 40.44 320 THR A O 1
ATOM 2642 N N . ASP A 1 321 ? -13.911 -13.178 -2.079 1.00 39.97 321 ASP A N 1
ATOM 2643 C CA . ASP A 1 321 ? -14.844 -12.173 -1.592 1.00 39.97 321 ASP A CA 1
ATOM 2644 C C . ASP A 1 321 ? -14.702 -12.108 -0.060 1.00 39.97 321 ASP A C 1
ATOM 2646 O O . ASP A 1 321 ? -15.085 -13.037 0.654 1.00 39.97 321 ASP A O 1
ATOM 2650 N N . THR A 1 322 ? -14.066 -11.052 0.453 1.00 45.06 322 THR A N 1
ATOM 2651 C CA . THR A 1 322 ? -13.820 -10.865 1.893 1.00 45.06 322 THR A CA 1
ATOM 2652 C C . THR A 1 322 ? -15.107 -10.638 2.683 1.00 45.06 322 THR A C 1
ATOM 2654 O O . THR A 1 322 ? -15.074 -10.666 3.908 1.00 45.06 322 THR A O 1
ATOM 2657 N N . THR A 1 323 ? -16.253 -10.484 2.011 1.00 43.56 323 THR A N 1
ATOM 2658 C CA . THR A 1 323 ? -17.569 -10.484 2.664 1.00 43.56 323 THR A CA 1
ATOM 2659 C C . THR A 1 323 ? -17.956 -11.858 3.223 1.00 43.56 323 THR A C 1
ATOM 2661 O O . THR A 1 323 ? -18.839 -11.944 4.070 1.00 43.56 323 THR A O 1
ATOM 2664 N N . LYS A 1 324 ? -17.277 -12.938 2.803 1.00 47.97 324 LYS A N 1
ATOM 2665 C CA . LYS A 1 324 ? -17.448 -14.306 3.321 1.00 47.97 324 LYS A CA 1
ATOM 2666 C C . LYS A 1 324 ? -16.133 -14.830 3.886 1.00 47.97 324 LYS A C 1
ATOM 2668 O O . LYS A 1 324 ? -15.585 -15.825 3.405 1.00 47.97 324 LYS A O 1
ATOM 2673 N N . LEU A 1 325 ? -15.585 -14.127 4.876 1.00 52.34 325 LEU A N 1
ATOM 2674 C CA . LEU A 1 325 ? -14.382 -14.596 5.551 1.00 52.34 325 LEU A CA 1
ATOM 2675 C C . LEU A 1 325 ? -14.662 -15.892 6.331 1.00 52.34 325 LEU A C 1
ATOM 2677 O O . LEU A 1 325 ? -15.726 -16.064 6.926 1.00 52.34 325 LEU A O 1
ATOM 2681 N N . PRO A 1 326 ? -13.712 -16.830 6.312 1.00 50.28 326 PRO A N 1
ATOM 2682 C CA . PRO A 1 326 ? -13.861 -18.124 6.952 1.00 50.28 326 PRO A CA 1
ATOM 2683 C C . PRO A 1 326 ? -13.839 -18.099 8.491 1.00 50.28 326 PRO A C 1
ATOM 2685 O O . PRO A 1 326 ? -13.212 -17.244 9.113 1.00 50.28 326 PRO A O 1
ATOM 2688 N N . ASN A 1 327 ? -14.410 -19.145 9.099 1.00 50.78 327 ASN A N 1
ATOM 2689 C CA . ASN A 1 327 ? -14.397 -19.406 10.545 1.00 50.78 327 ASN A CA 1
ATOM 2690 C C . ASN A 1 327 ? -12.974 -19.386 11.148 1.00 50.78 327 ASN A C 1
ATOM 2692 O O . ASN A 1 327 ? -12.062 -20.016 10.620 1.00 50.78 327 ASN A O 1
ATOM 2696 N N . LYS A 1 328 ? -12.770 -18.743 12.302 1.00 55.03 328 LYS A N 1
ATOM 2697 C CA . LYS A 1 328 ? -11.475 -18.760 13.017 1.00 55.03 328 LYS A CA 1
ATOM 2698 C C . LYS A 1 328 ? -11.045 -20.165 13.490 1.00 55.03 328 LYS A C 1
ATOM 2700 O O . LYS A 1 328 ? -11.883 -21.049 13.689 1.00 55.03 328 LYS A O 1
ATOM 2705 N N . VAL A 1 329 ? -9.747 -20.363 13.743 1.00 48.44 329 VAL A N 1
ATOM 2706 C CA . VAL A 1 329 ? -9.200 -21.589 14.373 1.00 48.44 329 VAL A CA 1
ATOM 2707 C C . VAL A 1 329 ? -9.145 -21.461 15.913 1.00 48.44 329 VAL A C 1
ATOM 2709 O O . VAL A 1 329 ? -8.899 -20.368 16.427 1.00 48.44 329 VAL A O 1
ATOM 2712 N N . PRO A 1 330 ? -9.382 -22.552 16.678 1.00 46.56 330 PRO A N 1
ATOM 2713 C CA . PRO A 1 330 ? -9.149 -22.601 18.123 1.00 46.56 330 PRO A CA 1
ATOM 2714 C C . PRO A 1 330 ? -7.746 -22.170 18.575 1.00 46.56 330 PRO A C 1
ATOM 2716 O O . PRO A 1 330 ? -6.754 -22.649 18.034 1.00 46.56 330 PRO A O 1
ATOM 2719 N N . PHE A 1 331 ? -7.644 -21.392 19.657 1.00 51.78 331 PHE A N 1
ATOM 2720 C CA . PHE A 1 331 ? -6.383 -21.158 20.377 1.00 51.78 331 PHE A CA 1
ATOM 2721 C C . PHE A 1 331 ? -6.614 -21.096 21.893 1.00 51.78 331 PHE A C 1
ATOM 2723 O O . PHE A 1 331 ? -7.709 -20.763 22.343 1.00 51.78 331 PHE A O 1
ATOM 2730 N N . ILE A 1 332 ? -5.593 -21.439 22.687 1.00 53.34 332 ILE A N 1
ATOM 2731 C CA . ILE A 1 332 ? -5.684 -21.519 24.152 1.00 53.34 332 ILE A CA 1
ATOM 2732 C C . ILE A 1 332 ? -5.032 -20.283 24.770 1.00 53.34 332 ILE A C 1
ATOM 2734 O O . ILE A 1 332 ? -3.978 -19.825 24.329 1.00 53.34 332 ILE A O 1
ATOM 2738 N N . ILE A 1 333 ? -5.642 -19.763 25.832 1.00 55.38 333 ILE A N 1
ATOM 2739 C CA . ILE A 1 333 ? -5.145 -18.617 26.586 1.00 55.38 333 ILE A CA 1
ATOM 2740 C C . ILE A 1 333 ? -4.887 -19.042 28.037 1.00 55.38 333 ILE A C 1
ATOM 2742 O O . ILE A 1 333 ? -5.746 -19.653 28.667 1.00 55.38 333 ILE A O 1
ATOM 2746 N N . THR A 1 334 ? -3.726 -18.691 28.597 1.00 52.47 334 THR A N 1
ATOM 2747 C CA . THR A 1 334 ? -3.409 -18.920 30.022 1.00 52.47 334 THR A CA 1
ATOM 2748 C C . THR A 1 334 ? -3.114 -17.607 30.745 1.00 52.47 334 THR A C 1
ATOM 2750 O O . THR A 1 334 ? -2.470 -16.716 30.200 1.00 52.47 334 THR A O 1
ATOM 2753 N N . GLN A 1 335 ? -3.615 -17.441 31.970 1.00 51.75 335 GLN A N 1
ATOM 2754 C CA . GLN A 1 335 ? -3.419 -16.213 32.747 1.00 51.75 335 GLN A CA 1
A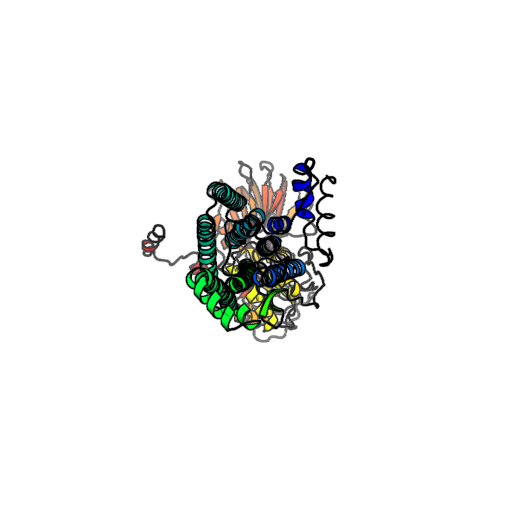TOM 2755 C C . GLN A 1 335 ? -2.029 -16.190 33.397 1.00 51.75 335 GLN A C 1
ATOM 2757 O O . GLN A 1 335 ? -1.631 -17.147 34.059 1.00 51.75 335 GLN A O 1
ATOM 2762 N N . GLU A 1 336 ? -1.305 -15.080 33.262 1.00 47.84 336 GLU A N 1
ATOM 2763 C CA . GLU A 1 336 ? 0.022 -14.927 33.860 1.00 47.84 336 GLU A CA 1
ATOM 2764 C C . GLU A 1 336 ? -0.083 -14.759 35.396 1.00 47.84 336 GLU A C 1
ATOM 2766 O O . GLU A 1 336 ? -0.784 -13.869 35.883 1.00 47.84 336 GLU A O 1
ATOM 2771 N N . GLY A 1 337 ? 0.580 -15.632 36.173 1.00 44.31 337 GLY A N 1
ATOM 2772 C CA . GLY A 1 337 ? 0.719 -15.499 37.637 1.00 44.31 337 GLY A CA 1
ATOM 2773 C C . GLY A 1 337 ? -0.101 -16.444 38.533 1.00 44.31 337 GLY A C 1
ATOM 2774 O O . GLY A 1 337 ? -0.003 -16.325 39.752 1.00 44.31 337 GLY A O 1
ATOM 2775 N N . LYS A 1 338 ? -0.868 -17.403 37.995 1.00 38.75 338 LYS A N 1
ATOM 2776 C CA . LYS A 1 338 ? -1.376 -18.542 38.788 1.00 38.75 338 LYS A CA 1
ATOM 2777 C C . LYS A 1 338 ? -0.525 -19.778 38.496 1.00 38.75 338 LYS A C 1
ATOM 2779 O O . LYS A 1 338 ? -0.433 -20.203 37.349 1.00 38.75 338 LYS A O 1
ATOM 2784 N N . GLY A 1 339 ? 0.120 -20.320 39.533 1.00 31.69 339 GLY A N 1
ATOM 2785 C CA . GLY A 1 339 ? 0.787 -21.622 39.467 1.00 31.69 339 GLY A CA 1
ATOM 2786 C C . GLY A 1 339 ? -0.186 -22.713 39.021 1.00 31.69 339 GLY A C 1
ATOM 2787 O O . GLY A 1 339 ? -1.399 -22.534 39.121 1.00 31.69 339 GLY A O 1
ATOM 2788 N N . ILE A 1 340 ? 0.366 -23.814 38.509 1.00 34.44 340 ILE A N 1
ATOM 2789 C CA . ILE A 1 340 ? -0.357 -24.984 37.999 1.00 34.44 340 ILE A CA 1
ATOM 2790 C C . ILE A 1 340 ? -1.313 -25.498 39.087 1.00 34.44 340 ILE A C 1
ATOM 2792 O O . ILE A 1 340 ? -0.947 -26.307 39.931 1.00 34.44 340 ILE A O 1
ATOM 2796 N N . GLN A 1 341 ? -2.545 -25.006 39.080 1.00 28.33 341 GLN A N 1
ATOM 2797 C CA . GLN A 1 341 ? -3.689 -25.726 39.603 1.00 28.33 341 GLN A CA 1
ATOM 2798 C C . GLN A 1 341 ? -4.392 -26.294 38.383 1.00 28.33 341 GLN A C 1
ATOM 2800 O O . GLN A 1 341 ? -4.571 -25.599 37.379 1.00 28.33 341 GLN A O 1
ATOM 2805 N N . SER A 1 342 ? -4.673 -27.590 38.465 1.00 27.19 342 SER A N 1
ATOM 2806 C CA . SER A 1 342 ? -5.384 -28.393 37.479 1.00 27.19 342 SER A CA 1
ATOM 2807 C C . SER A 1 342 ? -6.465 -27.571 36.771 1.00 27.19 342 SER A C 1
ATOM 2809 O O . SER A 1 342 ? -7.203 -26.852 37.450 1.00 27.19 342 SER A O 1
ATOM 2811 N N . PRO A 1 343 ? -6.562 -27.642 35.428 1.00 32.59 343 PRO A N 1
ATOM 2812 C CA . PRO A 1 343 ? -7.590 -26.920 34.699 1.00 32.59 343 PRO A CA 1
ATOM 2813 C C . PRO A 1 343 ? -8.946 -27.383 35.228 1.00 32.59 343 PRO A C 1
ATOM 2815 O O . PRO A 1 343 ? -9.384 -28.495 34.941 1.00 32.59 343 PRO A O 1
ATOM 2818 N N . GLN A 1 344 ? -9.591 -26.552 36.047 1.00 25.23 344 GLN A N 1
ATOM 2819 C CA . GLN A 1 344 ? -11.008 -26.719 36.298 1.00 25.23 344 GLN A CA 1
ATOM 2820 C C . GLN A 1 344 ? -11.687 -26.496 34.947 1.00 25.23 344 GLN A C 1
ATOM 2822 O O . GLN A 1 344 ? -11.449 -25.455 34.324 1.00 25.23 344 GLN A O 1
ATOM 2827 N N . PRO A 1 345 ? -12.441 -27.486 34.445 1.00 27.69 345 PRO A N 1
ATOM 2828 C CA . PRO A 1 345 ? -13.110 -27.350 33.172 1.00 27.69 345 PRO A CA 1
ATOM 2829 C C . PRO A 1 345 ? -14.071 -26.174 33.303 1.00 27.69 345 PRO A C 1
ATOM 2831 O O . PRO A 1 345 ? -14.934 -26.154 34.178 1.00 27.69 345 PRO A O 1
ATOM 2834 N N . ILE A 1 346 ? -13.899 -25.176 32.444 1.00 35.38 346 ILE A N 1
ATOM 2835 C CA . ILE A 1 346 ? -14.960 -24.219 32.165 1.00 35.38 346 ILE A CA 1
ATOM 2836 C C . ILE A 1 346 ? -16.033 -25.067 31.473 1.00 35.38 346 ILE A C 1
ATOM 2838 O O . ILE A 1 346 ? -15.894 -25.437 30.309 1.00 35.38 346 ILE A O 1
ATOM 2842 N N . ILE A 1 347 ? -17.012 -25.537 32.249 1.00 26.92 347 ILE A N 1
ATOM 2843 C CA . ILE A 1 347 ? -18.114 -26.359 31.752 1.00 26.92 347 ILE A CA 1
ATOM 2844 C C . ILE A 1 347 ? -19.056 -25.413 31.005 1.00 26.92 347 ILE A C 1
ATOM 2846 O O . ILE A 1 347 ? -19.822 -24.679 31.619 1.00 26.92 347 ILE A O 1
ATOM 2850 N N . GLY A 1 348 ? -18.942 -25.425 29.679 1.00 27.70 348 GLY A N 1
ATOM 2851 C CA . GLY A 1 348 ? -19.753 -24.646 28.746 1.00 27.70 348 GLY A CA 1
ATOM 2852 C C . GLY A 1 348 ? -19.107 -24.653 27.361 1.00 27.70 348 GLY A C 1
ATOM 2853 O O . GLY A 1 348 ? -18.218 -23.862 27.099 1.00 27.70 348 GLY A O 1
ATOM 2854 N N . THR A 1 349 ? -19.481 -25.651 26.559 1.00 29.47 349 THR A N 1
ATOM 2855 C CA . THR A 1 349 ? -19.349 -25.806 25.092 1.00 29.47 349 THR A CA 1
ATOM 2856 C C . THR A 1 349 ? -18.317 -24.968 24.307 1.00 29.47 349 THR A C 1
ATOM 2858 O O . THR A 1 349 ? -18.437 -23.768 24.134 1.00 29.47 349 THR A O 1
ATOM 2861 N N . SER A 1 350 ? -17.404 -25.693 23.647 1.00 32.16 350 SER A N 1
ATOM 2862 C CA . SER A 1 350 ? -16.368 -25.239 22.702 1.00 32.16 350 SER A CA 1
ATOM 2863 C C . SER A 1 350 ? -15.113 -24.629 23.347 1.00 32.16 350 SER A C 1
ATOM 2865 O O . SER A 1 350 ? -15.143 -23.657 24.087 1.00 32.16 350 SER A O 1
ATOM 2867 N N . ILE A 1 351 ? -13.945 -25.186 23.012 1.00 39.84 351 ILE A N 1
ATOM 2868 C CA . ILE A 1 351 ? -12.603 -24.788 23.497 1.00 39.84 351 ILE A CA 1
ATOM 2869 C C . ILE A 1 351 ? -12.203 -23.382 22.957 1.00 39.84 351 ILE A C 1
ATOM 2871 O O . ILE A 1 351 ? -11.043 -22.983 22.977 1.00 39.84 351 ILE A O 1
ATOM 2875 N N . THR A 1 352 ? -13.161 -22.623 22.416 1.00 38.97 352 THR A N 1
ATOM 2876 C CA . THR A 1 352 ? -12.954 -21.554 21.432 1.00 38.97 352 THR A CA 1
ATOM 2877 C C . THR A 1 352 ? -13.799 -20.311 21.614 1.00 38.97 352 THR A C 1
ATOM 2879 O O . THR A 1 352 ? -13.481 -19.282 21.009 1.00 38.97 352 THR A O 1
ATOM 2882 N N . GLU A 1 353 ? -14.853 -20.362 22.411 1.00 38.03 353 GLU A N 1
ATOM 2883 C CA . GLU A 1 353 ? -15.634 -19.182 22.742 1.00 38.03 353 GLU A CA 1
ATOM 2884 C C . GLU A 1 353 ? -14.954 -18.478 23.914 1.00 38.03 353 GLU A C 1
ATOM 2886 O O . GLU A 1 353 ? -15.082 -18.851 25.075 1.00 38.03 353 GLU A O 1
ATOM 2891 N N . ILE A 1 354 ? -14.159 -17.451 23.599 1.00 48.44 354 ILE A N 1
ATOM 2892 C CA . ILE A 1 354 ? -13.795 -16.443 24.596 1.00 48.44 354 ILE A CA 1
ATOM 2893 C C . ILE A 1 354 ? -15.063 -15.608 24.791 1.00 48.44 354 ILE A C 1
ATOM 2895 O O . ILE A 1 354 ? -15.157 -14.507 24.258 1.00 48.44 354 ILE A O 1
ATOM 2899 N N . GLU A 1 355 ? -16.070 -16.181 25.447 1.00 35.75 355 GLU A N 1
ATOM 2900 C CA . GLU A 1 355 ? -17.246 -15.444 25.884 1.00 35.75 355 GLU A CA 1
ATOM 2901 C C . GLU A 1 355 ? -16.848 -14.585 27.082 1.00 35.75 355 GLU A C 1
ATOM 2903 O O . GLU A 1 355 ? -16.422 -15.074 28.132 1.00 35.75 355 GLU A O 1
ATOM 2908 N N . GLN A 1 356 ? -16.967 -13.272 26.916 1.00 39.72 356 GLN A N 1
ATOM 2909 C CA . GLN A 1 356 ? -16.919 -12.333 28.022 1.00 39.72 356 GLN A CA 1
ATOM 2910 C C . GLN A 1 356 ? -18.144 -12.542 28.910 1.00 39.72 356 GLN A C 1
ATOM 2912 O O . GLN A 1 356 ? -19.217 -12.006 28.659 1.00 39.72 356 GLN A O 1
ATOM 2917 N N . THR A 1 357 ? -17.967 -13.317 29.978 1.00 37.91 357 THR A N 1
ATOM 2918 C CA . THR A 1 357 ? -18.873 -13.297 31.127 1.00 37.91 357 THR A CA 1
ATOM 2919 C C . THR A 1 357 ? -18.539 -12.099 32.013 1.00 37.91 357 THR A C 1
ATOM 2921 O O . THR A 1 357 ? -17.407 -11.617 32.033 1.00 37.91 357 THR A O 1
ATOM 2924 N N . VAL A 1 358 ? -19.510 -11.588 32.762 1.00 35.56 358 VAL A N 1
ATOM 2925 C CA . VAL A 1 358 ? -19.357 -10.394 33.614 1.00 35.56 358 VAL A CA 1
ATOM 2926 C C . VAL A 1 358 ? -18.198 -10.507 34.629 1.00 35.56 358 VAL A C 1
ATOM 2928 O O . VAL A 1 358 ? -17.569 -9.505 34.964 1.00 35.56 358 VAL A O 1
ATOM 2931 N N . ASP A 1 359 ? -17.825 -11.725 35.033 1.00 37.53 359 ASP A N 1
ATOM 2932 C CA . ASP A 1 359 ? -16.704 -11.996 35.950 1.00 37.53 359 ASP A CA 1
ATOM 2933 C C . ASP A 1 359 ? -15.335 -12.152 35.261 1.00 37.53 359 ASP A C 1
ATOM 2935 O O . ASP A 1 359 ? -14.301 -12.385 35.905 1.00 37.53 359 ASP A O 1
ATOM 2939 N N . SER A 1 360 ? -15.299 -12.041 33.935 1.00 46.47 360 SER A N 1
ATOM 2940 C CA . SER A 1 360 ? -14.100 -12.250 33.139 1.00 46.47 360 SER A CA 1
ATOM 2941 C C . SER A 1 360 ? -13.160 -11.032 33.205 1.00 46.47 360 SER A C 1
ATOM 2943 O O . SER A 1 360 ? -13.335 -9.996 32.564 1.00 46.47 360 SER A O 1
ATOM 2945 N N . LYS A 1 361 ? -12.114 -11.146 34.035 1.00 48.75 361 LYS A N 1
ATOM 2946 C CA . LYS A 1 361 ? -11.144 -10.069 34.326 1.00 48.75 361 LYS A CA 1
ATOM 2947 C C . LYS A 1 361 ? -10.115 -9.883 33.201 1.00 48.75 361 LYS A C 1
ATOM 2949 O O . LYS A 1 361 ? -8.925 -10.132 33.406 1.00 48.75 361 LYS A O 1
ATOM 2954 N N . TYR A 1 362 ? -10.556 -9.428 32.029 1.00 50.97 362 TYR A N 1
ATOM 2955 C CA . TYR A 1 362 ? -9.738 -9.333 30.810 1.00 50.97 362 TYR A CA 1
ATOM 2956 C C . TYR A 1 362 ? -8.710 -8.187 30.761 1.00 50.97 362 TYR A C 1
ATOM 2958 O O . TYR A 1 362 ? -7.971 -8.055 29.790 1.00 50.97 362 TYR A O 1
ATOM 2966 N N . GLY A 1 363 ? -8.543 -7.436 31.852 1.00 47.16 363 GLY A N 1
ATOM 2967 C CA . GLY A 1 363 ? -7.484 -6.432 31.996 1.00 47.16 363 GLY A CA 1
ATOM 2968 C C . GLY A 1 363 ? -6.076 -6.970 32.283 1.00 47.16 363 GLY A C 1
ATOM 2969 O O . GLY A 1 363 ? -5.135 -6.188 32.435 1.00 47.16 363 GLY A O 1
ATOM 2970 N N . LYS A 1 364 ? -5.906 -8.290 32.399 1.00 54.88 364 LYS A N 1
ATOM 2971 C CA . LYS A 1 364 ? -4.619 -8.921 32.722 1.00 54.88 364 LYS A CA 1
ATOM 2972 C C . LYS A 1 364 ? -3.903 -9.406 31.464 1.00 54.88 364 LYS A C 1
ATOM 2974 O O . LYS A 1 364 ? -4.525 -9.647 30.437 1.00 54.88 364 LYS A O 1
ATOM 2979 N N . LYS A 1 365 ? -2.579 -9.543 31.550 1.00 62.19 365 LYS A N 1
ATOM 2980 C CA . LYS A 1 365 ? -1.783 -10.158 30.486 1.00 62.19 365 LYS A CA 1
ATOM 2981 C C . LYS A 1 365 ? -2.078 -11.650 30.443 1.00 62.19 365 LYS A C 1
ATOM 2983 O O . LYS A 1 365 ? -2.011 -12.339 31.466 1.00 62.19 365 LYS A O 1
ATOM 2988 N N . TYR A 1 366 ? -2.396 -12.136 29.257 1.00 71.25 366 TYR A N 1
ATOM 2989 C CA . TYR A 1 366 ? -2.550 -13.558 29.015 1.00 71.25 366 TYR A CA 1
ATOM 2990 C C . TYR A 1 366 ? -1.418 -14.075 28.144 1.00 71.25 366 TYR A C 1
ATOM 2992 O O . TYR A 1 366 ? -0.895 -13.319 27.344 1.00 71.25 366 TYR A O 1
ATOM 3000 N N . LYS A 1 367 ? -1.057 -15.350 28.252 1.00 75.25 367 LYS A N 1
ATOM 3001 C CA . LYS A 1 367 ? -0.137 -16.013 27.328 1.00 75.25 367 LYS A CA 1
ATOM 3002 C C . LYS A 1 367 ? -0.911 -16.819 26.302 1.00 75.25 367 LYS A C 1
ATOM 3004 O O . LYS A 1 367 ? -1.843 -17.546 26.660 1.00 75.25 367 LYS A O 1
ATOM 3009 N N . LEU A 1 368 ? -0.508 -16.678 25.047 1.00 79.75 368 LEU A N 1
ATOM 3010 C CA . LEU A 1 368 ? -1.031 -17.460 23.938 1.00 79.75 368 LEU A CA 1
ATOM 3011 C C . LEU A 1 368 ? -0.431 -18.869 23.965 1.00 79.75 368 LEU A C 1
ATOM 3013 O O . LEU A 1 368 ? 0.748 -19.043 24.241 1.00 79.75 368 LEU A O 1
ATOM 3017 N N . LYS A 1 369 ? -1.231 -19.887 23.659 1.00 76.19 369 LYS A N 1
ATOM 3018 C CA . LYS A 1 369 ? -0.734 -21.231 23.371 1.00 76.19 369 LYS A CA 1
ATOM 3019 C C . LYS A 1 369 ? -1.489 -21.807 22.185 1.00 76.19 369 LYS A C 1
ATOM 3021 O O . LYS A 1 369 ? -2.714 -21.931 22.211 1.00 76.19 369 LYS A O 1
ATOM 3026 N N . TRP A 1 370 ? -0.741 -22.196 21.163 1.00 77.25 370 TRP A N 1
ATOM 3027 C CA . TRP A 1 370 ? -1.287 -22.851 19.986 1.00 77.25 370 TRP A CA 1
ATOM 3028 C C . TRP A 1 370 ? -1.533 -24.340 20.273 1.00 77.25 370 TRP A C 1
ATOM 3030 O O . TRP A 1 370 ? -0.596 -25.033 20.675 1.00 77.25 370 TRP A O 1
ATOM 3040 N N . PRO A 1 371 ? -2.765 -24.857 20.111 1.00 72.25 371 PRO A N 1
ATOM 3041 C CA . PRO A 1 371 ? -3.024 -26.295 20.209 1.00 72.25 371 PRO A CA 1
ATOM 3042 C C . PRO A 1 371 ? -2.388 -27.053 19.036 1.00 72.25 371 PRO A C 1
ATOM 3044 O O . PRO A 1 371 ? -1.854 -28.144 19.213 1.00 72.25 371 PRO A O 1
ATOM 3047 N N . THR A 1 372 ? -2.394 -26.435 17.858 1.00 75.75 372 THR A N 1
ATOM 3048 C CA . THR A 1 372 ? -1.678 -26.860 16.655 1.00 75.75 372 THR A CA 1
ATOM 3049 C C . THR A 1 372 ? -0.926 -25.661 16.091 1.00 75.75 372 THR A C 1
ATOM 3051 O O . THR A 1 372 ? -1.458 -24.554 16.187 1.00 75.75 372 THR A O 1
ATOM 3054 N N . PRO A 1 373 ? 0.266 -25.842 15.494 1.00 79.81 373 PRO A N 1
ATOM 3055 C CA . PRO A 1 373 ? 0.980 -24.744 14.848 1.00 79.81 373 PRO A CA 1
ATOM 3056 C C . PRO A 1 373 ? 0.072 -24.001 13.853 1.00 79.81 373 PRO A C 1
ATOM 3058 O O . PRO A 1 373 ? -0.643 -24.673 13.103 1.00 79.81 373 PRO A O 1
ATOM 3061 N N . PRO A 1 374 ? 0.074 -22.654 13.847 1.00 85.12 374 PRO A N 1
ATOM 3062 C CA . PRO A 1 374 ? -0.789 -21.878 12.964 1.00 85.12 374 PRO A CA 1
ATOM 3063 C C . PRO A 1 374 ? -0.415 -22.126 11.499 1.00 85.12 374 PRO A C 1
ATOM 3065 O O . PRO A 1 374 ? 0.767 -22.181 11.156 1.00 85.12 374 PRO A O 1
ATOM 3068 N N . GLN A 1 375 ? -1.421 -22.272 10.636 1.00 82.00 375 GLN A N 1
ATOM 3069 C CA . GLN A 1 375 ? -1.242 -22.580 9.214 1.00 82.00 375 GLN A CA 1
ATOM 3070 C C . GLN A 1 375 ? -1.774 -21.486 8.292 1.00 82.00 375 GLN A C 1
ATOM 3072 O O . GLN A 1 375 ? -1.411 -21.476 7.127 1.00 82.00 375 GLN A O 1
ATOM 3077 N N . ASN A 1 376 ? -2.613 -20.572 8.773 1.00 83.69 376 ASN A N 1
ATOM 3078 C CA . ASN A 1 376 ? -3.315 -19.602 7.942 1.00 83.69 376 ASN A CA 1
ATOM 3079 C C . ASN A 1 376 ? -3.223 -18.210 8.558 1.00 83.69 376 ASN A C 1
ATOM 3081 O O . ASN A 1 376 ? -3.748 -17.963 9.646 1.00 83.69 376 ASN A O 1
ATOM 3085 N N . VAL A 1 377 ? -2.595 -17.285 7.841 1.00 88.94 377 VAL A N 1
ATOM 3086 C CA . VAL A 1 377 ? -2.461 -15.892 8.263 1.00 88.94 377 VAL A CA 1
ATOM 3087 C C . VAL A 1 377 ? -3.271 -14.981 7.356 1.00 88.94 377 VAL A C 1
ATOM 3089 O O . VAL A 1 377 ? -3.147 -15.041 6.138 1.00 88.94 377 VAL A O 1
ATOM 3092 N N . LEU A 1 378 ? -4.076 -14.101 7.948 1.00 88.06 378 LEU A N 1
ATOM 3093 C CA . LEU A 1 378 ? -4.717 -13.004 7.224 1.00 88.06 378 LEU A CA 1
ATOM 3094 C C . LEU A 1 378 ? -3.865 -11.743 7.358 1.00 88.06 378 LEU A C 1
ATOM 3096 O O . LEU A 1 378 ? -3.592 -11.298 8.471 1.00 88.06 378 LEU A O 1
ATOM 3100 N N . ILE A 1 379 ? -3.459 -11.152 6.236 1.00 89.56 379 ILE A N 1
ATOM 3101 C CA . ILE A 1 379 ? -2.692 -9.907 6.219 1.00 89.56 379 ILE A CA 1
ATOM 3102 C C . ILE A 1 379 ? -3.586 -8.770 5.732 1.00 89.56 379 ILE A C 1
ATOM 3104 O O . ILE A 1 379 ? -4.033 -8.750 4.586 1.00 89.56 379 ILE A O 1
ATOM 3108 N N . ILE A 1 380 ? -3.806 -7.797 6.613 1.00 88.38 380 ILE A N 1
ATOM 3109 C CA . ILE A 1 380 ? -4.602 -6.600 6.347 1.00 88.38 380 ILE A CA 1
ATOM 3110 C C . ILE A 1 380 ? -3.661 -5.419 6.181 1.00 88.38 380 ILE A C 1
ATOM 3112 O O . ILE A 1 380 ? -2.855 -5.102 7.061 1.00 88.38 380 ILE A O 1
ATOM 3116 N N . LYS A 1 381 ? -3.795 -4.726 5.056 1.00 86.19 381 LYS A N 1
ATOM 3117 C CA . LYS A 1 381 ? -2.978 -3.567 4.710 1.00 86.19 381 LYS A CA 1
ATOM 3118 C C . LYS A 1 381 ? -3.872 -2.372 4.429 1.00 86.19 381 LYS A C 1
ATOM 3120 O O . LYS A 1 381 ? -4.873 -2.486 3.732 1.00 86.19 381 LYS A O 1
ATOM 3125 N N . LYS A 1 382 ? -3.458 -1.188 4.888 1.00 81.56 382 LYS A N 1
ATOM 3126 C CA . LYS A 1 382 ? -4.151 0.057 4.532 1.00 81.56 382 LYS A CA 1
ATOM 3127 C C . LYS A 1 382 ? -4.159 0.267 2.994 1.00 81.56 382 LYS A C 1
ATOM 3129 O O . LYS A 1 382 ? -3.091 0.193 2.365 1.00 81.56 382 LYS A O 1
ATOM 3134 N N . PRO A 1 383 ? -5.320 0.554 2.373 1.00 68.88 383 PRO A N 1
ATOM 3135 C CA . PRO A 1 383 ? -5.402 0.822 0.938 1.00 68.88 383 PRO A CA 1
ATOM 3136 C C . PRO A 1 383 ? -4.730 2.157 0.579 1.00 68.88 383 PRO A C 1
ATOM 3138 O O . PRO A 1 383 ? -4.595 3.049 1.418 1.00 68.88 383 PRO A O 1
ATOM 3141 N N . ASN A 1 384 ? -4.295 2.296 -0.680 1.00 66.25 384 ASN A N 1
ATOM 3142 C CA . ASN A 1 384 ? -3.757 3.546 -1.251 1.00 66.25 384 ASN A CA 1
ATOM 3143 C C . ASN A 1 384 ? -2.608 4.212 -0.461 1.00 66.25 384 ASN A C 1
ATOM 3145 O O . ASN A 1 384 ? -2.525 5.435 -0.359 1.00 66.25 384 ASN A O 1
ATOM 3149 N N . THR A 1 385 ? -1.703 3.409 0.096 1.00 66.69 385 THR A N 1
ATOM 3150 C CA . THR A 1 385 ? -0.522 3.888 0.829 1.00 66.69 385 THR A CA 1
ATOM 3151 C C . THR A 1 385 ? 0.637 4.296 -0.085 1.00 66.69 385 THR A C 1
ATOM 3153 O O . THR A 1 385 ? 0.615 4.059 -1.292 1.00 66.69 385 THR A O 1
ATOM 3156 N N . THR A 1 386 ? 1.667 4.908 0.509 1.00 66.88 386 THR A N 1
ATOM 3157 C CA . THR A 1 386 ? 2.921 5.269 -0.163 1.00 66.88 386 THR A CA 1
ATOM 3158 C C . THR A 1 386 ? 3.636 4.046 -0.747 1.00 66.88 386 THR A C 1
ATOM 3160 O O . THR A 1 386 ? 3.471 2.923 -0.267 1.00 66.88 386 THR A O 1
ATOM 3163 N N . PHE A 1 387 ? 4.491 4.286 -1.746 1.00 64.12 387 PHE A N 1
ATOM 3164 C CA . PHE A 1 387 ? 5.337 3.262 -2.373 1.00 64.12 387 PHE A CA 1
ATOM 3165 C C . PHE A 1 387 ? 6.153 2.457 -1.346 1.00 64.12 387 PHE A C 1
ATOM 3167 O O . PHE A 1 387 ? 6.281 1.243 -1.464 1.00 64.12 387 PHE A O 1
ATOM 3174 N N . THR A 1 388 ? 6.652 3.114 -0.296 1.00 66.44 388 THR A N 1
ATOM 3175 C CA . THR A 1 388 ? 7.405 2.459 0.781 1.00 66.44 388 THR A CA 1
ATOM 3176 C C . THR A 1 388 ? 6.565 1.423 1.530 1.00 66.44 388 THR A C 1
ATOM 3178 O O . THR A 1 388 ? 7.030 0.313 1.749 1.00 66.44 388 THR A O 1
ATOM 3181 N N . ALA A 1 389 ? 5.313 1.741 1.870 1.00 73.31 389 ALA A N 1
ATOM 3182 C CA . ALA A 1 389 ? 4.426 0.812 2.574 1.00 73.31 389 ALA A CA 1
ATOM 3183 C C . ALA A 1 389 ? 4.006 -0.380 1.697 1.00 73.31 389 ALA A C 1
ATOM 3185 O O . ALA A 1 389 ? 3.825 -1.488 2.196 1.00 73.31 389 ALA A O 1
ATOM 3186 N N . ASP A 1 390 ? 3.863 -0.156 0.388 1.00 80.31 390 ASP A N 1
ATOM 3187 C CA . ASP A 1 390 ? 3.625 -1.225 -0.583 1.00 80.31 390 ASP A CA 1
ATOM 3188 C C . ASP A 1 390 ? 4.829 -2.174 -0.677 1.00 80.31 390 ASP A C 1
ATOM 3190 O O . ASP A 1 390 ? 4.655 -3.388 -0.622 1.00 80.31 390 ASP A O 1
ATOM 3194 N N . ARG A 1 391 ? 6.051 -1.630 -0.739 1.00 77.56 391 ARG A N 1
ATOM 3195 C CA . ARG A 1 391 ? 7.286 -2.420 -0.743 1.00 77.56 391 ARG A CA 1
ATOM 3196 C C . ARG A 1 391 ? 7.437 -3.247 0.532 1.00 77.56 391 ARG A C 1
ATOM 3198 O O . ARG A 1 391 ? 7.695 -4.439 0.448 1.00 77.56 391 ARG A O 1
ATOM 3205 N N . THR A 1 392 ? 7.243 -2.639 1.700 1.00 81.31 392 THR A N 1
ATOM 3206 C CA . THR A 1 392 ? 7.374 -3.358 2.972 1.00 81.31 392 THR A CA 1
ATOM 3207 C C . THR A 1 392 ? 6.330 -4.464 3.120 1.00 81.31 392 THR A C 1
ATOM 3209 O O . THR A 1 392 ? 6.616 -5.503 3.699 1.00 81.31 392 THR A O 1
ATOM 3212 N N . PHE A 1 393 ? 5.126 -4.288 2.572 1.00 85.38 393 PHE A N 1
ATOM 3213 C CA . PHE A 1 393 ? 4.135 -5.364 2.527 1.00 85.38 393 PHE A CA 1
ATOM 3214 C C . PHE A 1 393 ? 4.605 -6.564 1.697 1.00 85.38 393 PHE A C 1
ATOM 3216 O O . PHE A 1 393 ? 4.452 -7.696 2.150 1.00 85.38 393 PHE A O 1
ATOM 3223 N N . VAL A 1 394 ? 5.210 -6.322 0.529 1.00 83.94 394 VAL A N 1
ATOM 3224 C CA . VAL A 1 394 ? 5.806 -7.389 -0.292 1.00 83.94 394 VAL A CA 1
ATOM 3225 C C . VAL A 1 394 ? 6.951 -8.068 0.462 1.00 83.94 394 VAL A C 1
ATOM 3227 O O . VAL A 1 394 ? 6.943 -9.287 0.573 1.00 83.94 394 VAL A O 1
ATOM 3230 N N . GLU A 1 395 ? 7.854 -7.297 1.077 1.00 85.62 395 GLU A N 1
ATOM 3231 C CA . GLU A 1 395 ? 8.970 -7.832 1.878 1.00 85.62 395 GLU A CA 1
ATOM 3232 C C . GLU A 1 395 ? 8.480 -8.734 3.029 1.00 85.62 395 GLU A C 1
ATOM 3234 O O . GLU A 1 395 ? 9.058 -9.790 3.280 1.00 85.62 395 GLU A O 1
ATOM 3239 N N . VAL A 1 396 ? 7.388 -8.360 3.710 1.00 87.88 396 VAL A N 1
ATOM 3240 C CA . VAL A 1 396 ? 6.777 -9.185 4.768 1.00 87.88 396 VAL A CA 1
ATOM 3241 C C . VAL A 1 396 ? 6.219 -10.494 4.204 1.00 87.88 396 VAL A C 1
ATOM 3243 O O . VAL A 1 396 ? 6.393 -11.539 4.828 1.00 87.88 396 VAL A O 1
ATOM 3246 N N . ILE A 1 397 ? 5.553 -10.456 3.047 1.00 86.75 397 ILE A N 1
ATOM 3247 C CA . ILE A 1 397 ? 4.981 -11.654 2.415 1.00 86.75 397 ILE A CA 1
ATOM 3248 C C . ILE A 1 397 ? 6.075 -12.599 1.922 1.00 86.75 397 ILE A C 1
ATOM 3250 O O . ILE A 1 397 ? 6.005 -13.794 2.202 1.00 86.75 397 ILE A O 1
ATOM 3254 N N . GLU A 1 398 ? 7.089 -12.074 1.234 1.00 84.38 398 GLU A N 1
ATOM 3255 C CA . GLU A 1 398 ? 8.234 -12.855 0.761 1.00 84.38 398 GLU A CA 1
ATOM 3256 C C . GLU A 1 398 ? 8.939 -13.534 1.938 1.00 84.38 398 GLU A C 1
ATOM 3258 O O . GLU A 1 398 ? 9.130 -14.749 1.929 1.00 84.38 398 GLU A O 1
ATOM 3263 N N . TRP A 1 399 ? 9.218 -12.785 3.010 1.00 90.06 399 TRP A N 1
ATOM 3264 C CA . TRP A 1 399 ? 9.839 -13.341 4.211 1.00 90.06 399 TRP A CA 1
ATOM 3265 C C . TRP A 1 399 ? 8.986 -14.429 4.880 1.00 90.06 399 TRP A C 1
ATOM 3267 O O . TRP A 1 399 ? 9.526 -15.457 5.301 1.00 90.06 399 TRP A O 1
ATOM 3277 N N . LEU A 1 400 ? 7.666 -14.226 4.984 1.00 86.44 400 LEU A N 1
ATOM 3278 C CA . LEU A 1 400 ? 6.745 -15.227 5.534 1.00 86.44 400 LEU A CA 1
ATOM 3279 C C . LEU A 1 400 ? 6.771 -16.511 4.708 1.00 86.44 400 LEU A C 1
ATOM 3281 O O . LEU A 1 400 ? 6.826 -17.597 5.280 1.00 86.44 400 LEU A O 1
ATOM 3285 N N . HIS A 1 401 ? 6.762 -16.382 3.383 1.00 83.00 401 HIS A N 1
ATOM 3286 C CA . HIS A 1 401 ? 6.771 -17.517 2.473 1.00 83.00 401 HIS A CA 1
ATOM 3287 C C . HIS A 1 401 ? 8.103 -18.283 2.507 1.00 83.00 401 HIS A C 1
ATOM 3289 O O . HIS A 1 401 ? 8.101 -19.511 2.559 1.00 83.00 401 HIS A O 1
ATOM 3295 N N . GLU A 1 402 ? 9.237 -17.575 2.542 1.00 83.94 402 GLU A N 1
ATOM 3296 C CA . GLU A 1 402 ? 10.573 -18.177 2.635 1.00 83.94 402 GLU A CA 1
ATOM 3297 C C . GLU A 1 402 ? 10.813 -18.869 3.985 1.00 83.94 402 GLU A C 1
ATOM 3299 O O . GLU A 1 402 ? 11.381 -19.960 4.039 1.00 83.94 402 GLU A O 1
ATOM 3304 N N . THR A 1 403 ? 10.377 -18.246 5.083 1.00 87.94 403 THR A N 1
ATOM 3305 C CA . THR A 1 403 ? 10.644 -18.740 6.444 1.00 87.94 403 THR A CA 1
ATOM 3306 C C . THR A 1 403 ? 9.653 -19.827 6.866 1.00 87.94 403 THR A C 1
ATOM 3308 O O . THR A 1 403 ? 10.029 -20.779 7.553 1.00 87.94 403 THR A O 1
ATOM 3311 N N . TYR A 1 404 ? 8.387 -19.705 6.458 1.00 85.25 404 TYR A N 1
ATOM 3312 C CA . TYR A 1 404 ? 7.295 -20.599 6.837 1.00 85.25 404 TYR A CA 1
ATOM 3313 C C . TYR A 1 404 ? 6.546 -21.095 5.585 1.00 85.25 404 TYR A C 1
ATOM 3315 O O . TYR A 1 404 ? 5.404 -20.700 5.352 1.00 85.25 404 TYR A O 1
ATOM 3323 N N . PRO A 1 405 ? 7.130 -22.016 4.793 1.00 77.88 405 PRO A N 1
ATOM 3324 C CA . PRO A 1 405 ? 6.553 -22.457 3.515 1.00 77.88 405 PRO A CA 1
ATOM 3325 C C . PRO A 1 405 ? 5.199 -23.173 3.650 1.00 77.88 405 PRO A C 1
ATOM 3327 O O . PRO A 1 405 ? 4.442 -23.253 2.689 1.00 77.88 405 PRO A O 1
ATOM 3330 N N . ASN A 1 406 ? 4.881 -23.682 4.845 1.00 78.88 406 ASN A N 1
ATOM 3331 C CA . ASN A 1 406 ? 3.605 -24.336 5.148 1.00 78.88 406 ASN A CA 1
ATOM 3332 C C . ASN A 1 406 ? 2.505 -23.351 5.596 1.00 78.88 406 ASN A C 1
ATOM 3334 O O . ASN A 1 406 ? 1.402 -23.789 5.919 1.00 78.88 406 ASN A O 1
ATOM 3338 N N . LEU A 1 407 ? 2.809 -22.051 5.685 1.00 82.25 407 LEU A N 1
ATOM 3339 C CA . LEU A 1 407 ? 1.864 -21.021 6.100 1.00 82.25 407 LEU A CA 1
ATOM 3340 C C . LEU A 1 407 ? 1.122 -20.471 4.874 1.00 82.25 407 LEU A C 1
ATOM 3342 O O . LEU A 1 407 ? 1.710 -19.844 3.995 1.00 82.25 407 LEU A O 1
ATOM 3346 N N . ASN A 1 408 ? -0.189 -20.674 4.834 1.00 80.75 408 ASN A N 1
ATOM 3347 C CA . ASN A 1 408 ? -1.074 -20.089 3.841 1.00 80.75 408 ASN A CA 1
ATOM 3348 C C . ASN A 1 408 ? -1.298 -18.611 4.160 1.00 80.75 408 ASN A C 1
ATOM 3350 O O . ASN A 1 408 ? -1.705 -18.252 5.269 1.00 80.75 408 ASN A O 1
ATOM 3354 N N . ILE A 1 409 ? -1.070 -17.757 3.169 1.00 82.56 409 ILE A N 1
ATOM 3355 C CA . ILE A 1 409 ? -1.251 -16.314 3.289 1.00 82.56 409 ILE A CA 1
ATOM 3356 C C . ILE A 1 409 ? -2.604 -15.942 2.674 1.00 82.56 409 ILE A C 1
ATOM 3358 O O . ILE A 1 409 ? -2.973 -16.393 1.594 1.00 82.56 409 ILE A O 1
ATOM 3362 N N . ILE A 1 410 ? -3.379 -15.133 3.382 1.00 81.69 410 ILE A N 1
ATOM 3363 C CA . ILE A 1 410 ? -4.682 -14.641 2.941 1.00 81.69 410 ILE A CA 1
ATOM 3364 C C . ILE A 1 410 ? -4.582 -13.121 2.873 1.00 81.69 410 ILE A C 1
ATOM 3366 O O . ILE A 1 410 ? -4.128 -12.476 3.818 1.00 81.69 410 ILE A O 1
ATOM 3370 N N . ILE A 1 411 ? -4.999 -12.548 1.749 1.00 81.06 411 ILE A N 1
ATOM 3371 C CA . ILE A 1 411 ? -4.994 -11.104 1.498 1.00 81.06 411 ILE A CA 1
ATOM 3372 C C . ILE A 1 411 ? -6.354 -10.666 0.960 1.00 81.06 411 ILE A C 1
ATOM 3374 O O . ILE A 1 411 ? -7.065 -11.444 0.323 1.00 81.06 411 ILE A O 1
ATOM 3378 N N . GLU A 1 412 ? -6.721 -9.412 1.218 1.00 76.38 412 GLU A N 1
ATOM 3379 C CA . GLU A 1 412 ? -7.977 -8.849 0.722 1.00 76.38 412 GLU A CA 1
ATOM 3380 C C . GLU A 1 412 ? -7.946 -8.650 -0.797 1.00 76.38 412 GLU A C 1
ATOM 3382 O O . GLU A 1 412 ? -6.913 -8.278 -1.363 1.00 76.38 412 GLU A O 1
ATOM 3387 N N . SER A 1 413 ? -9.093 -8.845 -1.456 1.00 69.06 413 SER A N 1
ATOM 3388 C CA . SER A 1 413 ? -9.203 -8.771 -2.920 1.00 69.06 413 SER A CA 1
ATOM 3389 C C . SER A 1 413 ? -8.709 -7.441 -3.498 1.00 69.06 413 SER A C 1
ATOM 3391 O O . SER A 1 413 ? -7.960 -7.450 -4.470 1.00 69.06 413 SER A O 1
ATOM 3393 N N . GLU A 1 414 ? -9.034 -6.303 -2.876 1.00 70.19 414 GLU A N 1
ATOM 3394 C CA . GLU A 1 414 ? -8.577 -4.980 -3.336 1.00 70.19 414 GLU A CA 1
ATOM 3395 C C . GLU A 1 414 ? -7.039 -4.865 -3.327 1.00 70.19 414 GLU A C 1
ATOM 3397 O O . GLU A 1 414 ? -6.423 -4.314 -4.243 1.00 70.19 414 GLU A O 1
ATOM 3402 N N . VAL A 1 415 ? -6.392 -5.451 -2.315 1.00 74.31 415 VAL A N 1
ATOM 3403 C CA . VAL A 1 415 ? -4.929 -5.483 -2.206 1.00 74.31 415 VAL A CA 1
ATOM 3404 C C . VAL A 1 415 ? -4.347 -6.468 -3.226 1.00 74.31 415 VAL A C 1
ATOM 3406 O O . VAL A 1 415 ? -3.396 -6.129 -3.930 1.00 74.31 415 VAL A O 1
ATOM 3409 N N . ALA A 1 416 ? -4.947 -7.649 -3.382 1.00 70.19 416 ALA A N 1
ATOM 3410 C CA . ALA A 1 416 ? -4.535 -8.652 -4.366 1.00 70.19 416 ALA A CA 1
ATOM 3411 C C . ALA A 1 416 ? -4.680 -8.170 -5.824 1.00 70.19 416 ALA A C 1
ATOM 3413 O O . ALA A 1 416 ? -3.926 -8.578 -6.709 1.00 70.19 416 ALA A O 1
ATOM 3414 N N . GLU A 1 417 ? -5.646 -7.296 -6.112 1.00 68.50 417 GLU A N 1
ATOM 3415 C CA . GLU A 1 417 ? -5.801 -6.675 -7.429 1.00 68.50 417 GLU A CA 1
ATOM 3416 C C . GLU A 1 417 ? -4.687 -5.682 -7.743 1.00 68.50 417 GLU A C 1
ATOM 3418 O O . GLU A 1 417 ? -4.206 -5.640 -8.881 1.00 68.50 417 GLU A O 1
ATOM 3423 N N . LYS A 1 418 ? -4.247 -4.927 -6.731 1.00 69.50 418 LYS A N 1
ATOM 3424 C CA . LYS A 1 418 ? -3.128 -3.992 -6.849 1.00 69.50 418 LYS A CA 1
ATOM 3425 C C . LYS A 1 418 ? -1.801 -4.721 -7.075 1.00 69.50 418 LYS A C 1
ATOM 3427 O O . LYS A 1 418 ? -0.998 -4.277 -7.891 1.00 69.50 418 LYS A O 1
ATOM 3432 N N . PHE A 1 419 ? -1.588 -5.844 -6.395 1.00 68.19 419 PHE A N 1
ATOM 3433 C CA . PHE A 1 419 ? -0.368 -6.642 -6.499 1.00 68.19 419 PHE A CA 1
ATOM 3434 C C . PHE A 1 419 ? -0.633 -7.943 -7.259 1.00 68.19 419 PHE A C 1
ATOM 3436 O O . PHE A 1 419 ? -0.801 -9.007 -6.667 1.00 68.19 419 PHE A O 1
ATOM 3443 N N . ARG A 1 420 ? -0.654 -7.869 -8.596 1.00 59.12 420 ARG A N 1
ATOM 3444 C CA . ARG A 1 420 ? -0.923 -9.040 -9.451 1.00 59.12 420 ARG A CA 1
ATOM 3445 C C . ARG A 1 420 ? 0.066 -10.191 -9.242 1.00 59.12 420 ARG A C 1
ATOM 3447 O O . ARG A 1 420 ? -0.349 -11.335 -9.385 1.00 59.12 420 ARG A O 1
ATOM 3454 N N . GLU A 1 421 ? 1.314 -9.889 -8.875 1.00 55.53 421 GLU A N 1
ATOM 3455 C CA . GLU A 1 421 ? 2.345 -10.887 -8.535 1.00 55.53 421 GLU A CA 1
ATOM 3456 C C . GLU A 1 421 ? 1.978 -11.673 -7.258 1.00 55.53 421 GLU A C 1
ATOM 3458 O O . GLU A 1 421 ? 2.276 -12.855 -7.145 1.00 55.53 421 GLU A O 1
ATOM 3463 N N . LEU A 1 422 ? 1.241 -11.054 -6.323 1.00 52.88 422 LEU A N 1
ATOM 3464 C CA . LEU A 1 422 ? 0.848 -11.678 -5.055 1.00 52.88 422 LEU A CA 1
ATOM 3465 C C . LEU A 1 422 ? -0.404 -12.562 -5.154 1.00 52.88 422 LEU A C 1
ATOM 3467 O O . LEU A 1 422 ? -0.769 -13.218 -4.178 1.00 52.88 422 LEU A O 1
ATOM 3471 N N . ARG A 1 423 ? -1.061 -12.619 -6.321 1.00 49.53 423 ARG A N 1
ATOM 3472 C CA . ARG A 1 423 ? -2.198 -13.530 -6.548 1.00 49.53 423 ARG A CA 1
ATOM 3473 C C . ARG A 1 423 ? -1.803 -15.001 -6.412 1.00 49.53 423 ARG A C 1
ATOM 3475 O O . ARG A 1 423 ? -2.672 -15.815 -6.124 1.00 49.53 423 ARG A O 1
ATOM 3482 N N . GLU A 1 424 ? -0.521 -15.329 -6.584 1.00 49.00 424 GLU A N 1
ATOM 3483 C CA . GLU A 1 424 ? 0.013 -16.679 -6.357 1.00 49.00 424 GLU A CA 1
ATOM 3484 C C . GLU A 1 424 ? -0.050 -17.095 -4.876 1.00 49.00 424 GLU A C 1
ATOM 3486 O O . GLU A 1 424 ? -0.156 -18.283 -4.580 1.00 49.00 424 GLU A O 1
ATOM 3491 N N . PHE A 1 425 ? -0.051 -16.129 -3.948 1.00 49.50 425 PHE A N 1
ATOM 3492 C CA . PHE A 1 425 ? -0.088 -16.381 -2.505 1.00 49.50 425 PHE A CA 1
ATOM 3493 C C . PHE A 1 425 ? -1.491 -16.312 -1.905 1.00 49.50 425 PHE A C 1
ATOM 3495 O O . PHE A 1 425 ? -1.641 -16.658 -0.742 1.00 49.50 425 PHE A O 1
ATOM 3502 N N . ALA A 1 426 ? -2.506 -15.862 -2.650 1.00 45.84 426 ALA A N 1
ATOM 3503 C CA . ALA A 1 426 ? -3.870 -15.724 -2.149 1.00 45.84 426 ALA A CA 1
ATOM 3504 C C . ALA A 1 426 ? -4.604 -17.075 -2.198 1.00 45.84 426 ALA A C 1
ATOM 3506 O O . ALA A 1 426 ? -5.192 -17.451 -3.214 1.00 45.84 426 ALA A O 1
ATOM 3507 N N . TYR A 1 427 ? -4.577 -17.813 -1.088 1.00 47.78 427 TYR A N 1
ATOM 3508 C CA . TYR A 1 427 ? -5.296 -19.080 -0.971 1.00 47.78 427 TYR A CA 1
ATOM 3509 C C . TYR A 1 427 ? -6.703 -18.852 -0.411 1.00 47.78 427 TYR A C 1
ATOM 3511 O O . TYR A 1 427 ? -6.882 -18.254 0.650 1.00 47.78 427 TYR A O 1
ATOM 3519 N N . ALA A 1 428 ? -7.724 -19.365 -1.104 1.00 45.22 428 ALA A N 1
ATOM 3520 C CA . ALA A 1 428 ? -9.069 -19.470 -0.550 1.00 45.22 428 ALA A CA 1
ATOM 3521 C C . ALA A 1 428 ? -9.073 -20.568 0.524 1.00 45.22 428 ALA A C 1
ATOM 3523 O O . ALA A 1 428 ? -9.258 -21.745 0.215 1.00 45.22 428 ALA A O 1
ATOM 3524 N N . VAL A 1 429 ? -8.811 -20.192 1.776 1.00 50.62 429 VAL A N 1
ATOM 3525 C CA . VAL A 1 429 ? -8.834 -21.125 2.908 1.00 50.62 429 VAL A CA 1
ATOM 3526 C C . VAL A 1 429 ? -10.114 -20.948 3.709 1.00 50.62 429 VAL A C 1
ATOM 3528 O O . VAL A 1 429 ? -10.673 -19.863 3.787 1.00 50.62 429 VAL A O 1
ATOM 3531 N N . SER A 1 430 ? -10.587 -22.033 4.317 1.00 52.81 430 SER A N 1
ATOM 3532 C CA . SER A 1 430 ? -11.790 -22.054 5.139 1.00 52.81 430 SER A CA 1
ATOM 3533 C C . SER A 1 430 ? -11.559 -21.649 6.598 1.00 52.81 430 SER A C 1
ATOM 3535 O O . SER A 1 430 ? -12.523 -21.758 7.357 1.00 52.81 430 SER A O 1
ATOM 3537 N N . LYS A 1 431 ? -10.340 -21.231 7.015 1.00 69.31 431 LYS A N 1
ATOM 3538 C CA . LYS A 1 431 ? -10.037 -20.753 8.385 1.00 69.31 431 LYS A CA 1
ATOM 3539 C C . LYS A 1 431 ? -8.872 -19.747 8.480 1.00 69.31 431 LYS A C 1
ATOM 3541 O O . LYS A 1 431 ? -7.950 -19.822 7.676 1.00 69.31 431 LYS A O 1
ATOM 3546 N N . VAL A 1 432 ? -8.897 -18.859 9.486 1.00 81.62 432 VAL A N 1
ATOM 3547 C CA . VAL A 1 432 ? -7.796 -17.929 9.855 1.00 81.62 432 VAL A CA 1
ATOM 3548 C C . VAL A 1 432 ? -7.281 -18.249 11.265 1.00 81.62 432 VAL A C 1
ATOM 3550 O O . VAL A 1 432 ? -8.079 -18.311 12.205 1.00 81.62 432 VAL A O 1
ATOM 3553 N N . ASP A 1 433 ? -5.965 -18.431 11.420 1.00 83.69 433 ASP A N 1
ATOM 3554 C CA . ASP A 1 433 ? -5.311 -18.706 12.711 1.00 83.69 433 ASP A CA 1
ATOM 3555 C C . ASP A 1 433 ? -4.899 -17.425 13.441 1.00 83.69 433 ASP A C 1
ATOM 3557 O O . ASP A 1 433 ? -5.135 -17.292 14.639 1.00 83.69 433 ASP A O 1
ATOM 3561 N N . PHE A 1 434 ? -4.296 -16.471 12.730 1.00 90.00 434 PHE A N 1
ATOM 3562 C CA . PHE A 1 434 ? -3.920 -15.162 13.266 1.00 90.00 434 PHE A CA 1
ATOM 3563 C C . PHE A 1 434 ? -3.931 -14.092 12.173 1.00 90.00 434 PHE A C 1
ATOM 3565 O O . PHE A 1 434 ? -3.987 -14.391 10.978 1.00 90.00 434 PHE A O 1
ATOM 3572 N N . ILE A 1 435 ? -3.891 -12.830 12.595 1.00 91.94 435 ILE A N 1
ATOM 3573 C CA . ILE A 1 435 ? -4.029 -11.672 11.713 1.00 91.94 435 ILE A CA 1
ATOM 3574 C C . ILE A 1 435 ? -2.821 -10.759 11.878 1.00 91.94 435 ILE A C 1
ATOM 3576 O O . ILE A 1 435 ? -2.470 -10.391 12.998 1.00 91.94 435 ILE A O 1
ATOM 3580 N N . ILE A 1 436 ? -2.216 -10.359 10.762 1.00 93.50 436 ILE A N 1
ATOM 3581 C CA . ILE A 1 436 ? -1.178 -9.330 10.705 1.00 93.50 436 ILE A CA 1
ATOM 3582 C C . ILE A 1 436 ? -1.801 -8.059 10.140 1.00 93.50 436 ILE A C 1
ATOM 3584 O O . ILE A 1 436 ? -2.309 -8.062 9.020 1.00 93.50 436 ILE A O 1
ATOM 3588 N N . THR A 1 437 ? -1.718 -6.951 10.871 1.00 92.06 437 THR A N 1
ATOM 3589 C CA . THR A 1 437 ? -2.137 -5.646 10.355 1.00 92.06 437 THR A CA 1
ATOM 3590 C C . THR A 1 437 ? -0.934 -4.752 10.081 1.00 92.06 437 THR A C 1
ATOM 3592 O O . THR A 1 437 ? -0.051 -4.584 10.921 1.00 92.06 437 THR A O 1
ATOM 3595 N N . LEU A 1 438 ? -0.905 -4.165 8.886 1.00 90.00 438 LEU A N 1
ATOM 3596 C CA . LEU A 1 438 ? 0.162 -3.301 8.396 1.00 90.00 438 LEU A CA 1
ATOM 3597 C C . LEU A 1 438 ? -0.400 -1.909 8.077 1.00 90.00 438 LEU A C 1
ATOM 3599 O O . LEU A 1 438 ? -1.093 -1.719 7.070 1.00 90.00 438 LEU A O 1
ATOM 3603 N N . GLY A 1 439 ? -0.132 -0.918 8.933 1.00 87.06 439 GLY A N 1
ATOM 3604 C CA . GLY A 1 439 ? -0.580 0.453 8.683 1.00 87.06 439 GLY A CA 1
ATOM 3605 C C . GLY A 1 439 ? -0.816 1.296 9.933 1.00 87.06 439 GLY A C 1
ATOM 3606 O O . GLY A 1 439 ? 0.075 1.429 10.761 1.00 87.06 439 GLY A O 1
ATOM 3607 N N . GLY A 1 440 ? -1.988 1.942 9.982 1.00 84.75 440 GLY A N 1
ATOM 3608 C CA . GLY A 1 440 ? -2.478 2.820 11.059 1.00 84.75 440 GLY A CA 1
ATOM 3609 C C . GLY A 1 440 ? -3.492 2.108 11.971 1.00 84.75 440 GLY A C 1
ATOM 3610 O O . GLY A 1 440 ? -3.910 1.005 11.645 1.00 84.75 440 GLY A O 1
ATOM 3611 N N . ASP A 1 441 ? -3.981 2.761 13.031 1.00 85.25 441 ASP A N 1
ATOM 3612 C CA . ASP A 1 441 ? -5.024 2.204 13.924 1.00 85.25 441 ASP A CA 1
ATOM 3613 C C . ASP A 1 441 ? -6.280 1.720 13.160 1.00 85.25 441 ASP A C 1
ATOM 3615 O O . ASP A 1 441 ? -6.888 0.709 13.510 1.00 85.25 441 ASP A O 1
ATOM 3619 N N . GLY A 1 442 ? -6.616 2.377 12.043 1.00 86.81 442 GLY A N 1
ATOM 3620 C CA . GLY A 1 442 ? -7.742 1.995 11.184 1.00 86.81 442 GLY A CA 1
ATOM 3621 C C . GLY A 1 442 ? -7.653 0.592 10.566 1.00 86.81 442 GLY A C 1
ATOM 3622 O O . GLY A 1 442 ? -8.685 0.045 10.194 1.00 86.81 442 GLY A O 1
ATOM 3623 N N . THR A 1 443 ? -6.470 -0.032 10.476 1.00 89.25 443 THR A N 1
ATOM 3624 C CA . THR A 1 443 ? -6.363 -1.422 9.987 1.00 89.25 443 THR A CA 1
ATOM 3625 C C . THR A 1 443 ? -6.906 -2.424 11.003 1.00 89.25 443 THR A C 1
ATOM 3627 O O . THR A 1 443 ? -7.481 -3.441 10.621 1.00 89.25 443 THR A O 1
ATOM 3630 N N . ILE A 1 444 ? -6.788 -2.125 12.299 1.00 89.81 444 ILE A N 1
ATOM 3631 C CA . ILE A 1 444 ? -7.347 -2.956 13.368 1.00 89.81 444 ILE A CA 1
ATOM 3632 C C . ILE A 1 444 ? -8.858 -2.734 13.472 1.00 89.81 444 ILE A C 1
ATOM 3634 O O . ILE A 1 444 ? -9.593 -3.700 13.634 1.00 89.81 444 ILE A O 1
ATOM 3638 N N . LEU A 1 445 ? -9.345 -1.501 13.290 1.00 89.75 445 LEU A N 1
ATOM 3639 C CA . LEU A 1 445 ? -10.791 -1.240 13.201 1.00 89.75 445 LEU A CA 1
ATOM 3640 C C . LEU A 1 445 ? -11.418 -1.968 12.009 1.00 89.75 445 LEU A C 1
ATOM 3642 O O . LEU A 1 445 ? -12.473 -2.584 12.135 1.00 89.75 445 LEU A O 1
ATOM 3646 N N . HIS A 1 446 ? -10.726 -1.972 10.865 1.00 87.81 446 HIS A N 1
ATOM 3647 C CA . HIS A 1 446 ? -11.133 -2.777 9.718 1.00 87.81 446 HIS A CA 1
ATOM 3648 C C . HIS A 1 446 ? -11.173 -4.265 10.071 1.00 87.81 446 HIS A C 1
ATOM 3650 O O . HIS A 1 446 ? -12.188 -4.909 9.835 1.00 87.81 446 HIS A O 1
ATOM 3656 N N . THR A 1 447 ? -10.137 -4.771 10.751 1.00 89.19 447 THR A N 1
ATOM 3657 C CA . THR A 1 447 ? -10.111 -6.148 11.275 1.00 89.19 447 THR A CA 1
ATOM 3658 C C . THR A 1 447 ? -11.316 -6.440 12.170 1.00 89.19 447 THR A C 1
ATOM 3660 O O . THR A 1 447 ? -11.956 -7.466 11.992 1.00 89.19 447 THR A O 1
ATOM 3663 N N . SER A 1 448 ? -11.674 -5.539 13.091 1.00 87.62 448 SER A N 1
ATOM 3664 C CA . SER A 1 448 ? -12.860 -5.688 13.947 1.00 87.62 448 SER A CA 1
ATOM 3665 C C . SER A 1 448 ? -14.139 -5.854 13.126 1.00 87.62 448 SER A C 1
ATOM 3667 O O . SER A 1 448 ? -14.951 -6.718 13.437 1.00 87.62 448 SER A O 1
ATOM 3669 N N . SER A 1 449 ? -14.291 -5.068 12.054 1.00 83.56 449 SER A N 1
ATOM 3670 C CA . SER A 1 449 ? -15.473 -5.119 11.186 1.00 83.56 449 SER A CA 1
ATOM 3671 C C . SER A 1 449 ? -15.546 -6.343 10.269 1.00 83.56 449 SER A C 1
ATOM 3673 O O . SER A 1 449 ? -16.575 -6.557 9.645 1.00 83.56 449 SER A O 1
ATOM 3675 N N . LEU A 1 450 ? -14.470 -7.129 10.163 1.00 81.12 450 LEU A N 1
ATOM 3676 C CA . LEU A 1 450 ? -14.452 -8.373 9.388 1.00 81.12 450 LEU A CA 1
ATOM 3677 C C . LEU A 1 450 ? -14.931 -9.590 10.199 1.00 81.12 450 LEU A C 1
ATOM 3679 O O . LEU A 1 450 ? -15.172 -10.645 9.619 1.00 81.12 450 LEU A O 1
ATOM 3683 N N . PHE A 1 451 ? -15.024 -9.466 11.527 1.00 81.12 451 PHE A N 1
ATOM 3684 C CA . PHE A 1 451 ? -15.360 -10.565 12.431 1.00 81.12 451 PHE A CA 1
ATOM 3685 C C . PHE A 1 451 ? -16.429 -10.129 13.436 1.00 81.12 451 PHE A C 1
ATOM 3687 O O . PHE A 1 451 ? -16.123 -9.505 14.453 1.00 81.12 451 PHE A O 1
ATOM 3694 N N . ASP A 1 452 ? -17.678 -10.522 13.205 1.00 75.12 452 ASP A N 1
ATOM 3695 C CA . ASP A 1 452 ? -18.795 -10.157 14.092 1.00 75.12 452 ASP A CA 1
ATOM 3696 C C . ASP A 1 452 ? -18.766 -10.903 15.430 1.00 75.12 452 ASP A C 1
ATOM 3698 O O . ASP A 1 452 ? -19.234 -10.410 16.454 1.00 75.12 452 ASP A O 1
ATOM 3702 N N . GLN A 1 453 ? -18.157 -12.088 15.442 1.00 78.56 453 GLN A N 1
ATOM 3703 C CA . GLN A 1 453 ? -17.956 -12.898 16.638 1.00 78.56 453 GLN A CA 1
ATOM 3704 C C . GLN A 1 453 ? -16.496 -12.831 17.092 1.00 78.56 453 GLN A C 1
ATOM 3706 O O . GLN A 1 453 ? -15.828 -11.805 16.977 1.00 78.56 453 GLN A O 1
ATOM 3711 N N . ALA A 1 454 ? -15.978 -13.914 17.659 1.00 78.12 454 ALA A N 1
ATOM 3712 C CA . ALA A 1 454 ? -14.634 -13.929 18.190 1.00 78.12 454 ALA A CA 1
ATOM 3713 C C . ALA A 1 454 ? -13.563 -13.812 17.091 1.00 78.12 454 ALA A C 1
ATOM 3715 O O . ALA A 1 454 ? -13.618 -14.476 16.057 1.00 78.12 454 ALA A O 1
ATOM 3716 N N . VAL A 1 455 ? -12.550 -12.998 17.378 1.00 82.94 455 VAL A N 1
ATOM 3717 C CA . VAL A 1 455 ? -11.490 -12.616 16.438 1.00 82.94 455 VAL A CA 1
ATOM 3718 C C . VAL A 1 455 ? -10.222 -13.447 16.704 1.00 82.94 455 VAL A C 1
ATOM 3720 O O . VAL A 1 455 ? -9.908 -13.704 17.872 1.00 82.94 455 VAL A O 1
ATOM 3723 N N . PRO A 1 456 ? -9.483 -13.897 15.671 1.00 87.94 456 PRO A N 1
ATOM 3724 C CA . PRO A 1 456 ? -8.152 -14.482 15.849 1.00 87.94 456 PRO A CA 1
ATOM 3725 C C . PRO A 1 456 ? -7.150 -13.489 16.479 1.00 87.94 456 PRO A C 1
ATOM 3727 O O . PRO A 1 456 ? -7.363 -12.279 16.391 1.00 87.94 456 PRO A O 1
ATOM 3730 N N . PRO A 1 457 ? -6.036 -13.951 17.084 1.00 89.44 457 PRO A N 1
ATOM 3731 C CA . PRO A 1 457 ? -4.981 -13.078 17.602 1.00 89.44 457 PRO A CA 1
ATOM 3732 C C . PRO A 1 457 ? -4.473 -12.097 16.542 1.00 89.44 457 PRO A C 1
ATOM 3734 O O . PRO A 1 457 ? -4.079 -12.501 15.448 1.00 89.44 457 PRO A O 1
ATOM 3737 N N . VAL A 1 458 ? -4.471 -10.808 16.881 1.00 91.38 458 VAL A N 1
ATOM 3738 C CA . VAL A 1 458 ? -4.084 -9.714 15.985 1.00 91.38 458 VAL A CA 1
ATOM 3739 C C . VAL A 1 458 ? -2.727 -9.162 16.404 1.00 91.38 458 VAL A C 1
ATOM 3741 O O . VAL A 1 458 ? -2.577 -8.640 17.512 1.00 91.38 458 VAL A O 1
ATOM 3744 N N . ILE A 1 459 ? -1.742 -9.247 15.514 1.00 92.19 459 ILE A N 1
ATOM 3745 C CA . ILE A 1 459 ? -0.454 -8.563 15.639 1.00 92.19 459 ILE A CA 1
ATOM 3746 C C . ILE A 1 459 ? -0.411 -7.374 14.685 1.00 92.19 459 ILE A C 1
ATOM 3748 O O . ILE A 1 459 ? -0.781 -7.481 13.518 1.00 92.19 459 ILE A O 1
ATOM 3752 N N . SER A 1 460 ? 0.025 -6.222 15.186 1.00 90.88 460 SER A N 1
ATOM 3753 C CA . SER A 1 460 ? -0.150 -4.960 14.470 1.00 90.88 460 SER A CA 1
ATOM 3754 C C . SER A 1 460 ? 1.127 -4.145 14.392 1.00 90.88 460 SER A C 1
ATOM 3756 O O . SER A 1 460 ? 1.749 -3.852 15.419 1.00 90.88 460 SER A O 1
ATOM 3758 N N . PHE A 1 461 ? 1.475 -3.745 13.169 1.00 89.94 461 PHE A N 1
ATOM 3759 C CA . PHE A 1 461 ? 2.700 -3.032 12.839 1.00 89.94 461 PHE A CA 1
ATOM 3760 C C . PHE A 1 461 ? 2.423 -1.623 12.311 1.00 89.94 461 PHE A C 1
ATOM 3762 O O . PHE A 1 461 ? 1.691 -1.433 11.334 1.00 89.94 461 PHE A O 1
ATOM 3769 N N . SER A 1 462 ? 3.068 -0.632 12.928 1.00 86.81 462 SER A N 1
ATOM 3770 C CA . SER A 1 462 ? 3.070 0.752 12.462 1.00 86.81 462 SER A CA 1
ATOM 3771 C C . SER A 1 462 ? 4.059 0.951 11.315 1.00 86.81 462 SER A C 1
ATOM 3773 O O . SER A 1 462 ? 5.238 0.628 11.456 1.00 86.81 462 SER A O 1
ATOM 3775 N N . MET A 1 463 ? 3.592 1.547 10.214 1.00 77.50 463 MET A N 1
ATOM 3776 C CA . MET A 1 463 ? 4.386 1.864 9.009 1.00 77.50 463 MET A CA 1
ATOM 3777 C C . MET A 1 463 ? 4.726 3.364 8.883 1.00 77.50 463 MET A C 1
ATOM 3779 O O . MET A 1 463 ? 4.836 3.900 7.782 1.00 77.50 463 MET A O 1
ATOM 3783 N N . GLY A 1 464 ? 4.814 4.074 10.008 1.00 72.19 464 GLY A N 1
ATOM 3784 C CA . GLY A 1 464 ? 4.999 5.524 10.046 1.00 72.19 464 GLY A CA 1
ATOM 3785 C C . GLY A 1 464 ? 4.807 6.058 11.461 1.00 72.19 464 GLY A C 1
ATOM 3786 O O . GLY A 1 464 ? 5.507 5.646 12.381 1.00 72.19 464 GLY A O 1
ATOM 3787 N N . THR A 1 465 ? 3.835 6.950 11.654 1.00 63.31 465 THR A N 1
ATOM 3788 C CA . THR A 1 465 ? 3.459 7.427 12.991 1.00 63.31 465 THR A CA 1
ATOM 3789 C C . THR A 1 465 ? 2.928 6.278 13.846 1.00 63.31 465 THR A C 1
ATOM 3791 O O . THR A 1 465 ? 2.049 5.532 13.407 1.00 63.31 465 THR A O 1
ATOM 3794 N N . LEU A 1 466 ? 3.447 6.157 15.070 1.00 62.25 466 LEU A N 1
ATOM 3795 C CA . LEU A 1 466 ? 2.918 5.243 16.080 1.00 62.25 466 LEU A CA 1
ATOM 3796 C C . LEU A 1 466 ? 1.425 5.561 16.308 1.00 62.25 466 LEU A C 1
ATOM 3798 O O . LEU A 1 466 ? 1.043 6.731 16.303 1.00 62.25 466 LEU A O 1
ATOM 3802 N N . GLY A 1 467 ? 0.591 4.534 16.455 1.00 68.06 467 GLY A N 1
ATOM 3803 C CA . GLY A 1 467 ? -0.830 4.656 16.811 1.00 68.06 467 GLY A CA 1
ATOM 3804 C C . GLY A 1 467 ? -1.087 4.089 18.207 1.00 68.06 467 GLY A C 1
ATOM 3805 O O . GLY A 1 467 ? -0.213 3.432 18.771 1.00 68.06 467 GLY A O 1
ATOM 3806 N N . PHE A 1 468 ? -2.271 4.319 18.779 1.00 71.06 468 PHE A N 1
ATOM 3807 C CA . PHE A 1 468 ? -2.609 3.828 20.129 1.00 71.06 468 PHE A CA 1
ATOM 3808 C C . PHE A 1 468 ? -2.860 2.312 20.176 1.00 71.06 468 PHE A C 1
ATOM 3810 O O . PHE A 1 468 ? -2.827 1.688 21.245 1.00 71.06 468 PHE A O 1
ATOM 3817 N N . LEU A 1 469 ? -3.147 1.711 19.021 1.00 73.62 469 LEU A N 1
ATOM 3818 C CA . LEU A 1 469 ? -3.443 0.287 18.885 1.00 73.62 469 LEU A CA 1
ATOM 3819 C C . LEU A 1 469 ? -2.256 -0.496 18.311 1.00 73.62 469 LEU A C 1
ATOM 3821 O O . LEU A 1 469 ? -2.170 -1.711 18.491 1.00 73.62 469 LEU A O 1
ATOM 3825 N N . LEU A 1 470 ? -1.335 0.200 17.643 1.00 77.44 470 LEU A N 1
ATOM 3826 C CA . LEU A 1 470 ? -0.199 -0.382 16.939 1.00 77.44 470 LEU A CA 1
ATOM 3827 C C . LEU A 1 470 ? 0.983 -0.589 17.871 1.00 77.44 470 LEU A C 1
ATOM 3829 O O . LEU A 1 470 ? 1.745 0.330 18.167 1.00 77.44 470 LEU A O 1
ATOM 3833 N N . GLN A 1 471 ? 1.153 -1.832 18.302 1.00 73.88 471 GLN A N 1
ATOM 3834 C CA . GLN A 1 471 ? 2.171 -2.138 19.287 1.00 73.88 471 GLN A CA 1
ATOM 3835 C C . GLN A 1 471 ? 3.552 -2.342 18.698 1.00 73.88 471 GLN A C 1
ATOM 3837 O O . GLN A 1 471 ? 4.495 -2.127 19.432 1.00 73.88 471 GLN A O 1
ATOM 3842 N N . PHE A 1 472 ? 3.748 -2.732 17.439 1.00 83.94 472 PHE A N 1
ATOM 3843 C CA . PHE A 1 472 ? 5.082 -3.051 16.911 1.00 83.94 472 PHE A CA 1
ATOM 3844 C C . PHE A 1 472 ? 5.517 -2.063 15.828 1.00 83.94 472 PHE A C 1
ATOM 3846 O O . PHE A 1 472 ? 4.708 -1.643 15.008 1.00 83.94 472 PHE A O 1
ATOM 3853 N N . HIS A 1 473 ? 6.802 -1.697 15.804 1.00 84.69 473 HIS A N 1
ATOM 3854 C CA . HIS A 1 473 ? 7.363 -0.989 14.652 1.00 84.69 473 HIS A CA 1
ATOM 3855 C C . HIS A 1 473 ? 7.655 -1.998 13.544 1.00 84.69 473 HIS A C 1
ATOM 3857 O O . HIS A 1 473 ? 8.111 -3.108 13.834 1.00 84.69 473 HIS A O 1
ATOM 3863 N N . ILE A 1 474 ? 7.400 -1.624 12.289 1.00 87.75 474 ILE A N 1
ATOM 3864 C CA . ILE A 1 474 ? 7.534 -2.546 11.159 1.00 87.75 474 ILE A CA 1
ATOM 3865 C C . ILE A 1 474 ? 8.952 -3.109 11.014 1.00 87.75 474 ILE A C 1
ATOM 3867 O O . ILE A 1 474 ? 9.090 -4.243 10.600 1.00 87.75 474 ILE A O 1
ATOM 3871 N N . GLU A 1 475 ? 9.995 -2.398 11.445 1.00 86.31 475 GLU A N 1
ATOM 3872 C CA . GLU A 1 475 ? 11.390 -2.879 11.409 1.00 86.31 475 GLU A CA 1
ATOM 3873 C C . GLU A 1 475 ? 11.635 -4.167 12.215 1.00 86.31 475 GLU A C 1
ATOM 3875 O O . GLU A 1 475 ? 12.569 -4.908 11.925 1.00 86.31 475 GLU A O 1
ATOM 3880 N N . HIS A 1 476 ? 10.797 -4.459 13.213 1.00 85.44 476 HIS A N 1
ATOM 3881 C CA . HIS A 1 476 ? 10.949 -5.624 14.092 1.00 85.44 476 HIS A CA 1
ATOM 3882 C C . HIS A 1 476 ? 9.949 -6.750 13.777 1.00 85.44 476 HIS A C 1
ATOM 3884 O O . HIS A 1 476 ? 9.691 -7.606 14.627 1.00 85.44 476 HIS A O 1
ATOM 3890 N N . TYR A 1 477 ? 9.372 -6.764 12.569 1.00 89.94 477 TYR A N 1
ATOM 3891 C CA . TYR A 1 477 ? 8.322 -7.719 12.199 1.00 89.94 477 TYR A CA 1
ATOM 3892 C C . TYR A 1 477 ? 8.759 -9.184 12.276 1.00 89.94 477 TYR A C 1
ATOM 3894 O O . TYR A 1 477 ? 8.008 -10.017 12.780 1.00 89.94 477 TYR A O 1
ATOM 3902 N N . GLN A 1 478 ? 9.987 -9.491 11.852 1.00 92.56 478 GLN A N 1
ATOM 3903 C CA . GLN A 1 478 ? 10.494 -10.864 11.773 1.00 92.56 478 GLN A CA 1
ATOM 3904 C C . GLN A 1 478 ? 10.527 -11.544 13.145 1.00 92.56 478 GLN A C 1
ATOM 3906 O O . GLN A 1 478 ? 10.060 -12.674 13.304 1.00 92.56 478 GLN A O 1
ATOM 3911 N N . GLN A 1 479 ? 11.040 -10.835 14.155 1.00 89.62 479 GLN A N 1
ATOM 3912 C CA . GLN A 1 479 ? 11.103 -11.337 15.525 1.00 89.62 479 GLN A CA 1
ATOM 3913 C C . GLN A 1 479 ? 9.699 -11.459 16.124 1.00 89.62 479 GLN A C 1
ATOM 3915 O O . GLN A 1 479 ? 9.334 -12.522 16.614 1.00 89.62 479 GLN A O 1
ATOM 3920 N N . ALA A 1 480 ? 8.886 -10.406 16.016 1.00 89.12 480 ALA A N 1
ATOM 3921 C CA . ALA A 1 480 ? 7.567 -10.370 16.637 1.00 89.12 480 ALA A CA 1
ATOM 3922 C C . ALA A 1 480 ? 6.608 -11.437 16.073 1.00 89.12 480 ALA A C 1
ATOM 3924 O O . ALA A 1 480 ? 5.861 -12.060 16.828 1.00 89.12 480 ALA A O 1
ATOM 3925 N N . ILE A 1 481 ? 6.650 -11.692 14.759 1.00 91.88 481 ILE A N 1
ATOM 3926 C CA . ILE A 1 481 ? 5.869 -12.768 14.131 1.00 91.88 481 ILE A CA 1
ATOM 3927 C C . ILE A 1 481 ? 6.413 -14.145 14.530 1.00 91.88 481 ILE A C 1
ATOM 3929 O O . ILE A 1 481 ? 5.633 -15.056 14.798 1.00 91.88 481 ILE A O 1
ATOM 3933 N N . SER A 1 482 ? 7.735 -14.309 14.615 1.00 91.44 482 SER A N 1
ATOM 3934 C CA . SER A 1 482 ? 8.329 -15.582 15.041 1.00 91.44 482 SER A CA 1
ATOM 3935 C C . SER A 1 482 ? 7.961 -15.935 16.485 1.00 91.44 482 SER A C 1
ATOM 3937 O O . SER A 1 482 ? 7.631 -17.086 16.768 1.00 91.44 482 SER A O 1
ATOM 3939 N N . ASP A 1 483 ? 7.957 -14.952 17.387 1.00 88.94 483 ASP A N 1
ATOM 3940 C CA . ASP A 1 483 ? 7.530 -15.135 18.777 1.00 88.94 483 ASP A CA 1
ATOM 3941 C C . ASP A 1 483 ? 6.034 -15.483 18.850 1.00 88.94 483 ASP A C 1
ATOM 3943 O O . ASP A 1 483 ? 5.635 -16.378 19.600 1.00 88.94 483 ASP A O 1
ATOM 3947 N N . LEU A 1 484 ? 5.205 -14.845 18.012 1.00 89.62 484 LEU A N 1
ATOM 3948 C CA . LEU A 1 484 ? 3.780 -15.162 17.893 1.00 89.62 484 LEU A CA 1
ATOM 3949 C C . LEU A 1 484 ? 3.553 -16.614 17.459 1.00 89.62 484 LEU A C 1
ATOM 3951 O O . LEU A 1 484 ? 2.761 -17.309 18.090 1.00 89.62 484 LEU A O 1
ATOM 3955 N N . ILE A 1 485 ? 4.243 -17.085 16.416 1.00 89.44 485 ILE A N 1
ATOM 3956 C CA . ILE A 1 485 ? 4.096 -18.453 15.888 1.00 89.44 485 ILE A CA 1
ATOM 3957 C C . ILE A 1 485 ? 4.548 -19.498 16.918 1.00 89.44 485 ILE A C 1
ATOM 3959 O O . ILE A 1 485 ? 3.911 -20.542 17.052 1.00 89.44 485 ILE A O 1
ATOM 3963 N N . LYS A 1 486 ? 5.594 -19.205 17.703 1.00 86.75 486 LYS A N 1
ATOM 3964 C CA . LYS A 1 486 ? 6.025 -20.056 18.829 1.00 86.75 486 LYS A CA 1
ATOM 3965 C C . LYS A 1 486 ? 5.015 -20.088 19.982 1.00 86.75 486 LYS A C 1
ATOM 3967 O O . LYS A 1 486 ? 5.009 -21.039 20.758 1.00 86.75 486 LYS A O 1
ATOM 3972 N N . GLY A 1 487 ? 4.151 -19.077 20.081 1.00 81.44 487 GLY A N 1
ATOM 3973 C CA . GLY A 1 487 ? 3.239 -18.879 21.208 1.00 81.44 487 GLY A CA 1
ATOM 3974 C C . GLY A 1 487 ? 3.885 -18.152 22.393 1.00 81.44 487 GLY A C 1
ATOM 3975 O O . GLY A 1 487 ? 3.258 -18.005 23.436 1.00 81.44 487 GLY A O 1
ATOM 3976 N N . ASP A 1 488 ? 5.102 -17.632 22.243 1.00 81.31 488 ASP A N 1
ATOM 3977 C CA . ASP A 1 488 ? 5.838 -16.943 23.309 1.00 81.31 488 ASP A CA 1
ATOM 3978 C C . ASP A 1 488 ? 5.433 -15.465 23.424 1.00 81.31 488 ASP A C 1
ATOM 3980 O O . ASP A 1 488 ? 6.262 -14.586 23.626 1.00 81.31 488 ASP A O 1
ATOM 3984 N N . VAL A 1 489 ? 4.140 -15.159 23.307 1.00 81.25 489 VAL A N 1
ATOM 3985 C CA . VAL A 1 489 ? 3.628 -13.782 23.344 1.00 81.25 489 VAL A CA 1
ATOM 3986 C C . VAL A 1 489 ? 2.550 -13.591 24.394 1.00 81.25 489 VAL A C 1
ATOM 3988 O O . VAL A 1 489 ? 1.806 -14.511 24.753 1.00 81.25 489 VAL A O 1
ATOM 3991 N N . SER A 1 490 ? 2.444 -12.347 24.863 1.00 80.94 490 SER A N 1
ATOM 3992 C CA . SER A 1 490 ? 1.330 -11.929 25.703 1.00 80.94 490 SER A CA 1
ATOM 3993 C C . SER A 1 490 ? 0.192 -11.342 24.865 1.00 80.94 490 SER A C 1
ATOM 3995 O O . SER A 1 490 ? 0.437 -10.675 23.865 1.00 80.94 490 SER A O 1
ATOM 3997 N N . LEU A 1 491 ? -1.052 -11.570 25.272 1.00 81.62 491 LEU A N 1
ATOM 3998 C CA . LEU A 1 491 ? -2.258 -11.009 24.681 1.00 81.62 491 LEU A CA 1
ATOM 3999 C C . LEU A 1 491 ? -2.899 -10.016 25.650 1.00 81.62 491 LEU A C 1
ATOM 4001 O O . LEU A 1 491 ? -2.987 -10.264 26.858 1.00 81.62 491 LEU A O 1
ATOM 4005 N N . LEU A 1 492 ? -3.383 -8.912 25.091 1.00 82.56 492 LEU A N 1
ATOM 4006 C CA . LEU A 1 492 ? -4.281 -7.957 25.725 1.00 82.56 492 LEU A CA 1
ATOM 4007 C C . LEU A 1 492 ? -5.645 -8.073 25.044 1.00 82.56 492 LEU A C 1
ATOM 4009 O O . LEU A 1 492 ? -5.762 -7.800 23.849 1.00 82.56 492 LEU A O 1
ATOM 4013 N N . LEU A 1 493 ? -6.667 -8.476 25.797 1.00 84.25 493 LEU A N 1
ATOM 4014 C CA . LEU A 1 493 ? -8.015 -8.638 25.260 1.00 84.25 493 LEU A CA 1
ATOM 4015 C C . LEU A 1 493 ? -8.756 -7.305 25.355 1.00 84.25 493 LEU A C 1
ATOM 4017 O O . LEU A 1 493 ? -9.206 -6.902 26.425 1.00 84.25 493 LEU A O 1
ATOM 4021 N N . ARG A 1 494 ? -8.842 -6.597 24.229 1.00 87.12 494 ARG A N 1
ATOM 4022 C CA . ARG A 1 494 ? -9.522 -5.303 24.146 1.00 87.12 494 ARG A CA 1
ATOM 4023 C C . ARG A 1 494 ? -11.022 -5.526 23.992 1.00 87.12 494 ARG A C 1
ATOM 4025 O O . ARG A 1 494 ? -11.447 -6.280 23.119 1.00 87.12 494 ARG A O 1
ATOM 4032 N N . MET A 1 495 ? -11.815 -4.891 24.850 1.00 87.44 495 MET A N 1
ATOM 4033 C CA . MET A 1 495 ? -13.274 -4.998 24.789 1.00 87.44 495 MET A CA 1
ATOM 4034 C C . MET A 1 495 ? -13.848 -4.357 23.522 1.00 87.44 495 MET A C 1
ATOM 4036 O O . MET A 1 495 ? -13.257 -3.425 22.974 1.00 87.44 495 MET A O 1
ATOM 4040 N N . ARG A 1 496 ? -15.021 -4.842 23.111 1.00 91.50 496 ARG A N 1
ATOM 4041 C CA . ARG A 1 496 ? -15.857 -4.257 22.058 1.00 91.50 496 ARG A CA 1
ATOM 4042 C C . ARG A 1 496 ? -17.237 -3.906 22.607 1.00 91.50 496 ARG A C 1
ATOM 4044 O O . ARG A 1 496 ? -17.641 -4.429 23.645 1.00 91.50 496 ARG A O 1
ATOM 4051 N N . LEU A 1 497 ? -17.952 -3.044 21.903 1.00 93.38 497 LEU A N 1
ATOM 4052 C CA . LEU A 1 497 ? -19.371 -2.781 22.106 1.00 93.38 497 LEU A CA 1
ATOM 4053 C C . LEU A 1 497 ? -20.178 -3.648 21.144 1.00 93.38 497 LEU A C 1
ATOM 4055 O O . LEU A 1 497 ? -19.791 -3.801 19.988 1.00 93.38 497 LEU A O 1
ATOM 4059 N N . ALA A 1 498 ? -21.294 -4.177 21.626 1.00 92.25 498 ALA A N 1
ATOM 4060 C CA . ALA A 1 498 ? -22.356 -4.726 20.802 1.00 92.25 498 ALA A CA 1
ATOM 4061 C C . ALA A 1 498 ? -23.471 -3.678 20.709 1.00 92.25 498 ALA A C 1
ATOM 4063 O O . ALA A 1 498 ? -23.999 -3.226 21.729 1.00 92.25 498 ALA A O 1
ATOM 4064 N N . CYS A 1 499 ? -23.787 -3.278 19.483 1.00 92.94 499 CYS A N 1
ATOM 4065 C CA . CYS A 1 499 ? -24.735 -2.227 19.156 1.00 92.94 499 CYS A CA 1
ATOM 4066 C C . CYS A 1 499 ? -25.929 -2.830 18.415 1.00 92.94 499 CYS A C 1
ATOM 4068 O O . CYS A 1 499 ? -25.764 -3.451 17.363 1.00 92.94 499 CYS A O 1
ATOM 4070 N N . SER A 1 500 ? -27.128 -2.609 18.945 1.00 92.12 500 SER A N 1
ATOM 4071 C CA . SER A 1 500 ? -28.385 -3.031 18.330 1.00 92.12 500 SER A CA 1
ATOM 4072 C C . SER A 1 500 ? -29.284 -1.826 18.085 1.00 92.12 500 SER A C 1
ATOM 4074 O O . SER A 1 500 ? -29.354 -0.904 18.897 1.00 92.12 500 SER A O 1
ATOM 4076 N N . LEU A 1 501 ? -29.933 -1.813 16.927 1.00 91.00 501 LEU A N 1
ATOM 4077 C CA . LEU A 1 501 ? -30.792 -0.723 16.483 1.00 91.00 501 LEU A CA 1
ATOM 4078 C C . LEU A 1 501 ? -32.243 -1.182 16.555 1.00 91.00 501 LEU A C 1
ATOM 4080 O O . LEU A 1 501 ? -32.557 -2.317 16.190 1.00 91.00 501 LEU A O 1
ATOM 4084 N N . TRP A 1 502 ? -33.120 -0.299 17.010 1.00 92.06 502 TRP A N 1
ATOM 4085 C CA . TRP A 1 502 ? -34.516 -0.618 17.272 1.00 92.06 502 TRP A CA 1
ATOM 4086 C C . TRP A 1 502 ? -35.419 0.510 16.791 1.00 92.06 502 TRP A C 1
ATOM 4088 O O . TRP A 1 502 ? -35.067 1.684 16.916 1.00 92.06 502 TRP A O 1
ATOM 4098 N N . THR A 1 503 ? -36.583 0.153 16.252 1.00 89.44 503 THR A N 1
ATOM 4099 C CA . THR A 1 503 ? -37.626 1.124 15.912 1.00 89.44 503 THR A CA 1
ATOM 4100 C C . THR A 1 503 ? -38.392 1.576 17.150 1.00 89.44 503 THR A C 1
ATOM 4102 O O . THR A 1 503 ? -38.343 0.921 18.196 1.00 89.44 503 THR A O 1
ATOM 4105 N N . ALA A 1 504 ? -39.165 2.653 17.012 1.00 87.88 504 ALA A N 1
ATOM 4106 C CA . ALA A 1 504 ? -40.119 3.101 18.029 1.00 87.88 504 ALA A CA 1
ATOM 4107 C C . ALA A 1 504 ? -41.070 1.986 18.518 1.00 87.88 504 ALA A C 1
ATOM 4109 O O . ALA A 1 504 ? -41.401 1.916 19.700 1.00 87.88 504 ALA A O 1
ATOM 4110 N N . GLU A 1 505 ? -41.457 1.050 17.646 1.00 87.62 505 GLU A N 1
ATOM 4111 C CA . GLU A 1 505 ? -42.287 -0.116 17.989 1.00 87.62 505 GLU A CA 1
ATOM 4112 C C . GLU A 1 505 ? -41.495 -1.264 18.640 1.00 87.62 505 GLU A C 1
ATOM 4114 O O . GLU A 1 505 ? -41.992 -2.387 18.735 1.00 87.62 505 GLU A O 1
ATOM 4119 N N . SER A 1 506 ? -40.254 -1.016 19.073 1.00 85.19 506 SER A N 1
ATOM 4120 C CA . SER A 1 506 ? -39.339 -2.022 19.631 1.00 85.19 506 SER A CA 1
ATOM 4121 C C . SER A 1 506 ? -39.077 -3.198 18.687 1.00 85.19 506 SER A C 1
ATOM 4123 O O . SER A 1 506 ? -38.784 -4.315 19.120 1.00 85.19 506 SER A O 1
ATOM 4125 N N . LYS A 1 507 ? -39.153 -2.957 17.374 1.00 86.75 507 LYS A N 1
ATOM 4126 C CA . LYS A 1 507 ? -38.742 -3.931 16.368 1.00 86.75 507 LYS A CA 1
ATOM 4127 C C . LYS A 1 507 ? -37.262 -3.740 16.064 1.00 86.75 507 LYS A C 1
ATOM 4129 O O . LYS A 1 507 ? -36.815 -2.630 15.793 1.00 86.75 507 LYS A O 1
ATOM 4134 N N . ARG A 1 508 ? -36.502 -4.830 16.083 1.00 83.81 508 ARG A N 1
ATOM 4135 C CA . ARG A 1 508 ? -35.077 -4.803 15.751 1.00 83.81 508 ARG A CA 1
ATOM 4136 C C . ARG A 1 508 ? -34.867 -4.440 14.277 1.00 83.81 508 ARG A C 1
ATOM 4138 O O . ARG A 1 508 ? -35.556 -4.965 13.401 1.00 83.81 508 ARG A O 1
ATOM 4145 N N . LEU A 1 509 ? -33.931 -3.531 14.025 1.00 79.25 509 LEU A N 1
ATOM 4146 C CA . LEU A 1 509 ? -33.470 -3.147 12.695 1.00 79.25 509 LEU A CA 1
ATOM 4147 C C . LEU A 1 509 ? -32.213 -3.948 12.358 1.00 79.25 509 LEU A C 1
ATOM 4149 O O . LEU A 1 509 ? -31.115 -3.605 12.798 1.00 79.25 509 LEU A O 1
ATOM 4153 N N . ASP A 1 510 ? -32.381 -5.003 11.568 1.00 73.00 510 ASP A N 1
ATOM 4154 C CA . ASP A 1 510 ? -31.259 -5.817 11.108 1.00 73.00 510 ASP A CA 1
ATOM 4155 C C . ASP A 1 510 ? -30.588 -5.143 9.901 1.00 73.00 510 ASP A C 1
ATOM 4157 O O . ASP A 1 510 ? -31.242 -4.762 8.923 1.00 73.00 510 ASP A O 1
ATOM 4161 N N . ILE A 1 511 ? -29.268 -4.964 9.976 1.00 68.75 511 ILE A N 1
ATOM 4162 C CA . ILE A 1 511 ? -28.459 -4.385 8.898 1.00 68.75 511 ILE A CA 1
ATOM 4163 C C . ILE A 1 511 ? -27.677 -5.518 8.240 1.00 68.75 511 ILE A C 1
ATOM 4165 O O . ILE A 1 511 ? -26.628 -5.937 8.724 1.00 68.75 511 ILE A O 1
ATOM 4169 N N . GLY A 1 512 ? -28.208 -6.016 7.123 1.00 65.69 512 GLY A N 1
ATOM 4170 C CA . GLY A 1 512 ? -27.694 -7.222 6.473 1.00 65.69 512 GLY A CA 1
ATOM 4171 C C . GLY A 1 512 ? -28.036 -8.478 7.278 1.00 65.69 512 GLY A C 1
ATOM 4172 O O . GLY A 1 512 ? -29.118 -8.564 7.849 1.00 65.69 512 GLY A O 1
ATOM 4173 N N . ASP A 1 513 ? -27.105 -9.429 7.338 1.00 58.50 513 ASP A N 1
ATOM 4174 C CA . ASP A 1 513 ? -27.254 -10.682 8.100 1.00 58.50 513 ASP A CA 1
ATOM 4175 C C . ASP A 1 513 ? -26.817 -10.542 9.577 1.00 58.50 513 ASP A C 1
ATOM 4177 O O . ASP A 1 513 ? -26.698 -11.532 10.303 1.00 58.50 513 ASP A O 1
ATOM 4181 N N . LEU A 1 514 ? -26.523 -9.318 10.032 1.00 60.75 514 LEU A N 1
ATOM 4182 C CA . LEU A 1 514 ? -25.908 -9.058 11.331 1.00 60.75 514 LEU A CA 1
ATOM 4183 C C . LEU A 1 514 ? -26.949 -8.785 12.412 1.00 60.75 514 LEU A C 1
ATOM 4185 O O . LEU A 1 514 ? -27.735 -7.846 12.312 1.00 60.75 514 LEU A O 1
ATOM 4189 N N . VAL A 1 515 ? -26.877 -9.573 13.488 1.00 68.19 515 VAL A N 1
ATOM 4190 C CA . VAL A 1 515 ? -27.705 -9.390 14.685 1.00 68.19 515 VAL A CA 1
ATOM 4191 C C . VAL A 1 515 ? -27.207 -8.174 15.476 1.00 68.19 515 VAL A C 1
ATOM 4193 O O . VAL A 1 515 ? -27.916 -7.176 15.571 1.00 68.19 515 VAL A O 1
ATOM 4196 N N . ASP A 1 516 ? -25.989 -8.220 16.026 1.00 81.00 516 ASP A N 1
ATOM 4197 C CA . ASP A 1 516 ? -25.359 -7.121 16.781 1.00 81.00 516 ASP A CA 1
ATOM 4198 C C . ASP A 1 516 ? -24.156 -6.564 16.000 1.00 81.00 516 ASP A C 1
ATOM 4200 O O . ASP A 1 516 ? -23.221 -7.306 15.691 1.00 81.00 516 ASP A O 1
ATOM 4204 N N . LEU A 1 517 ? -24.127 -5.251 15.753 1.00 87.44 517 LEU A N 1
ATOM 4205 C CA . LEU A 1 517 ? -22.968 -4.579 15.161 1.00 87.44 517 LEU A CA 1
ATOM 4206 C C . LEU A 1 517 ? -21.864 -4.417 16.210 1.00 87.44 517 LEU A C 1
ATOM 4208 O O . LEU A 1 517 ? -22.135 -4.048 17.351 1.00 87.44 517 LEU A O 1
ATOM 4212 N N . GLN A 1 518 ? -20.614 -4.666 15.826 1.00 88.75 518 GLN A N 1
ATOM 4213 C CA . GLN A 1 518 ? -19.473 -4.596 16.740 1.00 88.75 518 GLN A CA 1
ATOM 4214 C C . GLN A 1 518 ? -18.710 -3.276 16.589 1.00 88.75 518 GLN A C 1
ATOM 4216 O O . GLN A 1 518 ? -18.326 -2.912 15.478 1.00 88.75 518 GLN A O 1
ATOM 4221 N N . ALA A 1 519 ? -18.419 -2.604 17.705 1.00 92.25 519 ALA A N 1
ATOM 4222 C CA . ALA A 1 519 ? -17.559 -1.417 17.745 1.00 92.25 519 ALA A CA 1
ATOM 4223 C C . ALA A 1 519 ? -16.329 -1.667 18.624 1.00 92.25 519 ALA A C 1
ATOM 4225 O O . ALA A 1 519 ? -16.456 -2.086 19.774 1.00 92.25 519 ALA A O 1
ATOM 4226 N N . MET A 1 520 ? -15.127 -1.401 18.120 1.00 92.38 520 MET A N 1
ATOM 4227 C CA . MET A 1 520 ? -13.900 -1.500 18.912 1.00 92.38 520 MET A CA 1
ATOM 4228 C C . MET A 1 520 ? -13.602 -0.212 19.676 1.00 92.38 520 MET A C 1
ATOM 4230 O O . MET A 1 520 ? -13.170 -0.277 20.829 1.00 92.38 520 MET A O 1
ATOM 4234 N N . ASN A 1 521 ? -13.822 0.944 19.056 1.00 94.81 521 ASN A N 1
ATOM 4235 C CA . ASN A 1 521 ? -13.591 2.238 19.673 1.00 94.81 521 ASN A CA 1
ATOM 4236 C C . ASN A 1 521 ? -14.889 2.813 20.227 1.00 94.81 521 ASN A C 1
ATOM 4238 O O . ASN A 1 521 ? -15.024 2.928 21.445 1.00 94.81 521 ASN A O 1
ATOM 4242 N N . GLU A 1 522 ? -15.836 3.166 19.360 1.00 96.00 522 GLU A N 1
ATOM 4243 C CA . GLU A 1 522 ? -17.051 3.855 19.780 1.00 96.00 522 GLU A CA 1
ATOM 4244 C C . GLU A 1 522 ? -18.231 3.672 18.830 1.00 96.00 522 GLU A C 1
ATOM 4246 O O . GLU A 1 522 ? -18.084 3.420 17.632 1.00 96.00 522 GLU A O 1
ATOM 4251 N N . VAL A 1 523 ? -19.418 3.896 19.385 1.00 96.62 523 VAL A N 1
ATOM 4252 C CA . VAL A 1 523 ? -20.620 4.236 18.635 1.00 96.62 523 VAL A CA 1
ATOM 4253 C C . VAL A 1 523 ? -21.026 5.662 18.983 1.00 96.62 523 VAL A C 1
ATOM 4255 O O . VAL A 1 523 ? -20.966 6.081 20.139 1.00 96.62 523 VAL A O 1
ATOM 4258 N N . SER A 1 524 ? -21.425 6.431 17.978 1.00 95.88 524 SER A N 1
ATOM 4259 C CA . SER A 1 524 ? -21.877 7.805 18.164 1.00 95.88 524 SER A CA 1
ATOM 4260 C C . SER A 1 524 ? -23.184 8.065 17.438 1.00 95.88 524 SER A C 1
ATOM 4262 O O . SER A 1 524 ? -23.393 7.625 16.306 1.00 95.88 524 SER A O 1
ATOM 4264 N N . LEU A 1 525 ? -24.052 8.803 18.121 1.00 95.62 525 LEU A N 1
ATOM 4265 C CA . LEU A 1 525 ? -25.223 9.444 17.550 1.00 95.62 525 LEU A CA 1
ATOM 4266 C C . LEU A 1 525 ? -24.879 10.908 17.324 1.00 95.62 525 LEU A C 1
ATOM 4268 O O . LEU A 1 525 ? -24.532 11.596 18.279 1.00 95.62 525 LEU A O 1
ATOM 4272 N N . HIS A 1 526 ? -24.964 11.384 16.086 1.00 94.50 526 HIS A N 1
ATOM 4273 C CA . HIS A 1 526 ? -24.619 12.760 15.733 1.00 94.50 526 HIS A CA 1
ATOM 4274 C C . HIS A 1 526 ? -25.706 13.393 14.864 1.00 94.50 526 HIS A C 1
ATOM 4276 O O . HIS A 1 526 ? -26.300 12.730 14.016 1.00 94.50 526 HIS A O 1
ATOM 4282 N N . ARG A 1 527 ? -25.928 14.705 14.990 1.00 91.12 527 ARG A N 1
ATOM 4283 C CA . ARG A 1 527 ? -26.885 15.471 14.162 1.00 91.12 527 ARG A CA 1
ATOM 4284 C C . ARG A 1 527 ? -26.614 15.414 12.647 1.00 91.12 527 ARG A C 1
ATOM 4286 O O . ARG A 1 527 ? -27.409 15.896 11.841 1.00 91.12 527 ARG A O 1
ATOM 4293 N N . GLY A 1 528 ? -25.481 14.848 12.235 1.00 87.19 528 GLY A N 1
ATOM 4294 C CA . GLY A 1 528 ? -25.080 14.682 10.840 1.00 87.19 528 GLY A CA 1
ATOM 4295 C C . GLY A 1 528 ? -25.027 16.021 10.103 1.00 87.19 528 GLY A C 1
ATOM 4296 O O . GLY A 1 528 ? -24.358 16.957 10.531 1.00 87.19 528 GLY A O 1
ATOM 4297 N N . ARG A 1 529 ? -25.752 16.111 8.985 1.00 85.25 529 ARG A N 1
ATOM 4298 C CA . ARG A 1 529 ? -25.831 17.318 8.143 1.00 85.25 529 ARG A CA 1
ATOM 4299 C C . ARG A 1 529 ? -26.841 18.364 8.628 1.00 85.25 529 ARG A C 1
ATOM 4301 O O . ARG A 1 529 ? -26.990 19.396 7.976 1.00 85.25 529 ARG A O 1
ATOM 4308 N N . PHE A 1 530 ? -27.605 18.078 9.682 1.00 85.75 530 PHE A N 1
ATOM 4309 C CA . PHE A 1 530 ? -28.674 18.968 10.121 1.00 85.75 530 PHE A CA 1
ATOM 4310 C C . PHE A 1 530 ? -28.120 20.114 10.980 1.00 85.75 530 PHE A C 1
ATOM 4312 O O . PHE A 1 530 ? -27.262 19.891 11.832 1.00 85.75 530 PHE A O 1
ATOM 4319 N N . PRO A 1 531 ? -28.615 21.352 10.792 1.00 85.12 531 PRO A N 1
ATOM 4320 C CA . PRO A 1 531 ? -28.135 22.504 11.554 1.00 85.12 531 PRO A CA 1
ATOM 4321 C C . PRO A 1 531 ? -28.624 22.500 13.010 1.00 85.12 531 PRO A C 1
ATOM 4323 O O . PRO A 1 531 ? -27.975 23.088 13.871 1.00 85.12 531 PRO A O 1
ATOM 4326 N N . ASN A 1 532 ? -29.752 21.844 13.298 1.00 88.94 532 ASN A N 1
ATOM 4327 C CA . ASN A 1 532 ? -30.306 21.725 14.647 1.00 88.94 532 ASN A CA 1
ATOM 4328 C C . ASN A 1 532 ? -29.501 20.728 15.500 1.00 88.94 532 ASN A C 1
ATOM 4330 O O . ASN A 1 532 ? -28.955 19.763 14.971 1.00 88.94 532 ASN A O 1
ATOM 4334 N N . LEU A 1 533 ? -29.462 20.958 16.817 1.00 92.12 533 LEU A N 1
ATOM 4335 C CA . LEU A 1 533 ? -28.897 20.005 17.779 1.00 92.12 533 LEU A CA 1
ATOM 4336 C C . LEU A 1 533 ? -29.737 18.723 17.816 1.00 92.12 533 LEU A C 1
ATOM 4338 O O . LEU A 1 533 ? -30.954 18.777 17.629 1.00 92.12 533 LEU A O 1
ATOM 4342 N N . ALA A 1 534 ? -29.083 17.597 18.084 1.00 92.69 534 ALA A N 1
ATOM 4343 C CA . ALA A 1 534 ? -29.761 16.348 18.389 1.00 92.69 534 ALA A CA 1
ATOM 4344 C C . ALA A 1 534 ? -30.294 16.398 19.828 1.00 92.69 534 ALA A C 1
ATOM 4346 O O . ALA A 1 534 ? -29.628 16.930 20.721 1.00 92.69 534 ALA A O 1
ATOM 4347 N N . VAL A 1 535 ? -31.491 15.849 20.037 1.00 94.69 535 VAL A N 1
ATOM 4348 C CA . VAL A 1 535 ? -32.095 15.665 21.365 1.00 94.69 535 VAL A CA 1
ATOM 4349 C C . VAL A 1 535 ? -32.215 14.164 21.608 1.00 94.69 535 VAL A C 1
ATOM 4351 O O . VAL A 1 535 ? -33.012 13.489 20.954 1.00 94.69 535 VAL A O 1
ATOM 4354 N N . ILE A 1 536 ? -31.363 13.635 22.486 1.00 95.25 536 ILE A N 1
ATOM 4355 C CA . ILE A 1 536 ? -31.202 12.192 22.705 1.00 95.25 536 ILE A CA 1
ATOM 4356 C C . ILE A 1 536 ? -31.472 11.878 24.175 1.00 95.25 536 ILE A C 1
ATOM 4358 O O . ILE A 1 536 ? -30.751 12.355 25.049 1.00 95.25 536 ILE A O 1
ATOM 4362 N N . ASN A 1 537 ? -32.461 11.036 24.454 1.00 95.44 537 ASN A N 1
ATOM 4363 C CA . ASN A 1 537 ? -32.704 10.521 25.797 1.00 95.44 537 ASN A CA 1
ATOM 4364 C C . ASN A 1 537 ? -31.745 9.364 26.077 1.00 95.44 537 ASN A C 1
ATOM 4366 O O . ASN A 1 537 ? -31.723 8.374 25.347 1.00 95.44 537 ASN A O 1
ATOM 4370 N N . CYS A 1 538 ? -30.932 9.505 27.119 1.00 95.44 538 CYS A N 1
ATOM 4371 C CA . CYS A 1 538 ? -29.975 8.496 27.547 1.00 95.44 538 CYS A CA 1
ATOM 4372 C C . CYS A 1 538 ? -30.522 7.760 28.769 1.00 95.44 538 CYS A C 1
ATOM 4374 O O . CYS A 1 538 ? -30.816 8.382 29.793 1.00 95.44 538 CYS A O 1
ATOM 4376 N N . PHE A 1 539 ? -30.610 6.439 28.667 1.00 96.69 539 PHE A N 1
ATOM 4377 C CA . PHE A 1 539 ? -30.970 5.541 29.753 1.00 96.69 539 PHE A CA 1
ATOM 4378 C C . PHE A 1 539 ? -29.816 4.581 30.031 1.00 96.69 539 PHE A C 1
ATOM 4380 O O . PHE A 1 539 ? -29.130 4.139 29.105 1.00 96.69 539 PHE A O 1
ATOM 4387 N N . VAL A 1 540 ? -29.616 4.243 31.300 1.00 96.12 540 VAL A N 1
ATOM 4388 C CA . VAL A 1 540 ? -28.644 3.242 31.748 1.00 96.12 540 VAL A CA 1
ATOM 4389 C C . VAL A 1 540 ? -29.397 2.220 32.583 1.00 96.12 540 VAL A C 1
ATOM 4391 O O . VAL A 1 540 ? -30.036 2.596 33.556 1.00 96.12 540 VAL A O 1
ATOM 4394 N N . ASP A 1 541 ? -29.350 0.950 32.181 1.00 93.75 541 ASP A N 1
ATOM 4395 C CA . ASP A 1 541 ? -30.092 -0.144 32.825 1.00 93.75 541 ASP A CA 1
ATOM 4396 C C . ASP A 1 541 ? -31.593 0.172 32.978 1.00 93.75 541 ASP A C 1
ATOM 4398 O O . ASP A 1 541 ? -32.196 -0.033 34.026 1.00 93.75 541 ASP A O 1
ATOM 4402 N N . ASP A 1 542 ? -32.182 0.711 31.903 1.00 92.56 542 ASP A N 1
ATOM 4403 C CA . ASP A 1 542 ? -33.578 1.166 31.803 1.00 92.56 542 ASP A CA 1
ATOM 4404 C C . ASP A 1 542 ? -33.961 2.352 32.722 1.00 92.56 542 ASP A C 1
ATOM 4406 O O . ASP A 1 542 ? -35.095 2.831 32.676 1.00 92.56 542 ASP A O 1
ATOM 4410 N N . GLU A 1 543 ? -33.015 2.916 33.480 1.00 95.50 543 GLU A N 1
ATOM 4411 C CA . GLU A 1 543 ? -33.207 4.148 34.251 1.00 95.50 543 GLU A CA 1
ATOM 4412 C C . GLU A 1 543 ? -32.846 5.389 33.427 1.00 95.50 543 GLU A C 1
ATOM 4414 O O . GLU A 1 543 ? -31.810 5.444 32.760 1.00 95.50 543 GLU A O 1
ATOM 4419 N N . PHE A 1 544 ? -33.694 6.422 33.475 1.00 95.38 544 PHE A N 1
ATOM 4420 C CA . PHE A 1 544 ? -33.436 7.682 32.778 1.00 95.38 544 PHE A CA 1
ATOM 4421 C C . PHE A 1 544 ? -32.255 8.420 33.417 1.00 95.38 544 PHE A C 1
ATOM 4423 O O . PHE A 1 544 ? -32.333 8.851 34.567 1.00 95.38 544 PHE A O 1
ATOM 4430 N N . LEU A 1 545 ? -31.177 8.601 32.651 1.00 92.62 545 LEU A N 1
ATOM 4431 C CA . LEU A 1 545 ? -29.980 9.300 33.108 1.00 92.62 545 LEU A CA 1
ATOM 4432 C C . LEU A 1 545 ? -30.065 10.799 32.810 1.00 92.62 545 LEU A C 1
ATOM 4434 O O . LEU A 1 545 ? -29.877 11.622 33.703 1.00 92.62 545 LEU A O 1
ATOM 4438 N N . THR A 1 546 ? -30.272 11.163 31.542 1.00 92.62 546 THR A N 1
ATOM 4439 C CA . THR A 1 546 ? -30.301 12.567 31.106 1.00 92.62 546 THR A CA 1
ATOM 4440 C C . THR A 1 546 ? -30.831 12.716 29.680 1.00 92.62 546 THR A C 1
ATOM 4442 O O . THR A 1 546 ? -30.723 11.800 28.863 1.00 92.62 546 THR A O 1
ATOM 4445 N N . GLU A 1 547 ? -31.319 13.912 29.357 1.00 93.06 547 GLU A N 1
ATOM 4446 C CA . GLU A 1 547 ? -31.577 14.344 27.985 1.00 93.06 547 GLU A CA 1
ATOM 4447 C C . GLU A 1 547 ? -30.348 15.091 27.440 1.00 93.06 547 GLU A C 1
ATOM 4449 O O . GLU A 1 547 ? -29.954 16.165 27.906 1.00 93.06 547 GLU A O 1
ATOM 4454 N N . ALA A 1 548 ? -29.713 14.508 26.432 1.00 92.38 548 ALA A N 1
ATOM 4455 C CA . ALA A 1 548 ? -28.565 15.072 25.748 1.00 92.38 548 ALA A CA 1
ATOM 4456 C C . ALA A 1 548 ? -29.022 15.988 24.604 1.00 92.38 548 ALA A C 1
ATOM 4458 O O . ALA A 1 548 ? -29.269 15.529 23.490 1.00 92.38 548 ALA A O 1
ATOM 4459 N N . VAL A 1 549 ? -29.082 17.297 24.870 1.00 94.62 549 VAL A N 1
ATOM 4460 C CA . VAL A 1 549 ? -29.230 18.334 23.833 1.00 94.62 549 VAL A CA 1
ATOM 4461 C C . VAL A 1 549 ? -27.841 18.792 23.388 1.00 94.62 549 VAL A C 1
ATOM 4463 O O . VAL A 1 549 ? -27.196 19.605 24.060 1.00 94.62 549 VAL A O 1
ATOM 4466 N N . ALA A 1 550 ? -27.349 18.237 22.284 1.00 94.56 550 ALA A N 1
ATOM 4467 C CA . ALA A 1 550 ? -25.943 18.326 21.888 1.00 94.56 550 ALA A CA 1
ATOM 4468 C C . ALA A 1 550 ? -25.763 18.163 20.369 1.00 94.56 550 ALA A C 1
ATOM 4470 O O . ALA A 1 550 ? -26.713 17.853 19.650 1.00 94.56 550 ALA A O 1
ATOM 4471 N N . ASP A 1 551 ? -24.539 18.331 19.864 1.00 94.94 551 ASP A N 1
ATOM 4472 C CA . ASP A 1 551 ? -24.224 17.885 18.498 1.00 94.94 551 ASP A CA 1
ATOM 4473 C C . ASP A 1 551 ? -24.373 16.359 18.385 1.00 94.94 551 ASP A C 1
ATOM 4475 O O . ASP A 1 551 ? -24.722 15.834 17.325 1.00 94.94 551 ASP A O 1
ATOM 4479 N N . GLY A 1 552 ? -24.179 15.653 19.500 1.00 94.69 552 GLY A N 1
ATOM 4480 C CA . GLY A 1 552 ? -24.396 14.223 19.610 1.00 94.69 552 GLY A CA 1
ATOM 4481 C C . GLY A 1 552 ? -23.932 13.633 20.940 1.00 94.69 552 GLY A C 1
ATOM 4482 O O . GLY A 1 552 ? -23.552 14.353 21.867 1.00 94.69 552 GLY A O 1
ATOM 4483 N N . LEU A 1 553 ? -23.937 12.305 21.015 1.00 96.25 553 LEU A N 1
ATOM 4484 C CA . LEU A 1 553 ? -23.496 11.530 22.171 1.00 96.25 553 LEU A CA 1
ATOM 4485 C C . LEU A 1 553 ? -22.662 10.331 21.706 1.00 96.25 553 LEU A C 1
ATOM 4487 O O . LEU A 1 553 ? -23.051 9.622 20.778 1.00 96.25 553 LEU A O 1
ATOM 4491 N N . VAL A 1 554 ? -21.515 10.117 22.350 1.00 97.56 554 VAL A N 1
ATOM 4492 C CA . VAL A 1 554 ? -20.589 9.013 22.070 1.00 97.56 554 VAL A CA 1
ATOM 4493 C C . VAL A 1 554 ? -20.632 8.015 23.218 1.00 97.56 554 VAL A C 1
ATOM 4495 O O . VAL A 1 554 ? -20.479 8.409 24.374 1.00 97.56 554 VAL A O 1
ATOM 4498 N N . VAL A 1 555 ? -20.772 6.730 22.898 1.00 97.81 555 VAL A N 1
ATOM 4499 C CA . VAL A 1 555 ? -20.501 5.622 23.819 1.00 97.81 555 VAL A CA 1
ATOM 4500 C C . VAL A 1 555 ? -19.241 4.916 23.341 1.00 97.81 555 VAL A C 1
ATOM 4502 O O . VAL A 1 555 ? -19.216 4.365 22.242 1.00 97.81 555 VAL A O 1
ATOM 4505 N N . ALA A 1 556 ? -18.181 4.957 24.142 1.00 97.44 556 ALA A N 1
ATOM 4506 C CA . ALA A 1 556 ? -16.861 4.460 23.773 1.00 97.44 556 ALA A CA 1
ATOM 4507 C C . ALA A 1 556 ? -16.364 3.360 24.716 1.00 97.44 556 ALA A C 1
ATOM 4509 O O . ALA A 1 556 ? -16.722 3.291 25.894 1.00 97.44 556 ALA A O 1
ATOM 4510 N N . THR A 1 557 ? -15.487 2.513 24.190 1.00 95.50 557 THR A N 1
ATOM 4511 C CA . THR A 1 557 ? -14.674 1.590 24.977 1.00 95.50 557 THR A CA 1
ATOM 4512 C C . THR A 1 557 ? -13.469 2.328 25.587 1.00 95.50 557 THR A C 1
ATOM 4514 O O . THR A 1 557 ? -13.094 3.414 25.139 1.00 95.50 557 THR A O 1
ATOM 4517 N N . PRO A 1 558 ? -12.758 1.720 26.549 1.00 92.56 558 PRO A N 1
ATOM 4518 C CA . PRO A 1 558 ? -11.460 2.187 27.029 1.00 92.56 558 PRO A CA 1
ATOM 4519 C C . PRO A 1 558 ? -10.438 2.327 25.900 1.00 92.56 558 PRO A C 1
ATOM 4521 O O . PRO A 1 558 ? -9.567 3.187 25.949 1.00 92.56 558 PRO A O 1
ATOM 4524 N N . THR A 1 559 ? -10.556 1.504 24.855 1.00 91.56 559 THR A N 1
ATOM 4525 C CA . THR A 1 559 ? -9.718 1.615 23.661 1.00 91.56 559 THR A CA 1
ATOM 4526 C C . THR A 1 559 ? -10.096 2.844 22.823 1.00 91.56 559 THR A C 1
ATOM 4528 O O . THR A 1 559 ? -9.204 3.573 22.397 1.00 91.56 559 THR A O 1
ATOM 4531 N N . GLY A 1 560 ? -11.391 3.133 22.669 1.00 93.56 560 GLY A N 1
ATOM 4532 C CA . GLY A 1 560 ? -11.892 4.352 22.022 1.00 93.56 560 GLY A CA 1
ATOM 4533 C C . GLY A 1 560 ? -11.706 5.635 22.838 1.00 93.56 560 GLY A C 1
ATOM 4534 O O . GLY A 1 560 ? -11.869 6.730 22.302 1.00 93.56 560 GLY A O 1
ATOM 4535 N N . SER A 1 561 ? -11.300 5.538 24.110 1.00 94.00 561 SER A N 1
ATOM 4536 C CA . SER A 1 561 ? -11.031 6.704 24.968 1.00 94.00 561 SER A CA 1
ATOM 4537 C C . SER A 1 561 ? -9.931 7.624 24.428 1.00 94.00 561 SER A C 1
ATOM 4539 O O . SER A 1 561 ? -9.877 8.791 24.796 1.00 94.00 561 SER A O 1
ATOM 4541 N N . THR A 1 562 ? -9.070 7.118 23.537 1.00 91.19 562 THR A N 1
ATOM 4542 C CA . THR A 1 562 ? -8.016 7.877 22.844 1.00 91.19 562 THR A CA 1
ATOM 4543 C C . THR A 1 562 ? -8.389 8.274 21.410 1.00 91.19 562 THR A C 1
ATOM 4545 O O . THR A 1 562 ? -7.552 8.827 20.701 1.00 91.19 562 THR A O 1
ATOM 4548 N N . ALA A 1 563 ? -9.611 7.966 20.964 1.00 92.12 563 ALA A N 1
ATOM 4549 C CA . ALA A 1 563 ? -10.128 8.255 19.627 1.00 92.12 563 ALA A CA 1
ATOM 4550 C C . ALA A 1 563 ? -11.114 9.438 19.672 1.00 92.12 563 ALA A C 1
ATOM 4552 O O . ALA A 1 563 ? -10.778 10.498 20.206 1.00 92.12 563 ALA A O 1
ATOM 4553 N N . TYR A 1 564 ? -12.328 9.290 19.127 1.00 94.44 564 TYR A N 1
ATOM 4554 C CA . TYR A 1 564 ? -13.273 10.405 19.028 1.00 94.44 564 TYR A CA 1
ATOM 4555 C C . TYR A 1 564 ? -13.738 10.906 20.404 1.00 94.44 564 TYR A C 1
ATOM 4557 O O . TYR A 1 564 ? -13.892 12.112 20.609 1.00 94.44 564 TYR A O 1
ATOM 4565 N N . SER A 1 565 ? -13.851 9.998 21.381 1.00 95.81 565 SER A N 1
ATOM 4566 C CA . SER A 1 565 ? -14.170 10.340 22.771 1.00 95.81 565 SER A CA 1
ATOM 4567 C C . SER A 1 565 ? -13.183 11.350 23.364 1.00 95.81 565 SER A C 1
ATOM 4569 O O . SER A 1 565 ? -13.621 12.276 24.043 1.00 95.81 565 SER A O 1
ATOM 4571 N N . LEU A 1 566 ? -11.881 11.237 23.066 1.00 94.00 566 LEU A N 1
ATOM 4572 C CA . LEU A 1 566 ? -10.868 12.179 23.552 1.00 94.00 566 LEU A CA 1
ATOM 4573 C C . LEU A 1 566 ? -11.091 13.582 22.986 1.00 94.00 566 LEU A C 1
ATOM 4575 O O . LEU A 1 566 ? -11.019 14.571 23.711 1.00 94.00 566 LEU A O 1
ATOM 4579 N N . SER A 1 567 ? -11.383 13.670 21.685 1.00 94.12 567 SER A N 1
ATOM 4580 C CA . SER A 1 567 ? -11.649 14.945 21.011 1.00 94.12 567 SER A CA 1
ATOM 4581 C C . SER A 1 567 ? -12.914 15.628 21.529 1.00 94.12 567 SER A C 1
ATOM 4583 O O . SER A 1 567 ? -12.958 16.854 21.589 1.00 94.12 567 SER A O 1
ATOM 4585 N N . ALA A 1 568 ? -13.915 14.851 21.949 1.00 94.19 568 ALA A N 1
ATOM 4586 C CA . ALA A 1 568 ? -15.128 15.359 22.586 1.00 94.19 568 ALA A CA 1
ATOM 4587 C C . ALA A 1 568 ? -14.941 15.722 24.079 1.00 94.19 568 ALA A C 1
ATOM 4589 O O . ALA A 1 568 ? -15.885 16.165 24.728 1.00 94.19 568 ALA A O 1
ATOM 4590 N N . GLY A 1 569 ? -13.730 15.571 24.632 1.00 93.38 569 GLY A N 1
ATOM 4591 C CA . GLY A 1 569 ? -13.403 15.925 26.018 1.00 93.38 569 GLY A CA 1
ATOM 4592 C C . GLY A 1 569 ? -13.547 14.781 27.025 1.00 93.38 569 GLY A C 1
ATOM 4593 O O . GLY A 1 569 ? -13.525 15.029 28.230 1.00 93.38 569 GLY A O 1
ATOM 4594 N N . GLY A 1 570 ? -13.698 13.541 26.555 1.00 95.12 570 GLY A N 1
ATOM 4595 C CA . GLY A 1 570 ? -13.686 12.337 27.382 1.00 95.12 570 GLY A CA 1
ATOM 4596 C C . GLY A 1 570 ? -12.306 12.052 27.996 1.00 95.12 570 GLY A C 1
ATOM 4597 O O . GLY A 1 570 ? -11.278 12.459 27.446 1.00 95.12 570 GLY A O 1
ATOM 4598 N N . PRO A 1 571 ? -12.250 11.361 29.148 1.00 95.12 571 PRO A N 1
ATOM 4599 C CA . PRO A 1 571 ? -10.991 11.012 29.794 1.00 95.12 571 PRO A CA 1
ATOM 4600 C C . PRO A 1 571 ? -10.291 9.861 29.069 1.00 95.12 571 PRO A C 1
ATOM 4602 O O . PRO A 1 571 ? -10.934 8.976 28.512 1.00 95.12 571 PRO A O 1
ATOM 4605 N N . ILE A 1 572 ? -8.962 9.826 29.158 1.00 93.00 572 ILE A N 1
ATOM 4606 C CA . ILE A 1 572 ? -8.171 8.701 28.655 1.00 93.00 572 ILE A CA 1
ATOM 4607 C C . ILE A 1 572 ? -8.204 7.567 29.675 1.00 93.00 572 ILE A C 1
ATOM 4609 O O . ILE A 1 572 ? -7.862 7.758 30.843 1.00 93.00 572 ILE A O 1
ATOM 4613 N N . VAL A 1 573 ? -8.570 6.373 29.221 1.00 91.44 573 VAL A N 1
ATOM 4614 C CA . VAL A 1 573 ? -8.730 5.187 30.060 1.00 91.44 573 VAL A CA 1
ATOM 4615 C C . VAL A 1 573 ? -7.761 4.104 29.599 1.00 91.44 573 VAL A C 1
ATOM 4617 O O . VAL A 1 573 ? -7.604 3.835 28.410 1.00 91.44 573 VAL A O 1
ATOM 4620 N N . HIS A 1 574 ? -7.080 3.467 30.551 1.00 87.38 574 HIS A N 1
ATOM 4621 C CA . HIS A 1 574 ? -6.168 2.373 30.235 1.00 87.38 574 HIS A CA 1
ATOM 4622 C C . HIS A 1 574 ? -6.956 1.176 29.654 1.00 87.38 574 HIS A C 1
ATOM 4624 O O . HIS A 1 574 ? -7.950 0.780 30.261 1.00 87.38 574 HIS A O 1
ATOM 4630 N N . PRO A 1 575 ? -6.509 0.521 28.560 1.00 84.50 575 PRO A N 1
ATOM 4631 C CA . PRO A 1 575 ? -7.258 -0.556 27.892 1.00 84.50 575 PRO A CA 1
ATOM 4632 C C . PRO A 1 575 ? -7.635 -1.758 28.773 1.00 84.50 575 PRO A C 1
ATOM 4634 O O . PRO A 1 575 ? -8.554 -2.499 28.445 1.00 84.50 575 PRO A O 1
ATOM 4637 N N . SER A 1 576 ? -6.907 -1.969 29.873 1.00 80.88 576 SER A N 1
ATOM 4638 C CA . SER A 1 576 ? -7.201 -3.007 30.873 1.00 80.88 576 SER A CA 1
ATOM 4639 C C . SER A 1 576 ? -8.354 -2.681 31.828 1.00 80.88 576 SER A C 1
ATOM 4641 O O . SER A 1 576 ? -8.801 -3.571 32.549 1.00 80.88 576 SER A O 1
ATOM 4643 N N . VAL A 1 577 ? -8.790 -1.424 31.911 1.00 86.44 577 VAL A N 1
ATOM 4644 C CA . VAL A 1 577 ? -9.942 -1.032 32.731 1.00 86.44 577 VAL A CA 1
ATOM 4645 C C . VAL A 1 577 ? -11.190 -1.395 31.946 1.00 86.44 577 VAL A C 1
ATOM 4647 O O . VAL A 1 577 ? -11.334 -0.932 30.828 1.00 86.44 577 VAL A O 1
ATOM 4650 N N . GLN A 1 578 ? -12.079 -2.220 32.491 1.00 85.06 578 GLN A N 1
ATOM 4651 C CA . GLN A 1 578 ? -13.348 -2.542 31.835 1.00 85.06 578 GLN A CA 1
ATOM 4652 C C . GLN A 1 578 ? -14.399 -1.512 32.257 1.00 85.06 578 GLN A C 1
ATOM 4654 O O . GLN A 1 578 ? -14.781 -1.469 33.423 1.00 85.06 578 GLN A O 1
ATOM 4659 N N . SER A 1 579 ? -14.835 -0.669 31.324 1.00 91.88 579 SER A N 1
ATOM 4660 C CA . SER A 1 579 ? -15.835 0.381 31.557 1.00 91.88 579 SER A CA 1
ATOM 4661 C C . SER A 1 579 ? -16.433 0.848 30.236 1.00 91.88 579 SER A C 1
ATOM 4663 O O . SER A 1 579 ? -15.740 0.821 29.220 1.00 91.88 579 SER A O 1
ATOM 4665 N N . LEU A 1 580 ? -17.664 1.351 30.254 1.00 95.12 580 LEU A N 1
ATOM 4666 C CA . LEU A 1 580 ? -18.228 2.104 29.132 1.00 95.12 580 LEU A CA 1
ATOM 4667 C C . LEU A 1 580 ? -18.072 3.601 29.409 1.00 95.12 580 LEU A C 1
ATOM 4669 O O . LEU A 1 580 ? -18.261 4.046 30.541 1.00 95.12 580 LEU A O 1
ATOM 4673 N N . LEU A 1 581 ? -17.704 4.373 28.389 1.00 96.50 581 LEU A N 1
ATOM 4674 C CA . LEU A 1 581 ? -17.562 5.824 28.479 1.00 96.50 581 LEU A CA 1
ATOM 4675 C C . LEU A 1 581 ? -18.720 6.487 27.743 1.00 96.50 581 LEU A C 1
ATOM 4677 O O . LEU A 1 581 ? -18.888 6.245 26.554 1.00 96.50 581 LEU A O 1
ATOM 4681 N N . ILE A 1 582 ? -19.460 7.368 28.407 1.00 97.06 582 ILE A N 1
ATOM 4682 C CA . ILE A 1 582 ? -20.475 8.223 27.785 1.00 97.06 582 ILE A CA 1
ATOM 4683 C C . ILE A 1 582 ? -19.899 9.634 27.689 1.00 97.06 582 ILE A C 1
ATOM 4685 O O . ILE A 1 582 ? -19.610 10.250 28.713 1.00 97.06 582 ILE A O 1
ATOM 4689 N N . THR A 1 583 ? -19.722 10.153 26.474 1.00 97.31 583 THR A N 1
ATOM 4690 C CA . THR A 1 583 ? -19.136 11.479 26.224 1.00 97.31 583 THR A CA 1
ATOM 4691 C C . THR A 1 583 ? -20.057 12.316 25.331 1.00 97.31 583 THR A C 1
ATOM 4693 O O . THR A 1 583 ? -20.277 11.941 24.177 1.00 97.31 583 THR A O 1
ATOM 4696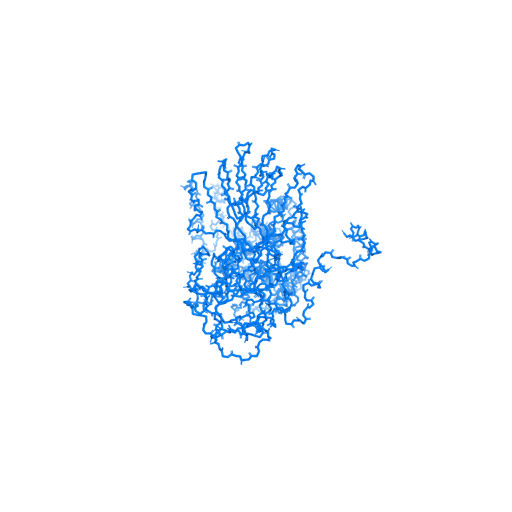 N N . PRO A 1 584 ? -20.606 13.445 25.815 1.00 96.50 584 PRO A N 1
ATOM 4697 C CA . PRO A 1 584 ? -21.407 14.336 24.979 1.00 96.50 584 PRO A CA 1
ATOM 4698 C C . PRO A 1 584 ? -20.538 15.136 24.002 1.00 96.50 584 PRO A C 1
ATOM 4700 O O . PRO A 1 584 ? -19.447 15.581 24.350 1.00 96.50 584 PRO A O 1
ATOM 4703 N N . ILE A 1 585 ? -21.044 15.375 22.793 1.00 96.38 585 ILE A N 1
ATOM 4704 C CA . ILE A 1 585 ? -20.372 16.177 21.762 1.00 96.38 585 ILE A CA 1
ATOM 4705 C C . ILE A 1 585 ? -20.945 17.591 21.811 1.00 96.38 585 ILE A C 1
ATOM 4707 O O . ILE A 1 585 ? -22.093 17.802 21.426 1.00 96.38 585 ILE A O 1
ATOM 4711 N N . CYS A 1 586 ? -20.160 18.561 22.286 1.00 94.12 586 CYS A N 1
ATOM 4712 C CA . CYS A 1 586 ? -20.566 19.971 22.382 1.00 94.12 586 CYS A CA 1
ATOM 4713 C C . CYS A 1 586 ? -21.982 20.164 22.987 1.00 94.12 586 CYS A C 1
ATOM 4715 O O . CYS A 1 586 ? -22.859 20.731 22.330 1.00 94.12 586 CYS A O 1
ATOM 4717 N N . PRO A 1 587 ? -22.247 19.673 24.217 1.00 94.69 587 PRO A N 1
ATOM 4718 C CA . PRO A 1 587 ? -23.573 19.774 24.820 1.00 94.69 587 PRO A CA 1
ATOM 4719 C C . PRO A 1 587 ? -23.968 21.230 25.083 1.00 94.69 587 PRO A C 1
ATOM 4721 O O . PRO A 1 587 ? -23.151 22.039 25.522 1.00 94.69 587 PRO A O 1
ATOM 4724 N N . ARG A 1 588 ? -25.256 21.549 24.900 1.00 92.88 588 ARG A N 1
ATOM 4725 C CA . ARG A 1 588 ? -25.832 22.845 25.303 1.00 92.88 588 ARG A CA 1
ATOM 4726 C C . ARG A 1 588 ? -25.727 23.050 26.818 1.00 92.88 588 ARG A C 1
ATOM 4728 O O . ARG A 1 588 ? -25.541 24.171 27.284 1.00 92.88 588 ARG A O 1
ATOM 4735 N N . SER A 1 589 ? -25.873 21.970 27.586 1.00 90.38 589 SER A N 1
ATOM 4736 C CA . SER A 1 589 ? -25.764 21.999 29.043 1.00 90.38 589 SER A CA 1
ATOM 4737 C C . SER A 1 589 ? -24.303 22.057 29.492 1.00 90.38 589 SER A C 1
ATOM 4739 O O . SER A 1 589 ? -23.531 21.126 29.264 1.00 90.38 589 SER A O 1
ATOM 4741 N N . LEU A 1 590 ? -23.938 23.129 30.202 1.00 85.69 590 LEU A N 1
ATOM 4742 C CA . LEU A 1 590 ? -22.583 23.337 30.726 1.00 85.69 590 LEU A CA 1
ATOM 4743 C C . LEU A 1 590 ? -22.193 22.351 31.835 1.00 85.69 590 LEU A C 1
ATOM 4745 O O . LEU A 1 590 ? -20.999 22.193 32.103 1.00 85.69 590 LEU A O 1
ATOM 4749 N N . SER A 1 591 ? -23.164 21.716 32.494 1.00 88.06 591 SER A N 1
ATOM 4750 C CA . SER A 1 591 ? -22.934 20.732 33.558 1.00 88.06 591 SER A CA 1
ATOM 4751 C C . SER A 1 591 ? -22.800 19.304 33.036 1.00 88.06 591 SER A C 1
ATOM 4753 O O . SER A 1 591 ? -22.376 18.432 33.791 1.00 88.06 591 SER A O 1
ATOM 4755 N N . PHE A 1 592 ? -23.111 19.047 31.760 1.00 88.81 592 PHE A N 1
ATOM 4756 C CA . PHE A 1 592 ? -23.007 17.703 31.210 1.00 88.81 592 PHE A CA 1
ATOM 4757 C C . PHE A 1 592 ? -21.529 17.334 31.025 1.00 88.81 592 PHE A C 1
ATOM 4759 O O . PHE A 1 592 ? -20.799 17.943 30.238 1.00 88.81 592 PHE A O 1
ATOM 4766 N N . ARG A 1 593 ? -21.062 16.371 31.821 1.00 92.00 593 ARG A N 1
ATOM 4767 C CA . ARG A 1 593 ? -19.684 15.872 31.831 1.00 92.00 593 ARG A CA 1
ATOM 4768 C C . ARG A 1 593 ? -19.638 14.428 31.328 1.00 92.00 593 ARG A C 1
ATOM 4770 O O . ARG A 1 593 ? -20.635 13.720 31.467 1.00 92.00 593 ARG A O 1
ATOM 4777 N N . PRO A 1 594 ? -18.497 13.982 30.778 1.00 95.12 594 PRO A N 1
ATOM 4778 C CA . PRO A 1 594 ? -18.296 12.576 30.465 1.00 95.12 594 PRO A CA 1
ATOM 4779 C C . PRO A 1 594 ? -18.447 11.697 31.711 1.00 95.12 594 PRO A C 1
ATOM 4781 O O . PRO A 1 594 ? -18.008 12.082 32.796 1.00 95.12 594 PRO A O 1
ATOM 4784 N N . ALA A 1 595 ? -19.028 10.513 31.543 1.00 94.50 595 ALA A N 1
ATOM 4785 C CA . ALA A 1 595 ? -19.265 9.555 32.618 1.00 94.50 595 ALA A CA 1
ATOM 4786 C C . ALA A 1 595 ? -18.663 8.189 32.274 1.00 94.50 595 ALA A C 1
ATOM 4788 O O . ALA A 1 595 ? -18.730 7.742 31.130 1.00 94.50 595 ALA A O 1
ATOM 4789 N N . LEU A 1 596 ? -18.081 7.527 33.275 1.00 95.19 596 LEU A N 1
ATOM 4790 C CA . LEU A 1 596 ? -17.658 6.132 33.186 1.00 95.19 596 LEU A CA 1
ATOM 4791 C C . LEU A 1 596 ? -18.666 5.287 33.947 1.00 95.19 596 LEU A C 1
ATOM 4793 O O . LEU A 1 596 ? -18.934 5.562 35.116 1.00 95.19 596 LEU A O 1
ATOM 4797 N N . ILE A 1 597 ? -19.179 4.251 33.300 1.00 94.56 597 ILE A N 1
ATOM 4798 C CA . ILE A 1 597 ? -20.139 3.325 33.896 1.00 94.56 597 ILE A CA 1
ATOM 4799 C C . ILE A 1 597 ? -19.610 1.885 33.841 1.00 94.56 597 ILE A C 1
ATOM 4801 O O . ILE A 1 597 ? -18.697 1.586 33.053 1.00 94.56 597 ILE A O 1
ATOM 4805 N N . PRO A 1 598 ? -20.148 0.985 34.684 1.00 92.06 598 PRO A N 1
ATOM 4806 C CA . PRO A 1 598 ? -19.757 -0.415 34.684 1.00 92.06 598 PRO A CA 1
ATOM 4807 C C . PRO A 1 598 ? -19.915 -1.071 33.301 1.00 92.06 598 PRO A C 1
ATOM 4809 O O . PRO A 1 598 ? -20.830 -0.731 32.555 1.00 92.06 598 PRO A O 1
ATOM 4812 N N . PRO A 1 599 ? -19.059 -2.046 32.956 1.00 87.94 599 PRO A N 1
ATOM 4813 C CA . PRO A 1 599 ? -19.120 -2.748 31.671 1.00 87.94 599 PRO A CA 1
ATOM 4814 C C . PRO A 1 599 ? -20.399 -3.579 31.482 1.00 87.94 599 PRO A C 1
ATOM 4816 O O . PRO A 1 599 ? -20.758 -3.911 30.357 1.00 87.94 599 PRO A O 1
ATOM 4819 N N . THR A 1 600 ? -21.070 -3.928 32.580 1.00 88.31 600 THR A N 1
ATOM 4820 C CA . THR A 1 600 ? -22.332 -4.679 32.602 1.00 88.31 600 THR A CA 1
ATOM 4821 C C . THR A 1 600 ? -23.539 -3.837 32.233 1.00 88.31 600 THR A C 1
ATOM 4823 O O . THR A 1 600 ? -24.592 -4.400 31.957 1.00 88.31 600 THR A O 1
ATOM 4826 N N . ALA A 1 601 ? -23.390 -2.513 32.286 1.00 92.06 601 ALA A N 1
ATOM 4827 C CA . ALA A 1 601 ? -24.487 -1.596 32.083 1.00 92.06 601 ALA A CA 1
ATOM 4828 C C . ALA A 1 601 ? -24.958 -1.630 30.627 1.00 92.06 601 ALA A C 1
ATOM 4830 O O . ALA A 1 601 ? -24.165 -1.740 29.684 1.00 92.06 601 ALA A O 1
ATOM 4831 N N . LYS A 1 602 ? -26.265 -1.492 30.457 1.00 95.31 602 LYS A N 1
ATOM 4832 C CA . LYS A 1 602 ? -26.940 -1.421 29.173 1.00 95.31 602 LYS A CA 1
ATOM 4833 C C . LYS A 1 602 ? -27.325 0.027 28.897 1.00 95.31 602 LYS A C 1
ATOM 4835 O O . LYS A 1 602 ? -28.144 0.599 29.609 1.00 95.31 602 LYS A O 1
ATOM 4840 N N . VAL A 1 603 ? -26.735 0.632 27.870 1.00 97.19 603 VAL A N 1
ATOM 4841 C CA . VAL A 1 603 ? -26.998 2.031 27.508 1.00 97.19 603 VAL A CA 1
ATOM 4842 C C . VAL A 1 603 ? -28.011 2.077 26.374 1.00 97.19 603 VAL A C 1
ATOM 4844 O O . VAL A 1 603 ? -27.735 1.581 25.284 1.00 97.19 603 VAL A O 1
ATOM 4847 N N . LYS A 1 604 ? -29.165 2.701 26.605 1.00 96.75 604 LYS A N 1
ATOM 4848 C CA . LYS A 1 604 ? -30.177 2.958 25.574 1.00 96.75 604 LYS A CA 1
ATOM 4849 C C . LYS A 1 604 ? -30.180 4.445 25.231 1.00 96.75 604 LYS A C 1
ATOM 4851 O O . LYS A 1 604 ? -30.346 5.289 26.106 1.00 96.75 604 LYS A O 1
ATOM 4856 N N . LEU A 1 605 ? -30.001 4.756 23.953 1.00 96.44 605 LEU A N 1
ATOM 4857 C CA . LEU A 1 605 ? -30.006 6.107 23.404 1.00 96.44 605 LEU A CA 1
ATOM 4858 C C . LEU A 1 605 ? -31.188 6.271 22.450 1.00 96.44 605 LEU A C 1
ATOM 4860 O O . LEU A 1 605 ? -31.165 5.758 21.334 1.00 96.44 605 LEU A O 1
ATOM 4864 N N . GLU A 1 606 ? -32.216 6.978 22.893 1.00 95.56 606 GLU A N 1
ATOM 4865 C CA . GLU A 1 606 ? -33.482 7.140 22.181 1.00 95.56 606 GLU A CA 1
ATOM 4866 C C . GLU A 1 606 ? -33.599 8.535 21.562 1.00 95.56 606 GLU A C 1
ATOM 4868 O O . GLU A 1 606 ? -33.291 9.542 22.204 1.00 95.56 606 GLU A O 1
ATOM 4873 N N . ILE A 1 607 ? -34.038 8.609 20.304 1.00 94.38 607 ILE A N 1
ATOM 4874 C CA . ILE A 1 607 ? -34.208 9.884 19.603 1.00 94.38 607 ILE A CA 1
ATOM 4875 C C . ILE A 1 607 ? -35.525 10.534 20.036 1.00 94.38 607 ILE A C 1
ATOM 4877 O O . ILE A 1 607 ? -36.607 10.021 19.750 1.00 94.38 607 ILE A O 1
ATOM 4881 N N . CYS A 1 608 ? -35.437 11.690 20.696 1.00 90.25 608 CYS A N 1
ATOM 4882 C CA . CYS A 1 608 ? -36.609 12.413 21.186 1.00 90.25 608 CYS A CA 1
ATOM 4883 C C . CYS A 1 608 ? -37.466 12.951 20.021 1.00 90.25 608 CYS A C 1
ATOM 4885 O O . CYS A 1 608 ? -36.944 13.273 18.950 1.00 90.25 608 CYS A O 1
ATOM 4887 N N . GLY A 1 609 ? -38.779 13.101 20.234 1.00 80.56 609 GLY A N 1
ATOM 4888 C CA . GLY A 1 609 ? -39.732 13.573 19.216 1.00 80.56 609 GLY A CA 1
ATOM 4889 C C . GLY A 1 609 ? -39.458 14.988 18.689 1.00 80.56 609 GLY A C 1
ATOM 4890 O O . GLY A 1 609 ? -39.878 15.337 17.589 1.00 80.56 609 GLY A O 1
ATOM 4891 N N . GLU A 1 610 ? -38.707 15.803 19.430 1.00 77.19 610 GLU A N 1
ATOM 4892 C CA . GLU A 1 610 ? -38.274 17.133 18.980 1.00 77.19 610 GLU A CA 1
ATOM 4893 C C . GLU A 1 610 ? -37.035 17.089 18.068 1.00 77.19 610 GLU A C 1
ATOM 4895 O O . GLU A 1 610 ? -36.738 18.053 17.355 1.00 77.19 610 GLU A O 1
ATOM 4900 N N . SER A 1 611 ? -36.300 15.973 18.071 1.00 80.19 611 SER A N 1
ATOM 4901 C CA . SER A 1 611 ? -35.098 15.800 17.261 1.00 80.19 611 SER A CA 1
ATOM 4902 C C . SER A 1 611 ? -35.451 15.486 15.807 1.00 80.19 611 SER A C 1
ATOM 4904 O O . SER A 1 611 ? -36.436 14.815 15.491 1.00 80.19 611 SER A O 1
ATOM 4906 N N . ARG A 1 612 ? -34.600 15.951 14.887 1.00 83.56 612 ARG A N 1
ATOM 4907 C CA . ARG A 1 612 ? -34.590 15.461 13.500 1.00 83.56 612 ARG A CA 1
ATOM 4908 C C . ARG A 1 612 ? -33.891 14.095 13.440 1.00 83.56 612 ARG A C 1
ATOM 4910 O O . ARG A 1 612 ? -33.472 13.554 14.462 1.00 83.56 612 ARG A O 1
ATOM 4917 N N . LEU A 1 613 ? -33.737 13.571 12.224 1.00 86.06 613 LEU A N 1
ATOM 4918 C CA . LEU A 1 613 ? -32.967 12.358 11.961 1.00 86.06 613 LEU A CA 1
ATOM 4919 C C . LEU A 1 613 ? -31.536 12.475 12.507 1.00 86.06 613 LEU A C 1
ATOM 4921 O O . LEU A 1 613 ? -30.829 13.434 12.186 1.00 86.06 613 LEU A O 1
ATOM 4925 N N . THR A 1 614 ? -31.098 11.461 13.247 1.00 90.75 614 THR A N 1
ATOM 4926 C CA . THR A 1 614 ? -29.760 11.402 13.855 1.00 90.75 614 THR A CA 1
ATOM 4927 C C . THR A 1 614 ? -28.935 10.309 13.186 1.00 90.75 614 THR A C 1
ATOM 4929 O O . THR A 1 614 ? -29.429 9.219 12.918 1.00 90.75 614 THR A O 1
ATOM 4932 N N . GLU A 1 615 ? -27.685 10.606 12.856 1.00 93.44 615 GLU A N 1
ATOM 4933 C CA . GLU A 1 615 ? -26.775 9.682 12.185 1.00 93.44 615 GLU A CA 1
ATOM 4934 C C . GLU A 1 615 ? -26.098 8.755 13.196 1.00 93.44 615 GLU A C 1
ATOM 4936 O O . GLU A 1 615 ? -25.502 9.229 14.164 1.00 93.44 615 GLU A O 1
ATOM 4941 N N . VAL A 1 616 ? -26.160 7.445 12.944 1.00 93.75 616 VAL A N 1
ATOM 4942 C CA . VAL A 1 616 ? -25.419 6.428 13.699 1.00 93.75 616 VAL A CA 1
ATOM 4943 C C . VAL A 1 616 ? -24.094 6.166 12.999 1.00 93.75 616 VAL A C 1
ATOM 4945 O O . VAL A 1 616 ? -24.064 5.781 11.825 1.00 93.75 616 VAL A O 1
ATOM 4948 N N . THR A 1 617 ? -23.003 6.321 13.738 1.00 93.19 617 THR A N 1
ATOM 4949 C CA . THR A 1 617 ? -21.649 6.007 13.275 1.00 93.19 617 THR A CA 1
ATOM 4950 C C . THR A 1 617 ? -20.996 5.013 14.225 1.00 93.19 617 THR A C 1
ATOM 4952 O O . THR A 1 617 ? -20.975 5.248 15.431 1.00 93.19 617 THR A O 1
ATOM 4955 N N . ILE A 1 618 ? -20.438 3.929 13.683 1.00 91.81 618 ILE A N 1
ATOM 4956 C CA . ILE A 1 618 ? -19.688 2.908 14.429 1.00 91.81 618 ILE A CA 1
ATOM 4957 C C . ILE A 1 618 ? -18.248 2.899 13.918 1.00 91.81 618 ILE A C 1
ATOM 4959 O O . ILE A 1 618 ? -18.031 2.761 12.715 1.00 91.81 618 ILE A O 1
ATOM 4963 N N . ASP A 1 619 ? -17.271 3.077 14.812 1.00 91.69 619 ASP A N 1
ATOM 4964 C CA . ASP A 1 619 ? -15.835 3.141 14.485 1.00 91.69 619 ASP A CA 1
ATOM 4965 C C . ASP A 1 619 ? -15.516 4.080 13.295 1.00 91.69 619 ASP A C 1
ATOM 4967 O O . ASP A 1 619 ? -14.680 3.790 12.434 1.00 91.69 619 ASP A O 1
ATOM 4971 N N . GLY A 1 620 ? -16.228 5.210 13.208 1.00 86.31 620 GLY A N 1
ATOM 4972 C CA . GLY A 1 620 ? -16.086 6.202 12.135 1.00 86.31 620 GLY A CA 1
ATOM 4973 C C . GLY A 1 620 ? -16.766 5.849 10.801 1.00 86.31 620 GLY A C 1
ATOM 4974 O O . GLY A 1 620 ? -16.682 6.635 9.857 1.00 86.31 620 GLY A O 1
ATOM 4975 N N . LYS A 1 621 ? -17.454 4.704 10.696 1.00 86.50 621 LYS A N 1
ATOM 4976 C CA . LYS A 1 621 ? -18.260 4.319 9.526 1.00 86.50 621 LYS A CA 1
ATOM 4977 C C . LYS A 1 621 ? -19.732 4.666 9.758 1.00 86.50 621 LYS A C 1
ATOM 4979 O O . LYS A 1 621 ? -20.334 4.234 10.740 1.00 86.50 621 LYS A O 1
ATOM 4984 N N . LYS A 1 622 ? -20.323 5.425 8.833 1.00 87.38 622 LYS A N 1
ATOM 4985 C CA . LYS A 1 622 ? -21.758 5.731 8.844 1.00 87.38 622 LYS A CA 1
ATOM 4986 C C . LYS A 1 622 ? -22.570 4.463 8.583 1.00 87.38 622 LYS A C 1
ATOM 4988 O O . LYS A 1 622 ? -22.355 3.802 7.570 1.00 87.38 622 LYS A O 1
ATOM 4993 N N . ILE A 1 623 ? -23.531 4.187 9.459 1.00 86.75 623 ILE A N 1
ATOM 4994 C CA . ILE A 1 623 ? -24.381 2.996 9.398 1.00 86.75 623 ILE A CA 1
ATOM 4995 C C . ILE A 1 623 ? -25.762 3.346 8.842 1.00 86.75 623 ILE A C 1
ATOM 4997 O O . ILE A 1 623 ? -26.124 2.926 7.746 1.00 86.75 623 ILE A O 1
ATOM 5001 N N . CYS A 1 624 ? -26.530 4.159 9.568 1.00 88.19 624 CYS A N 1
ATOM 5002 C CA . CYS A 1 624 ? -27.894 4.524 9.195 1.00 88.19 624 CYS A CA 1
ATOM 5003 C C . CYS A 1 624 ? -28.306 5.867 9.816 1.00 88.19 624 CYS A C 1
ATOM 5005 O O . CYS A 1 624 ? -27.529 6.518 10.517 1.00 88.19 624 CYS A O 1
ATOM 5007 N N . MET A 1 625 ? -29.538 6.288 9.529 1.00 89.06 625 MET A N 1
ATOM 5008 C CA . MET A 1 625 ? -30.195 7.408 10.200 1.00 89.06 625 MET A CA 1
ATOM 5009 C C . MET A 1 625 ? -31.317 6.850 11.076 1.00 89.06 625 MET A C 1
ATOM 5011 O O . MET A 1 625 ? -32.087 6.025 10.590 1.00 89.06 625 MET A O 1
ATOM 5015 N N . LEU A 1 626 ? -31.417 7.308 12.320 1.00 89.44 626 LEU A N 1
ATOM 5016 C CA . LEU A 1 626 ? -32.516 6.986 13.227 1.00 89.44 626 LEU A CA 1
ATOM 5017 C C . LEU A 1 626 ? -33.576 8.084 13.201 1.00 89.44 626 LEU A C 1
ATOM 5019 O O . LEU A 1 626 ? -33.242 9.275 13.170 1.00 89.44 626 LEU A O 1
ATOM 5023 N N . SER A 1 627 ? -34.838 7.662 13.199 1.00 90.38 627 SER A N 1
ATOM 5024 C CA . SER A 1 627 ? -36.018 8.521 13.272 1.00 90.38 627 SER A CA 1
ATOM 5025 C C . SER A 1 627 ? -36.479 8.705 14.714 1.00 90.38 627 SER A C 1
ATOM 5027 O O . SER A 1 627 ? -35.912 8.149 15.647 1.00 90.38 627 SER A O 1
ATOM 5029 N N . GLN A 1 628 ? -37.489 9.547 14.906 1.00 90.94 628 GLN A N 1
ATOM 5030 C CA . GLN A 1 628 ? -38.062 9.819 16.222 1.00 90.94 628 GLN A CA 1
ATOM 5031 C C . GLN A 1 628 ? -38.630 8.539 16.845 1.00 90.94 628 GLN A C 1
ATOM 5033 O O . GLN A 1 628 ? -39.322 7.785 16.167 1.00 90.94 628 GLN A O 1
ATOM 5038 N N . GLY A 1 629 ? -38.338 8.314 18.126 1.00 89.94 629 GLY A N 1
ATOM 5039 C CA . GLY A 1 629 ? -38.716 7.102 18.857 1.00 89.94 629 GLY A CA 1
ATOM 5040 C C . GLY A 1 629 ? -37.814 5.894 18.590 1.00 89.94 629 GLY A C 1
ATOM 5041 O O . GLY A 1 629 ? -37.769 4.986 19.417 1.00 89.94 629 GLY A O 1
ATOM 5042 N N . ASP A 1 630 ? -37.045 5.885 17.497 1.00 93.50 630 ASP A N 1
ATOM 5043 C CA . ASP A 1 630 ? -36.025 4.859 17.293 1.00 93.50 630 ASP A CA 1
ATOM 5044 C C . ASP A 1 630 ? -34.919 5.007 18.345 1.00 93.50 630 ASP A C 1
ATOM 5046 O O . ASP A 1 630 ? -34.598 6.110 18.810 1.00 93.50 630 ASP A O 1
ATOM 5050 N N . PHE A 1 631 ? -34.295 3.889 18.706 1.00 94.19 631 PHE A N 1
ATOM 5051 C CA . PHE A 1 631 ? -33.238 3.885 19.704 1.00 94.19 631 PHE A CA 1
ATOM 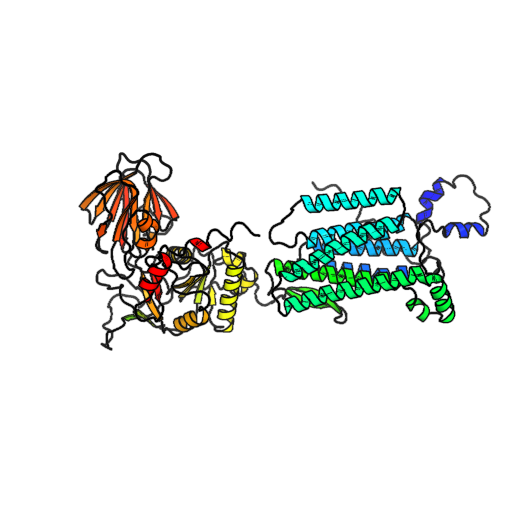5052 C C . PHE A 1 631 ? -32.081 2.956 19.350 1.00 94.19 631 PHE A C 1
ATOM 5054 O O . PHE A 1 631 ? -32.223 1.928 18.687 1.00 94.19 631 PHE A O 1
ATOM 5061 N N . LEU A 1 632 ? -30.906 3.349 19.827 1.00 95.38 632 LEU A N 1
ATOM 5062 C CA . LEU A 1 632 ? -29.683 2.568 19.798 1.00 95.38 632 LEU A CA 1
ATOM 5063 C C . LEU A 1 632 ? -29.451 1.983 21.188 1.00 95.38 632 LEU A C 1
ATOM 5065 O O . LEU A 1 632 ? -29.388 2.708 22.176 1.00 95.38 632 LEU A O 1
ATOM 5069 N N . GLU A 1 633 ? -29.262 0.678 21.254 1.00 95.50 633 GLU A N 1
ATOM 5070 C CA . GLU A 1 633 ? -28.912 -0.034 22.471 1.00 95.50 633 GLU A CA 1
ATOM 5071 C C . GLU A 1 633 ? -27.461 -0.517 22.389 1.00 95.50 633 GLU A C 1
ATOM 5073 O O . GLU A 1 633 ? -27.052 -1.165 21.422 1.00 95.50 633 GLU A O 1
ATOM 5078 N N . VAL A 1 634 ? -26.678 -0.190 23.415 1.00 96.44 634 VAL A N 1
ATOM 5079 C CA . VAL A 1 634 ? -25.241 -0.445 23.497 1.00 96.44 634 VAL A CA 1
ATOM 5080 C C . VAL A 1 634 ? -24.937 -1.219 24.770 1.00 96.44 634 VAL A C 1
ATOM 5082 O O . VAL A 1 634 ? -25.290 -0.803 25.872 1.00 96.44 634 VAL A O 1
ATOM 5085 N N . LYS A 1 635 ? -24.231 -2.334 24.619 1.00 93.56 635 LYS A N 1
ATOM 5086 C CA . LYS A 1 635 ? -23.735 -3.163 25.723 1.00 93.56 635 LYS A CA 1
ATOM 5087 C C . LYS A 1 635 ? -22.304 -3.600 25.439 1.00 93.56 635 LYS A C 1
ATOM 5089 O O . LYS A 1 635 ? -21.827 -3.506 24.306 1.00 93.56 635 LYS A O 1
ATOM 5094 N N . MET A 1 636 ? -21.608 -4.109 26.447 1.00 90.31 636 MET A N 1
ATOM 5095 C CA . MET A 1 636 ? -20.340 -4.797 26.216 1.00 90.31 636 MET A CA 1
ATOM 5096 C C . MET A 1 636 ? -20.566 -6.055 25.368 1.00 90.31 636 MET A C 1
ATOM 5098 O O . MET A 1 636 ? -21.479 -6.839 25.621 1.00 90.31 636 MET A O 1
ATOM 5102 N N . SER A 1 637 ? -19.738 -6.234 24.343 1.00 88.44 637 SER A N 1
ATOM 5103 C CA . SER A 1 637 ? -19.762 -7.426 23.498 1.00 88.44 637 SER A CA 1
ATOM 5104 C C . SER A 1 637 ? -19.211 -8.634 24.247 1.00 88.44 637 SER A C 1
ATOM 5106 O O . SER A 1 637 ? -18.235 -8.515 24.982 1.00 88.44 637 SER A O 1
ATOM 5108 N N . SER A 1 638 ? -19.766 -9.816 23.984 1.00 83.31 638 SER A N 1
ATOM 5109 C CA . SER A 1 638 ? -19.213 -11.080 24.476 1.00 83.31 638 SER A CA 1
ATOM 5110 C C . SER A 1 638 ? -17.879 -11.443 23.811 1.00 83.31 638 SER A C 1
ATOM 5112 O O . SER A 1 638 ? -17.205 -12.358 24.269 1.00 83.31 638 SER A O 1
ATOM 5114 N N . TYR A 1 639 ? -17.474 -10.747 22.745 1.00 84.38 639 TYR A N 1
ATOM 5115 C CA . TYR A 1 639 ? -16.336 -11.122 21.910 1.00 84.38 639 TYR A CA 1
ATOM 5116 C C . TYR A 1 639 ? -15.270 -10.013 21.877 1.00 84.38 639 TYR A C 1
ATOM 5118 O O . TYR A 1 639 ? -15.381 -9.085 21.068 1.00 84.38 639 TYR A O 1
ATOM 5126 N N . PRO A 1 640 ? -14.214 -10.085 22.709 1.00 85.69 640 PRO A N 1
ATOM 5127 C CA . PRO A 1 640 ? -13.112 -9.127 22.674 1.00 85.69 640 PRO A CA 1
ATOM 5128 C C . PRO A 1 640 ? -12.154 -9.382 21.504 1.00 85.69 640 PRO A C 1
ATOM 5130 O O . PRO A 1 640 ? -12.122 -10.469 20.925 1.00 85.69 640 PRO A O 1
ATOM 5133 N N . ILE A 1 641 ? -11.303 -8.394 21.210 1.00 87.25 641 ILE A N 1
ATOM 5134 C CA . ILE A 1 641 ? -10.207 -8.534 20.245 1.00 87.25 641 ILE A CA 1
ATOM 5135 C C . ILE A 1 641 ? -8.909 -8.890 20.983 1.00 87.25 641 ILE A C 1
ATOM 5137 O O . ILE A 1 641 ? -8.409 -8.081 21.774 1.00 87.25 641 ILE A O 1
ATOM 5141 N N . PRO A 1 642 ? -8.326 -10.073 20.727 1.00 87.00 642 PRO A N 1
ATOM 5142 C CA . PRO A 1 642 ? -7.019 -10.447 21.249 1.00 87.00 642 PRO A CA 1
ATOM 5143 C C . PRO A 1 642 ? -5.897 -9.720 20.504 1.00 87.00 642 PRO A C 1
ATOM 5145 O O . PRO A 1 642 ? -5.495 -10.126 19.419 1.00 87.00 642 PRO A O 1
ATOM 5148 N N . CYS A 1 643 ? -5.344 -8.666 21.100 1.00 87.88 643 CYS A N 1
ATOM 5149 C CA . CYS A 1 643 ? -4.190 -7.959 20.547 1.00 87.88 643 CYS A CA 1
ATOM 5150 C C . CYS A 1 643 ? -2.883 -8.492 21.139 1.00 87.88 643 CYS A C 1
ATOM 5152 O O . CYS A 1 643 ? -2.714 -8.534 22.360 1.00 87.88 643 CYS A O 1
ATOM 5154 N N . VAL A 1 644 ? -1.929 -8.835 20.277 1.00 87.38 644 VAL A N 1
ATOM 5155 C CA . VAL A 1 644 ? -0.583 -9.254 20.675 1.00 87.38 644 VAL A CA 1
ATOM 5156 C C . VAL A 1 644 ? 0.159 -8.073 21.294 1.00 87.38 644 VAL A C 1
ATOM 5158 O O . VAL A 1 644 ? 0.179 -6.973 20.741 1.00 87.38 644 VAL A O 1
ATOM 5161 N N . ASN A 1 645 ? 0.754 -8.305 22.460 1.00 78.94 645 ASN A N 1
ATOM 5162 C CA . ASN A 1 645 ? 1.465 -7.315 23.252 1.00 78.94 645 ASN A CA 1
ATOM 5163 C C . ASN A 1 645 ? 2.947 -7.676 23.385 1.00 78.94 645 ASN A C 1
ATOM 5165 O O . ASN A 1 645 ? 3.298 -8.852 23.531 1.00 78.94 645 ASN A O 1
ATOM 5169 N N . ARG A 1 646 ? 3.810 -6.651 23.347 1.00 69.25 646 ARG A N 1
ATOM 5170 C CA . ARG A 1 646 ? 5.259 -6.804 23.516 1.00 69.25 646 ARG A CA 1
ATOM 5171 C C . ARG A 1 646 ? 5.563 -7.495 24.845 1.00 69.25 646 ARG A C 1
ATOM 5173 O O . ARG A 1 646 ? 4.943 -7.213 25.875 1.00 69.25 646 ARG A O 1
ATOM 5180 N N . ILE A 1 647 ? 6.581 -8.349 24.835 1.00 59.47 647 ILE A N 1
ATOM 5181 C CA . ILE A 1 647 ? 7.139 -8.991 26.031 1.00 59.47 647 ILE A CA 1
ATOM 5182 C C . ILE A 1 647 ? 7.991 -7.961 26.793 1.00 59.47 647 ILE A C 1
ATOM 5184 O O . ILE A 1 647 ? 9.175 -8.154 27.023 1.00 59.47 647 ILE A O 1
ATOM 5188 N N . ASP A 1 648 ? 7.402 -6.825 27.166 1.00 51.69 648 ASP A N 1
ATOM 5189 C CA . ASP A 1 648 ? 8.061 -5.826 27.997 1.00 51.69 648 ASP A CA 1
ATOM 5190 C C . ASP A 1 648 ? 7.357 -5.708 29.349 1.00 51.69 648 ASP A C 1
ATOM 5192 O O . ASP A 1 648 ? 6.122 -5.734 29.476 1.00 51.69 648 ASP A O 1
ATOM 5196 N N . LYS A 1 649 ? 8.187 -5.599 30.389 1.00 47.06 649 LYS A N 1
ATOM 5197 C CA . LYS A 1 649 ? 7.842 -5.563 31.816 1.00 47.06 649 LYS A CA 1
ATOM 5198 C C . LYS A 1 649 ? 7.054 -4.294 32.192 1.00 47.06 649 LYS A C 1
ATOM 5200 O O . LYS A 1 649 ? 7.559 -3.423 32.882 1.00 47.06 649 LYS A O 1
ATOM 5205 N N . GLY A 1 650 ? 5.810 -4.175 31.728 1.00 45.34 650 GLY A N 1
ATOM 5206 C CA . GLY A 1 650 ? 4.792 -3.260 32.269 1.00 45.34 650 GLY A CA 1
ATOM 5207 C C . GLY A 1 650 ? 4.857 -1.783 31.849 1.00 45.34 650 GLY A C 1
ATOM 5208 O O . GLY A 1 650 ? 3.977 -1.031 32.243 1.00 45.34 650 GLY A O 1
ATOM 5209 N N . ILE A 1 651 ? 5.831 -1.356 31.036 1.00 52.38 651 ILE A N 1
ATOM 5210 C CA . ILE A 1 651 ? 6.069 0.076 30.727 1.00 52.38 651 ILE A CA 1
ATOM 5211 C C . ILE A 1 651 ? 5.449 0.525 29.381 1.00 52.38 651 ILE A C 1
ATOM 5213 O O . ILE A 1 651 ? 5.397 1.718 29.091 1.00 52.38 651 ILE A O 1
ATOM 5217 N N . ALA A 1 652 ? 4.939 -0.406 28.564 1.00 65.50 652 ALA A N 1
ATOM 5218 C CA . ALA A 1 652 ? 4.550 -0.146 27.170 1.00 65.50 652 ALA A CA 1
ATOM 5219 C C . ALA A 1 652 ? 3.499 0.972 27.010 1.00 65.50 652 ALA A C 1
ATOM 5221 O O . ALA A 1 652 ? 3.811 2.002 26.425 1.00 65.50 652 ALA A O 1
ATOM 5222 N N . TRP A 1 653 ? 2.311 0.849 27.619 1.00 75.88 653 TRP A N 1
ATOM 5223 C CA . TRP A 1 653 ? 1.236 1.837 27.426 1.00 75.88 653 TRP A CA 1
ATOM 5224 C C . TRP A 1 653 ? 1.615 3.249 27.895 1.00 75.88 653 TRP A C 1
ATOM 5226 O O . TRP A 1 653 ? 1.340 4.226 27.205 1.00 75.88 653 TRP A O 1
ATOM 5236 N N . VAL A 1 654 ? 2.298 3.367 29.041 1.00 76.69 654 VAL A N 1
ATOM 5237 C CA . VAL A 1 654 ? 2.754 4.662 29.580 1.00 76.69 654 VAL A CA 1
ATOM 5238 C C . VAL A 1 654 ? 3.796 5.303 28.660 1.00 76.69 654 VAL A C 1
ATOM 5240 O O . VAL A 1 654 ? 3.808 6.520 28.475 1.00 76.69 654 VAL A O 1
ATOM 5243 N N . LYS A 1 655 ? 4.685 4.503 28.068 1.00 75.56 655 LYS A N 1
ATOM 5244 C CA . LYS A 1 655 ? 5.657 4.992 27.090 1.00 75.56 655 LYS A CA 1
ATOM 5245 C C . LYS A 1 655 ? 4.961 5.426 25.799 1.00 75.56 655 LYS A C 1
ATOM 5247 O O . LYS A 1 655 ? 5.273 6.497 25.285 1.00 75.56 655 LYS A O 1
ATOM 5252 N N . ASP A 1 656 ? 4.001 4.642 25.322 1.00 76.81 656 ASP A N 1
ATOM 5253 C CA . ASP A 1 656 ? 3.266 4.910 24.086 1.00 76.81 656 ASP A CA 1
ATOM 5254 C C . ASP A 1 656 ? 2.427 6.189 24.204 1.00 76.81 656 ASP A C 1
ATOM 5256 O O . ASP A 1 656 ? 2.555 7.082 23.367 1.00 76.81 656 ASP A O 1
ATOM 5260 N N . ILE A 1 657 ? 1.663 6.360 25.290 1.00 79.19 657 ILE A N 1
ATOM 5261 C CA . ILE A 1 657 ? 0.847 7.566 25.501 1.00 79.19 657 ILE A CA 1
ATOM 5262 C C . ILE A 1 657 ? 1.702 8.831 25.638 1.00 79.19 657 ILE A C 1
ATOM 5264 O O . ILE A 1 657 ? 1.393 9.851 25.022 1.00 79.19 657 ILE A O 1
ATOM 5268 N N . ASN A 1 658 ? 2.824 8.765 26.363 1.00 80.69 658 ASN A N 1
ATOM 5269 C CA . ASN A 1 658 ? 3.757 9.888 26.476 1.00 80.69 658 ASN A CA 1
ATOM 5270 C C . ASN A 1 658 ? 4.411 10.221 25.129 1.00 80.69 658 ASN A C 1
ATOM 5272 O O . ASN A 1 658 ? 4.618 11.392 24.813 1.00 80.69 658 ASN A O 1
ATOM 5276 N N . ASN A 1 659 ? 4.727 9.207 24.319 1.00 75.94 659 ASN A N 1
ATOM 5277 C CA . ASN A 1 659 ? 5.292 9.398 22.988 1.00 75.94 659 ASN A CA 1
ATOM 5278 C C . ASN A 1 659 ? 4.288 9.993 21.999 1.00 75.94 659 ASN A C 1
ATOM 5280 O O . ASN A 1 659 ? 4.718 10.713 21.097 1.00 75.94 659 ASN A O 1
ATOM 5284 N N . LEU A 1 660 ? 2.995 9.708 22.152 1.00 78.06 660 LEU A N 1
ATOM 5285 C CA . LEU A 1 660 ? 1.934 10.207 21.276 1.00 78.06 660 LEU A CA 1
ATOM 5286 C C . LEU A 1 660 ? 1.484 11.615 21.669 1.00 78.06 660 LEU A C 1
ATOM 5288 O O . LEU A 1 660 ? 1.495 12.515 20.836 1.00 78.06 660 LEU A O 1
ATOM 5292 N N . LEU A 1 661 ? 1.152 11.822 22.945 1.00 82.38 661 LEU A N 1
ATOM 5293 C CA . LEU A 1 661 ? 0.613 13.091 23.447 1.00 82.38 661 LEU A CA 1
ATOM 5294 C C . LEU A 1 661 ? 1.691 14.083 23.895 1.00 82.38 661 LEU A C 1
ATOM 5296 O O . LEU A 1 661 ? 1.378 15.226 24.217 1.00 82.38 661 LEU A O 1
ATOM 5300 N N . LYS A 1 662 ? 2.961 13.659 23.917 1.00 81.88 662 LYS A N 1
ATOM 5301 C CA . LYS A 1 662 ? 4.128 14.497 24.235 1.00 81.88 662 LYS A CA 1
ATOM 5302 C C . LYS A 1 662 ? 4.029 15.238 25.577 1.00 81.88 662 LYS A C 1
ATOM 5304 O O . LYS A 1 662 ? 4.615 16.306 25.718 1.00 81.88 662 LYS A O 1
ATOM 5309 N N . TRP A 1 663 ? 3.364 14.656 26.581 1.00 78.56 663 TRP A N 1
ATOM 5310 C CA . TRP A 1 663 ? 3.101 15.293 27.885 1.00 78.56 663 TRP A CA 1
ATOM 5311 C C . TRP A 1 663 ? 4.333 15.887 28.575 1.00 78.56 663 TRP A C 1
ATOM 5313 O O . TRP A 1 663 ? 4.224 16.908 29.244 1.00 78.56 663 TRP A O 1
ATOM 5323 N N . ASN A 1 664 ? 5.504 15.275 28.384 1.00 78.00 664 ASN A N 1
ATOM 5324 C CA . ASN A 1 664 ? 6.749 15.683 29.038 1.00 78.00 664 ASN A CA 1
ATOM 5325 C C . ASN A 1 664 ? 7.730 16.422 28.105 1.00 78.00 664 ASN A C 1
ATOM 5327 O O . ASN A 1 664 ? 8.901 16.569 28.451 1.00 78.00 664 ASN A O 1
ATOM 5331 N N . GLN A 1 665 ? 7.311 16.860 26.910 1.00 73.31 665 GLN A N 1
ATOM 5332 C CA . GLN A 1 665 ? 8.181 17.672 26.051 1.00 73.31 665 GLN A CA 1
ATOM 5333 C C . GLN A 1 665 ? 8.255 19.116 26.565 1.00 73.31 665 GLN A C 1
ATOM 5335 O O . GLN A 1 665 ? 7.240 19.794 26.703 1.00 73.31 665 GLN A O 1
ATOM 5340 N N . SER A 1 666 ? 9.471 19.601 26.836 1.00 65.06 666 SER A N 1
ATOM 5341 C CA . SER A 1 666 ? 9.687 20.981 27.277 1.00 65.06 666 SER A CA 1
ATOM 5342 C C . SER A 1 666 ? 9.436 21.977 26.137 1.00 65.06 666 SER A C 1
ATOM 5344 O O . SER A 1 666 ? 9.757 21.727 24.975 1.00 65.06 666 SER A O 1
ATOM 5346 N N . PHE A 1 667 ? 8.901 23.154 26.472 1.00 58.94 667 PHE A N 1
ATOM 5347 C CA . PHE A 1 667 ? 8.581 24.224 25.514 1.00 58.94 667 PHE A CA 1
ATOM 5348 C C . PHE A 1 667 ? 9.797 24.784 24.734 1.00 58.94 667 PHE A C 1
ATOM 5350 O O . PHE A 1 667 ? 9.619 25.554 23.791 1.00 58.94 667 PHE A O 1
ATOM 5357 N N . VAL A 1 668 ? 11.032 24.415 25.093 1.00 55.97 668 VAL A N 1
ATOM 5358 C CA . VAL A 1 668 ? 12.270 25.102 24.672 1.00 55.97 668 VAL A CA 1
ATOM 5359 C C . VAL A 1 668 ? 12.742 24.733 23.251 1.00 55.97 668 VAL A C 1
ATOM 5361 O O . VAL A 1 668 ? 13.463 25.508 22.630 1.00 55.97 668 VAL A O 1
ATOM 5364 N N . ASN A 1 669 ? 12.277 23.630 22.654 1.00 44.31 669 ASN A N 1
ATOM 5365 C CA . ASN A 1 669 ? 12.800 23.145 21.362 1.00 44.31 669 ASN A CA 1
ATOM 5366 C C . ASN A 1 669 ? 12.070 23.636 20.091 1.00 44.31 669 ASN A C 1
ATOM 5368 O O . ASN A 1 669 ? 12.328 23.132 19.000 1.00 44.31 669 ASN A O 1
ATOM 5372 N N . LYS A 1 670 ? 11.202 24.656 20.165 1.00 44.59 670 LYS A N 1
ATOM 5373 C CA . LYS A 1 670 ? 10.500 25.183 18.970 1.00 44.59 670 LYS A CA 1
ATOM 5374 C C . LYS A 1 670 ? 11.361 26.029 18.013 1.00 44.59 670 LYS A C 1
ATOM 5376 O O . LYS A 1 670 ? 10.889 26.348 16.925 1.00 44.59 670 LYS A O 1
ATOM 5381 N N . LYS A 1 671 ? 12.614 26.366 18.351 1.00 42.31 671 LYS A N 1
ATOM 5382 C CA . LYS A 1 671 ? 13.483 27.202 17.492 1.00 42.31 671 LYS A CA 1
ATOM 5383 C C . LYS A 1 671 ? 14.000 26.521 16.213 1.00 42.31 671 LYS A C 1
ATOM 5385 O O . LYS A 1 671 ? 14.487 27.228 15.341 1.00 42.31 671 LYS A O 1
ATOM 5390 N N . HIS A 1 672 ? 13.854 25.204 16.050 1.00 41.31 672 HIS A N 1
ATOM 5391 C CA . HIS A 1 672 ? 14.323 24.498 14.844 1.00 41.31 672 HIS A CA 1
ATOM 5392 C C . HIS A 1 672 ? 13.246 24.169 13.799 1.00 41.31 672 HIS A C 1
ATOM 5394 O O . HIS A 1 672 ? 13.587 23.686 12.730 1.00 41.31 672 HIS A O 1
ATOM 5400 N N . LEU A 1 673 ? 11.969 24.493 14.032 1.00 41.22 673 LEU A N 1
ATOM 5401 C CA . LEU A 1 673 ? 10.882 24.168 13.089 1.00 41.22 673 LEU A CA 1
ATOM 5402 C C . LEU A 1 673 ? 10.544 25.279 12.075 1.00 41.22 673 LEU A C 1
ATOM 5404 O O . LEU A 1 673 ? 9.676 25.080 11.235 1.00 41.22 673 LEU A O 1
ATOM 5408 N N . ILE A 1 674 ? 11.212 26.439 12.131 1.00 39.72 674 ILE A N 1
ATOM 5409 C CA . ILE A 1 674 ? 10.945 27.572 11.218 1.00 39.72 674 ILE A CA 1
ATOM 5410 C C . ILE A 1 674 ? 11.996 27.679 10.091 1.00 39.72 674 ILE A C 1
ATOM 5412 O O . ILE A 1 674 ? 11.738 28.331 9.086 1.00 39.72 674 ILE A O 1
ATOM 5416 N N . HIS A 1 675 ? 13.145 26.997 10.189 1.00 35.16 675 HIS A N 1
ATOM 5417 C CA . HIS A 1 675 ? 14.238 27.164 9.217 1.00 35.16 675 HIS A CA 1
ATOM 5418 C C . HIS A 1 675 ? 14.237 26.193 8.022 1.00 35.16 675 HIS A C 1
ATOM 5420 O O . HIS A 1 675 ? 14.962 26.446 7.069 1.00 35.16 675 HIS A O 1
ATOM 5426 N N . GLU A 1 676 ? 13.418 25.136 8.010 1.00 36.09 676 GLU A N 1
ATOM 5427 C CA . GLU A 1 676 ? 13.406 24.146 6.909 1.00 36.09 676 GLU A CA 1
ATOM 5428 C C . GLU A 1 676 ? 12.301 24.363 5.856 1.00 36.09 676 GLU A C 1
ATOM 5430 O O . GLU A 1 676 ? 12.202 23.596 4.905 1.00 36.09 676 GLU A O 1
ATOM 5435 N N . LEU A 1 677 ? 11.478 25.412 5.972 1.00 36.50 677 LEU A N 1
ATOM 5436 C CA . LEU A 1 677 ? 10.399 25.695 5.007 1.00 36.50 677 LEU A CA 1
ATOM 5437 C C . LEU A 1 677 ? 10.738 26.769 3.957 1.00 36.50 677 LEU A C 1
ATOM 5439 O O . LEU A 1 677 ? 9.871 27.102 3.153 1.00 36.50 677 LEU A O 1
ATOM 5443 N N . PHE A 1 678 ? 11.971 27.293 3.927 1.00 34.28 678 PHE A N 1
ATOM 5444 C CA . PHE A 1 678 ? 12.367 28.341 2.969 1.00 34.28 678 PHE A CA 1
ATOM 5445 C C . PHE A 1 678 ? 13.687 28.127 2.216 1.00 34.28 678 PHE A C 1
ATOM 5447 O O . PHE A 1 678 ? 14.098 29.020 1.483 1.00 34.28 678 PHE A O 1
ATOM 5454 N N . GLU A 1 679 ? 14.307 26.950 2.286 1.00 34.56 679 GLU A N 1
ATOM 5455 C CA . GLU A 1 679 ? 15.395 26.597 1.362 1.00 34.56 679 GLU A CA 1
ATOM 5456 C C . GLU A 1 679 ? 15.232 25.157 0.861 1.00 34.56 679 GLU A C 1
ATOM 5458 O O . GLU A 1 679 ? 15.733 24.209 1.459 1.00 34.56 679 GLU A O 1
ATOM 5463 N N . THR A 1 680 ? 14.477 24.984 -0.228 1.00 33.03 680 THR A N 1
ATOM 5464 C CA . THR A 1 680 ? 14.779 24.063 -1.346 1.00 33.03 680 THR A CA 1
ATOM 5465 C C . THR A 1 680 ? 13.852 24.308 -2.527 1.00 33.03 680 THR A C 1
ATOM 5467 O O . THR A 1 680 ? 12.619 24.372 -2.322 1.00 33.03 680 THR A O 1
#